Protein AF-P08538-F1 (afdb_monomer)

InterPro domains:
  IPR000242 Tyrosine-specific protein phosphatase, PTPase domain [PF00102] (226-456)
  IPR000242 Tyrosine-specific protein phosphatase, PTPase domain [PR00700] (242-249)
  IPR000242 Tyrosine-specific protein phosphatase, PTPase domain [PR00700] (256-276)
  IPR000242 Tyrosine-specific protein phosphatase, PTPase domain [PR00700] (344-361)
  IPR000242 Tyrosine-specific protein phosphatase, PTPase domain [PR00700] (398-416)
  IPR000242 Tyrosine-specific protein phosphatase, PTPase domain [PR00700] (427-442)
  IPR000242 Tyrosine-specific protein phosphatase, PTPase domain [PR00700] (444-454)
  IPR000242 Tyrosine-specific protein phosphatase, PTPase domain [PS50055] (186-451)
  IPR000242 Tyrosine-specific protein phosphatase, PTPase domain [SM00194] (193-463)
  IPR000387 Tyrosine-specific protein phosphatases domain [PS50056] (366-451)
  IPR003546 Type III secreted modular tyrosine phosphatase, SptP/YopH [PR01371] (104-122)
  IPR003546 Type III secreted modular tyrosine phosphatase, SptP/YopH [PR01371] (252-265)
  IPR003546 Type III secreted modular tyrosine phosphatase, SptP/YopH [PR01371] (299-315)
  IPR003546 Type III secreted modular tyrosine phosphatase, SptP/YopH [PR01371] (342-356)
  IPR003546 Type III secreted modular tyrosine phosphatase, SptP/YopH [PR01371] (399-410)
  IPR003595 Protein-tyrosine phosphatase, catalytic [SM00404] (345-459)
  IPR015103 Protein-tyrosine phosphatase, YopH, N-terminal [PF09013] (3-123)
  IPR016130 Protein-tyrosine phosphatase, active site [PS00383] (401-411)
  IPR029021 Protein-tyrosine phosphatase-like [G3DSA:3.90.190.10] (187-468)
  IPR029021 Protein-tyrosine phosphatase-like [SSF52799] (194-457)

Radius of gyration: 31.46 Å; Cα contacts (8 Å, |Δi|>4): 789; chains: 1; bounding box: 101×71×71 Å

pLDDT: mean 84.45, std 20.66, range [25.61, 98.94]

Foldseek 3Di:
DQDDLVRLLVQLVVQVVVDPLQFWWFDDPGIDGDPPDGDPALDPPPADDVRQLVSQVSLCVLQAPQKAALVLVVQLVVSCVVNLARQFDWFDPDPSITGTPHGSGSIDGSSNSNSSSVSSVVVVVVVVVVPPPDDDDDDDDDDDDDDDDDDDDDDDDDDDDDDDDDDDDDDDDDPDPPPPPDPPPQPLLDPVVLVVLCVLLVVLQVVQFDDVVRPQFQDDDPPDDAALDPRFTFGPVQDLDSSFLKGWFDQQNATAIFGAQDALLCLVVVLVSCVVQLALEEEEEAALVLCPPVVLRRDPNAQAWDDDVQKTKHKDWDDKDDLDPRWIWTKIWIFIDGPPDDTHIHIYTYRHPDDPPADDALSSLLSVLSVQVSSLSSSLVVCVVVVHPSNVPSSHSHHYYYYNRRAANVLLNSLSNCLVDPSNLAPALSSSQSSVCSRTHSCRNPDVNSSVSSSVSCVVSVHGHDDD

Secondary structure (DSSP, 8-state):
----HHHHHHHHHHHHHHS-TTEEEEEESEEEEEEEEE--TT--SS---HHHHHHHHHHHHHHTT-EE-HHHHHHHHHHHHHHTS--EEEEEEETTEEEEEEESSS--BHHHHHHHHHHHHHHHHHHHHTSTTS-----------------------------------------------------TTSHHHHHHHHHHHHHHHHHTPPPTT-TTBPPPSTT----SSSSS--BGGGBSSTTS-EEEEEETTEEEEEEPPPPGGGHHHHHHHHHHTT-S-EEE-S-HHHHH-GGG-----SSS-EEETTEEEEEEEEEEEEEETTEEEEEEEEEEEETTSPPEEEEEEEETT--TTPPPPHHHHHHHHHHHHHHHHHHHHHHHTTT-GGGG-TTSS--EEESSSSSSHHHHHHHHHHHH-GGGTT--HHHHHHHHHHHT-TTSS-SHHHHHHHHHHHHTTT--SS--

Nearest PDB structures (foldseek):
  4zi4-assembly1_A  TM=9.998E-01  e=4.866E-48  Yersinia enterocolitica
  1qz0-assembly1_A  TM=9.996E-01  e=1.294E-47  Yersinia pestis
  1lyv-assembly1_A  TM=9.989E-01  e=1.590E-47  Yersinia enterocolitica
  7l0m-assembly1_A  TM=9.995E-01  e=2.801E-47  Yersinia pestis
  3u96-assembly1_A  TM=9.977E-01  e=2.057E-47  Yersinia enterocolitica

Structure (mmCIF, N/CA/C/O backbone):
data_AF-P08538-F1
#
_entry.id   AF-P08538-F1
#
loop_
_atom_site.group_PDB
_atom_site.id
_atom_site.type_symbol
_atom_site.label_atom_id
_atom_site.label_alt_id
_atom_site.label_comp_id
_atom_site.label_asym_id
_atom_site.label_entity_id
_atom_site.label_seq_id
_atom_site.pdbx_PDB_ins_code
_atom_site.Cartn_x
_atom_site.Cartn_y
_atom_site.Cartn_z
_atom_site.occupancy
_atom_site.B_iso_or_equiv
_atom_site.auth_seq_id
_atom_site.auth_comp_id
_atom_site.auth_asym_id
_atom_site.auth_atom_id
_atom_site.pdbx_PDB_model_num
ATOM 1 N N . MET A 1 1 ? -28.901 -15.655 27.902 1.00 53.56 1 MET A N 1
ATOM 2 C CA . MET A 1 1 ? -29.508 -14.870 29.000 1.00 53.56 1 MET A CA 1
ATOM 3 C C . MET A 1 1 ? -29.197 -13.423 28.700 1.00 53.56 1 MET A C 1
ATOM 5 O O . MET A 1 1 ? -28.017 -13.100 28.645 1.00 53.56 1 MET A O 1
ATOM 9 N N . ASN A 1 2 ? -30.202 -12.585 28.463 1.00 69.12 2 ASN A N 1
ATOM 10 C CA . ASN A 1 2 ? -29.961 -11.185 28.124 1.00 69.12 2 ASN A CA 1
ATOM 11 C C . ASN A 1 2 ? -30.110 -10.368 29.408 1.00 69.12 2 ASN A C 1
ATOM 13 O O . ASN A 1 2 ? -31.216 -10.225 29.923 1.00 69.12 2 ASN A O 1
ATOM 17 N N . LEU A 1 3 ? -28.989 -9.885 29.948 1.00 83.94 3 LEU A N 1
ATOM 18 C CA . LEU A 1 3 ? -29.000 -8.891 31.023 1.00 83.94 3 LEU A CA 1
ATOM 19 C C . LEU A 1 3 ? -29.660 -7.610 30.499 1.00 83.94 3 LEU A C 1
ATOM 21 O O . LEU A 1 3 ? -29.429 -7.240 29.346 1.00 83.94 3 LEU A O 1
ATOM 25 N N . SER A 1 4 ? -30.446 -6.922 31.331 1.00 91.94 4 SER A N 1
ATOM 26 C CA . SER A 1 4 ? -30.925 -5.579 30.986 1.00 91.94 4 SER A CA 1
ATOM 27 C C . SER A 1 4 ? -29.745 -4.603 30.893 1.00 91.94 4 SER A C 1
ATOM 29 O O . SER A 1 4 ? -28.705 -4.834 31.515 1.00 91.94 4 SER A O 1
ATOM 31 N N . LEU A 1 5 ? -29.901 -3.495 30.161 1.00 93.06 5 LEU A N 1
ATOM 32 C CA . LEU A 1 5 ? -28.892 -2.430 30.089 1.00 93.06 5 LEU A CA 1
ATOM 33 C C . LEU A 1 5 ? -28.472 -1.966 31.500 1.00 93.06 5 LEU A C 1
ATOM 35 O O . LEU A 1 5 ? -27.284 -1.909 31.818 1.00 93.06 5 LEU A O 1
ATOM 39 N N . SER A 1 6 ? -29.451 -1.737 32.378 1.00 93.69 6 SER A N 1
ATOM 40 C CA . SER A 1 6 ? -29.245 -1.352 33.778 1.00 93.69 6 SER A CA 1
ATOM 41 C C . SER A 1 6 ? -28.489 -2.405 34.595 1.00 93.69 6 SER A C 1
ATOM 43 O O . SER A 1 6 ? -27.625 -2.052 35.398 1.00 93.69 6 SER A O 1
ATOM 45 N N . ASP A 1 7 ? -28.774 -3.697 34.398 1.00 93.75 7 ASP A N 1
ATOM 46 C CA . ASP A 1 7 ? -28.061 -4.786 35.077 1.00 93.75 7 ASP A CA 1
ATOM 47 C C . ASP A 1 7 ? -26.630 -4.936 34.574 1.00 93.75 7 ASP A C 1
ATOM 49 O O . ASP A 1 7 ? -25.707 -5.062 35.379 1.00 93.75 7 ASP A O 1
ATOM 53 N N . LEU A 1 8 ? -26.443 -4.893 33.255 1.00 94.69 8 LEU A N 1
ATOM 54 C CA . LEU A 1 8 ? -25.144 -5.019 32.612 1.00 94.69 8 LEU A CA 1
ATOM 55 C C . LEU A 1 8 ? -24.226 -3.864 33.028 1.00 94.69 8 LEU A C 1
ATOM 57 O O . LEU A 1 8 ? -23.124 -4.114 33.512 1.00 94.69 8 LEU A O 1
ATOM 61 N N . HIS A 1 9 ? -24.713 -2.619 32.961 1.00 95.81 9 HIS A N 1
ATOM 62 C CA . HIS A 1 9 ? -23.997 -1.451 33.475 1.00 95.81 9 HIS A CA 1
ATOM 63 C C . HIS A 1 9 ? -23.659 -1.602 34.965 1.00 95.81 9 HIS A C 1
ATOM 65 O O . HIS A 1 9 ? -22.517 -1.383 35.363 1.00 95.81 9 HIS A O 1
ATOM 71 N N . ARG A 1 10 ? -24.617 -2.031 35.798 1.00 95.62 10 ARG A N 1
ATOM 72 C CA . ARG A 1 10 ? -24.413 -2.225 37.244 1.00 95.62 10 ARG A CA 1
ATOM 73 C C . ARG A 1 10 ? -23.363 -3.295 37.567 1.00 95.62 10 ARG A C 1
ATOM 75 O O . ARG A 1 10 ? -22.633 -3.135 38.544 1.00 95.62 10 ARG A O 1
ATOM 82 N N . GLN A 1 11 ? -23.272 -4.368 36.779 1.00 95.50 11 GLN A N 1
ATOM 83 C CA . GLN A 1 11 ? -22.230 -5.387 36.942 1.00 95.50 11 GLN A CA 1
ATOM 84 C C . GLN A 1 11 ? -20.864 -4.885 36.442 1.00 95.50 11 GLN A C 1
ATOM 86 O O . GLN A 1 11 ? -19.878 -4.999 37.168 1.00 95.50 11 GLN A O 1
ATOM 91 N N . VAL A 1 12 ? -20.807 -4.264 35.258 1.00 94.75 12 VAL A N 1
ATOM 92 C CA . VAL A 1 12 ? -19.567 -3.715 34.677 1.00 94.75 12 VAL A CA 1
ATOM 93 C C . VAL A 1 12 ? -18.978 -2.606 35.555 1.00 94.75 12 VAL A C 1
ATOM 95 O O . VAL A 1 12 ? -17.818 -2.699 35.943 1.00 94.75 12 VAL A O 1
ATOM 98 N N . SER A 1 13 ? -19.768 -1.606 35.955 1.00 94.88 13 SER A N 1
ATOM 99 C CA . SER A 1 13 ? -19.296 -0.491 36.792 1.00 94.88 13 SER A CA 1
ATOM 100 C C . SER A 1 13 ? -18.818 -0.929 38.178 1.00 94.88 13 SER A C 1
ATOM 102 O O . SER A 1 13 ? -17.924 -0.291 38.729 1.00 94.88 13 SER A O 1
ATOM 104 N N . ARG A 1 14 ? -19.345 -2.035 38.726 1.00 94.38 14 ARG A N 1
ATOM 105 C CA . ARG A 1 14 ? -18.809 -2.645 39.953 1.00 94.38 14 ARG A CA 1
ATOM 106 C C . ARG A 1 14 ? -17.440 -3.284 39.709 1.00 94.38 14 ARG A C 1
ATOM 108 O O . ARG A 1 14 ? -16.535 -3.080 40.508 1.00 94.38 14 ARG A O 1
ATOM 115 N N . LEU A 1 15 ? -17.271 -4.022 38.611 1.00 92.75 15 LEU A N 1
ATOM 116 C CA . LEU A 1 15 ? -15.988 -4.646 38.270 1.00 92.75 15 LEU A CA 1
ATOM 117 C C . LEU A 1 15 ? -14.905 -3.598 37.972 1.00 92.75 15 LEU A C 1
ATOM 119 O O . LEU A 1 15 ? -13.792 -3.742 38.459 1.00 92.75 15 LEU A O 1
ATOM 123 N N . VAL A 1 16 ? -15.242 -2.499 37.289 1.00 91.25 16 VAL A N 1
ATOM 124 C CA . VAL A 1 16 ? -14.338 -1.348 37.062 1.00 91.25 16 VAL A CA 1
ATOM 125 C C . VAL A 1 16 ? -13.861 -0.689 38.371 1.00 91.25 16 VAL A C 1
ATOM 127 O O . VAL A 1 16 ? -12.815 -0.050 38.385 1.00 91.25 16 VAL A O 1
ATOM 130 N N . GLN A 1 17 ? -14.595 -0.843 39.479 1.00 89.50 17 GLN A N 1
ATOM 131 C CA . GLN A 1 17 ? -14.184 -0.369 40.811 1.00 89.50 17 GLN A CA 1
ATOM 132 C C . GLN A 1 17 ? -13.389 -1.407 41.624 1.00 89.50 17 GLN A C 1
ATOM 134 O O . GLN A 1 17 ? -12.752 -1.041 42.608 1.00 89.50 17 GLN A O 1
ATOM 139 N N . GLN A 1 18 ? -13.462 -2.693 41.265 1.00 87.75 18 GLN A N 1
ATOM 140 C CA . GLN A 1 18 ? -12.877 -3.813 42.021 1.00 87.75 18 GLN A CA 1
ATOM 141 C C . GLN A 1 18 ? -11.622 -4.406 41.362 1.00 87.75 18 GLN A C 1
ATOM 143 O O . GLN A 1 18 ? -10.857 -5.111 42.014 1.00 87.75 18 GLN A O 1
ATOM 148 N N . GLU A 1 19 ? -11.427 -4.139 40.075 1.00 82.50 19 GLU A N 1
ATOM 149 C CA . GLU A 1 19 ? -10.406 -4.715 39.202 1.00 82.50 19 GLU A CA 1
ATOM 150 C C . GLU A 1 19 ? -9.723 -3.594 38.404 1.00 82.50 19 GLU A C 1
ATOM 152 O O . GLU A 1 19 ? -10.178 -2.449 38.416 1.00 82.50 19 GLU A O 1
ATOM 157 N N . SER A 1 20 ? -8.668 -3.903 37.640 1.00 73.62 20 SER A N 1
ATOM 158 C CA . SER A 1 20 ? -8.243 -2.957 36.602 1.00 73.62 20 SER A CA 1
ATOM 159 C C . SER A 1 20 ? -9.316 -2.875 35.514 1.00 73.62 20 SER A C 1
ATOM 161 O O . SER A 1 20 ? -9.701 -3.897 34.942 1.00 73.62 20 SER A O 1
ATOM 163 N N . GLY A 1 21 ? -9.754 -1.659 35.174 1.00 71.62 21 GLY A N 1
ATOM 164 C CA . GLY A 1 21 ? -10.671 -1.417 34.053 1.00 71.62 21 GLY A CA 1
ATOM 165 C C . GLY A 1 21 ? -10.130 -1.890 32.694 1.00 71.62 21 GLY A C 1
ATOM 166 O O . GLY A 1 21 ? -10.915 -2.106 31.774 1.00 71.62 21 GLY A O 1
ATOM 167 N N . ASP A 1 22 ? -8.813 -2.112 32.599 1.00 78.56 22 ASP A N 1
ATOM 168 C CA . ASP A 1 22 ? -8.101 -2.631 31.422 1.00 78.56 22 ASP A CA 1
ATOM 169 C C . ASP A 1 22 ? -8.317 -4.139 31.186 1.00 78.56 22 ASP A C 1
ATOM 171 O O . ASP A 1 22 ? -7.995 -4.661 30.116 1.00 78.56 22 ASP A O 1
ATOM 175 N N . CYS A 1 23 ? -8.824 -4.869 32.187 1.00 83.44 23 CYS A N 1
ATOM 176 C CA . CYS A 1 23 ? -9.191 -6.274 32.031 1.00 83.44 23 CYS A CA 1
ATOM 177 C C . CYS A 1 23 ? -10.359 -6.411 31.045 1.00 83.44 23 CYS A C 1
ATOM 179 O O . CYS A 1 23 ? -11.306 -5.619 31.065 1.00 83.44 23 CYS A O 1
ATOM 181 N N . THR A 1 24 ? -10.332 -7.451 30.209 1.00 85.81 24 THR A N 1
ATOM 182 C CA . THR A 1 24 ? -11.466 -7.769 29.336 1.00 85.81 24 THR A CA 1
ATOM 183 C C . THR A 1 24 ? -12.644 -8.297 30.148 1.00 85.81 24 THR A C 1
ATOM 185 O O . THR A 1 24 ? -12.472 -8.995 31.150 1.00 85.81 24 THR A O 1
ATOM 188 N N . GLY A 1 25 ? -13.866 -7.962 29.738 1.00 88.44 25 GLY A N 1
ATOM 189 C CA . GLY A 1 25 ? -15.064 -8.548 30.338 1.00 88.44 25 GLY A CA 1
ATOM 190 C C . GLY A 1 25 ? -15.355 -9.942 29.775 1.00 88.44 25 GLY A C 1
ATOM 191 O O . GLY A 1 25 ? -15.158 -10.195 28.587 1.00 88.44 25 GLY A O 1
ATOM 192 N N . LYS A 1 26 ? -15.854 -10.853 30.619 1.00 89.12 26 LYS A N 1
ATOM 193 C CA . LYS A 1 26 ? -16.354 -12.178 30.218 1.00 89.12 26 LYS A CA 1
ATOM 194 C C . LYS A 1 26 ? -17.721 -12.474 30.833 1.00 89.12 26 LYS A C 1
ATOM 196 O O . LYS A 1 26 ? -17.953 -12.161 31.997 1.00 89.12 26 LYS A O 1
ATOM 201 N N . LEU A 1 27 ? -18.618 -13.092 30.063 1.00 87.75 27 LEU A N 1
ATOM 202 C CA . LEU A 1 27 ? -19.991 -13.412 30.454 1.00 87.75 27 LEU A CA 1
ATOM 203 C C . LEU A 1 27 ? -20.220 -14.931 30.527 1.00 87.75 27 LEU A C 1
ATOM 205 O O . LEU A 1 27 ? -20.058 -15.649 29.541 1.00 87.75 27 LEU A O 1
ATOM 209 N N . ARG A 1 28 ? -20.662 -15.419 31.690 1.00 82.62 28 ARG A N 1
ATOM 210 C CA . ARG A 1 28 ? -21.291 -16.743 31.868 1.00 82.62 28 ARG A CA 1
ATOM 211 C C . ARG A 1 28 ? -22.436 -16.596 32.871 1.00 82.62 28 ARG A C 1
ATOM 213 O O . ARG A 1 28 ? -22.260 -16.798 34.068 1.00 82.62 28 ARG A O 1
ATOM 220 N N . GLY A 1 29 ? -23.595 -16.161 32.378 1.00 80.88 29 GLY A N 1
ATOM 221 C CA . GLY A 1 29 ? -24.745 -15.752 33.196 1.00 80.88 29 GLY A CA 1
ATOM 222 C C . GLY A 1 29 ? -24.555 -14.361 33.810 1.00 80.88 29 GLY A C 1
ATOM 223 O O . GLY A 1 29 ? -25.321 -13.454 33.506 1.00 80.88 29 GLY A O 1
ATOM 224 N N . ASN A 1 30 ? -23.486 -14.182 34.589 1.00 85.44 30 ASN A N 1
ATOM 225 C CA . ASN A 1 30 ? -23.021 -12.886 35.092 1.00 85.44 30 ASN A CA 1
ATOM 226 C C . ASN A 1 30 ? -21.751 -12.422 34.363 1.00 85.44 30 ASN A C 1
ATOM 228 O O . ASN A 1 30 ? -21.051 -13.229 33.739 1.00 85.44 30 ASN A O 1
ATOM 232 N N . VAL A 1 31 ? -21.453 -11.125 34.468 1.00 89.19 31 VAL A N 1
ATOM 233 C CA . VAL A 1 31 ? -20.182 -10.519 34.050 1.00 89.19 31 VAL A CA 1
ATOM 234 C C . VAL A 1 31 ? -19.104 -10.821 35.092 1.00 89.19 31 VAL A C 1
ATOM 236 O O . VAL A 1 31 ? -19.350 -10.752 36.295 1.00 89.19 31 VAL A O 1
ATOM 239 N N . ALA A 1 32 ? -17.890 -11.099 34.629 1.00 89.81 32 ALA A N 1
ATOM 240 C CA . ALA A 1 32 ? -16.673 -11.131 35.429 1.00 89.81 32 ALA A CA 1
ATOM 241 C C . ALA A 1 32 ? -15.520 -10.462 34.664 1.00 89.81 32 ALA A C 1
ATOM 243 O O . ALA A 1 32 ? -15.542 -10.388 33.434 1.00 89.81 32 ALA A O 1
ATOM 244 N N . ALA A 1 33 ? -14.486 -10.021 35.381 1.00 87.50 33 ALA A N 1
ATOM 245 C CA . ALA A 1 33 ? -13.218 -9.647 34.763 1.00 87.50 33 ALA A CA 1
ATOM 246 C C . ALA A 1 33 ? -12.449 -10.894 34.309 1.00 87.50 33 ALA A C 1
ATOM 248 O O . ALA A 1 33 ? -12.387 -11.905 35.019 1.00 87.50 33 ALA A O 1
ATOM 249 N N . ASN A 1 34 ? -11.813 -10.825 33.144 1.00 83.00 34 ASN A N 1
ATOM 250 C CA . ASN A 1 34 ? -10.779 -11.768 32.772 1.00 83.00 34 ASN A CA 1
ATOM 251 C C . ASN A 1 34 ? -9.430 -11.308 33.348 1.00 83.00 34 ASN A C 1
ATOM 253 O O . ASN A 1 34 ? -8.849 -10.329 32.892 1.00 83.00 34 ASN A O 1
ATOM 257 N N . LYS A 1 35 ? -8.942 -12.020 34.372 1.00 74.88 35 LYS A N 1
ATOM 258 C CA . LYS A 1 35 ? -7.640 -11.753 35.011 1.00 74.88 35 LYS A CA 1
ATOM 259 C C . LYS A 1 35 ? -6.475 -12.524 34.382 1.00 74.88 35 LYS A C 1
ATOM 261 O O . LYS A 1 35 ? -5.330 -12.306 34.752 1.00 74.88 35 LYS A O 1
ATOM 266 N N . GLU A 1 36 ? -6.769 -13.460 33.481 1.00 65.50 36 GLU A N 1
ATOM 267 C CA . GLU A 1 36 ? -5.776 -14.373 32.897 1.00 65.50 36 GLU A CA 1
ATOM 268 C C . GLU A 1 36 ? -5.028 -13.735 31.714 1.00 65.50 36 GLU A C 1
ATOM 270 O O . GLU A 1 36 ? -3.937 -14.175 31.361 1.00 65.50 36 GLU A O 1
ATOM 275 N N . THR A 1 37 ? -5.608 -12.692 31.112 1.00 53.47 37 THR A N 1
ATOM 276 C CA . THR A 1 37 ? -5.066 -11.950 29.968 1.00 53.47 37 THR A CA 1
ATOM 277 C C . THR A 1 37 ? -5.506 -10.488 30.033 1.00 53.47 37 THR A C 1
ATOM 279 O O . THR A 1 37 ? -6.688 -10.211 30.233 1.00 53.47 37 THR A O 1
ATOM 282 N N . THR A 1 38 ? -4.590 -9.552 29.787 1.00 57.38 38 THR A N 1
ATOM 283 C CA . THR A 1 38 ? -4.949 -8.200 29.327 1.00 57.38 38 THR A CA 1
ATOM 284 C C . THR A 1 38 ? -5.496 -8.257 27.894 1.00 57.38 38 THR A C 1
ATOM 286 O O . THR A 1 38 ? -5.268 -9.238 27.186 1.00 57.38 38 THR A O 1
ATOM 289 N N . PHE A 1 39 ? -6.220 -7.219 27.460 1.00 56.62 39 PHE A N 1
ATOM 290 C CA . PHE A 1 39 ? -6.755 -7.110 26.094 1.00 56.62 39 PHE A CA 1
ATOM 291 C C . PHE A 1 39 ? -5.654 -7.305 25.032 1.00 56.62 39 PHE A C 1
ATOM 293 O O . PHE A 1 39 ? -4.689 -6.541 25.001 1.00 56.62 39 PHE A O 1
ATOM 300 N N . GLN A 1 40 ? -5.798 -8.325 24.173 1.00 52.12 40 GLN A N 1
ATOM 301 C CA . GLN A 1 40 ? -4.796 -8.688 23.149 1.00 52.12 40 GLN A CA 1
ATOM 302 C C . GLN A 1 40 ? -5.124 -8.148 21.743 1.00 52.12 40 GLN A C 1
ATOM 304 O O . GLN A 1 40 ? -4.346 -8.334 20.804 1.00 52.12 40 GLN A O 1
ATOM 309 N N . GLY A 1 41 ? -6.257 -7.455 21.593 1.00 53.06 41 GLY A N 1
ATOM 310 C CA . GLY A 1 41 ? -6.659 -6.796 20.353 1.00 53.06 41 GLY A CA 1
ATOM 311 C C . GLY A 1 41 ? -6.966 -7.748 19.195 1.00 53.06 41 GLY A C 1
ATOM 312 O O . GLY A 1 41 ? -7.502 -8.837 19.383 1.00 53.06 41 GLY A O 1
ATOM 313 N N . LEU A 1 42 ? -6.674 -7.301 17.970 1.00 51.25 42 LEU A N 1
ATOM 314 C CA . LEU A 1 42 ? -7.100 -7.976 16.731 1.00 51.25 42 LEU A CA 1
ATOM 315 C C . LEU A 1 42 ? -6.371 -9.303 16.457 1.00 51.25 42 LEU A C 1
ATOM 317 O O . LEU A 1 42 ? -6.806 -10.095 15.622 1.00 51.25 42 LEU A O 1
ATOM 321 N N . THR A 1 43 ? -5.234 -9.536 17.110 1.00 41.41 43 THR A N 1
ATOM 322 C CA . THR A 1 43 ? -4.378 -10.700 16.872 1.00 41.41 43 THR A CA 1
ATOM 323 C C . THR A 1 43 ? -4.907 -11.944 17.579 1.00 41.41 43 THR A C 1
ATOM 325 O O . THR A 1 43 ? -4.631 -12.176 18.754 1.00 41.41 43 THR A O 1
ATOM 328 N N . ILE A 1 44 ? -5.613 -12.786 16.820 1.00 39.78 44 ILE A N 1
ATOM 329 C CA . ILE A 1 44 ? -6.077 -14.125 17.215 1.00 39.78 44 ILE A CA 1
ATOM 330 C C . ILE A 1 44 ? -4.868 -15.079 17.351 1.00 39.78 44 ILE A C 1
ATOM 332 O O . ILE A 1 44 ? -4.646 -15.959 16.527 1.00 39.78 44 ILE A O 1
ATOM 336 N N . ALA A 1 45 ? -4.052 -14.883 18.391 1.00 41.25 45 ALA A N 1
ATOM 337 C CA . ALA A 1 45 ? -2.999 -15.820 18.806 1.00 41.25 45 ALA A CA 1
ATOM 338 C C . ALA A 1 45 ? -3.574 -16.917 19.722 1.00 41.25 45 ALA A C 1
ATOM 340 O O . ALA A 1 45 ? -3.243 -18.094 19.604 1.00 41.25 45 ALA A O 1
ATOM 341 N N . SER A 1 46 ? -4.525 -16.530 20.572 1.00 43.62 46 SER A N 1
ATOM 342 C CA . SER A 1 46 ? -5.537 -17.408 21.154 1.00 43.62 46 SER A CA 1
ATOM 343 C C . SER A 1 46 ? -6.887 -16.729 20.964 1.00 43.62 46 SER A C 1
ATOM 345 O O . SER A 1 46 ? -7.049 -15.588 21.393 1.00 43.62 46 SER A O 1
ATOM 347 N N . GLY A 1 47 ? -7.840 -17.400 20.313 1.00 46.19 47 GLY A N 1
ATOM 348 C CA . GLY A 1 47 ? -9.179 -16.843 20.107 1.00 46.19 47 GLY A CA 1
ATOM 349 C C . GLY A 1 47 ? -9.819 -16.425 21.426 1.00 46.19 47 GLY A C 1
ATOM 350 O O . GLY A 1 47 ? -9.731 -17.165 22.410 1.00 46.19 47 GLY A O 1
ATOM 351 N N . ALA A 1 48 ? -10.440 -15.241 21.428 1.00 55.41 48 ALA A N 1
ATOM 352 C CA . ALA A 1 48 ? -11.195 -14.721 22.562 1.00 55.41 48 ALA A CA 1
ATOM 353 C C . ALA A 1 48 ? -12.101 -15.829 23.104 1.00 55.41 48 ALA A C 1
ATOM 355 O O . ALA A 1 48 ? -12.837 -16.461 22.339 1.00 55.41 48 ALA A O 1
ATOM 356 N N . ARG A 1 49 ? -12.019 -16.120 24.406 1.00 70.31 49 ARG A N 1
ATOM 357 C CA . ARG A 1 49 ? -12.802 -17.232 24.964 1.00 70.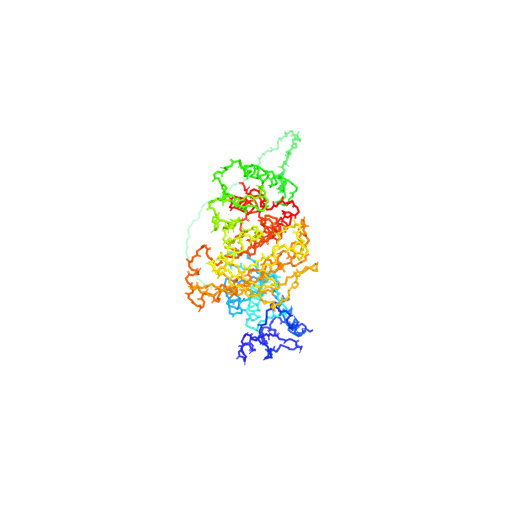31 49 ARG A CA 1
ATOM 358 C C . ARG A 1 49 ? -14.274 -16.907 24.756 1.00 70.31 49 ARG A C 1
ATOM 360 O O . ARG A 1 49 ? -14.654 -15.764 24.962 1.00 70.31 49 ARG A O 1
ATOM 367 N N . GLU A 1 50 ? -15.112 -17.887 24.422 1.00 81.81 50 GLU A N 1
ATOM 368 C CA . GLU A 1 50 ? -16.512 -17.648 24.013 1.00 81.81 50 GLU A CA 1
ATOM 369 C C . GLU A 1 50 ? -17.289 -16.704 24.956 1.00 81.81 50 GLU A C 1
ATOM 371 O O . GLU A 1 50 ? -18.065 -15.862 24.525 1.00 81.81 50 GLU A O 1
ATOM 376 N N . SER A 1 51 ? -17.009 -16.756 26.260 1.00 86.75 51 SER A N 1
ATOM 377 C CA . SER A 1 51 ? -17.550 -15.825 27.258 1.00 86.75 51 SER A CA 1
ATOM 378 C C . SER A 1 51 ? -17.178 -14.344 27.049 1.00 86.75 51 SER A C 1
ATOM 380 O O . SER A 1 51 ? -17.975 -13.472 27.373 1.00 86.75 51 SER A O 1
ATOM 382 N N . GLU A 1 52 ? -15.976 -14.036 26.561 1.00 87.81 52 GLU A N 1
ATOM 383 C CA . GLU A 1 52 ? -15.536 -12.676 26.208 1.00 87.81 52 GLU A CA 1
ATOM 384 C C . GLU A 1 52 ? -16.249 -12.183 24.948 1.00 87.81 52 GLU A C 1
ATOM 386 O O . GLU A 1 52 ? -16.784 -11.076 24.943 1.00 87.81 52 GLU A O 1
ATOM 391 N N . LYS A 1 53 ? -16.356 -13.044 23.928 1.00 86.19 53 LYS A N 1
ATOM 392 C CA . LYS A 1 53 ? -17.108 -12.764 22.699 1.00 86.19 53 LYS A CA 1
ATOM 393 C C . LYS A 1 53 ? -18.575 -12.472 22.999 1.00 86.19 53 LYS A C 1
ATOM 395 O O . LYS A 1 53 ? -19.101 -11.434 22.601 1.00 86.19 53 LYS A O 1
ATOM 400 N N . VAL A 1 54 ? -19.213 -13.335 23.790 1.00 89.19 54 VAL A N 1
ATOM 401 C CA . VAL A 1 54 ? -20.588 -13.147 24.265 1.00 89.19 54 VAL A CA 1
ATOM 402 C C . VAL A 1 54 ? -20.717 -11.878 25.119 1.00 89.19 54 VAL A C 1
ATOM 404 O O . VAL A 1 54 ? -21.717 -11.176 24.990 1.00 89.19 54 VAL A O 1
ATOM 407 N N . PHE A 1 55 ? -19.726 -11.519 25.947 1.00 92.00 55 PHE A N 1
ATOM 408 C CA . PHE A 1 55 ? -19.731 -10.238 26.669 1.00 92.00 55 PHE A CA 1
ATOM 409 C C . PHE A 1 55 ? -19.714 -9.042 25.707 1.00 92.00 55 PHE A C 1
ATOM 411 O O . PHE A 1 55 ? -20.612 -8.201 25.769 1.00 92.00 55 PHE A O 1
ATOM 418 N N . ALA A 1 56 ? -18.742 -8.996 24.793 1.00 90.81 56 ALA A N 1
ATOM 419 C CA . ALA A 1 56 ? -18.568 -7.910 23.834 1.00 90.81 56 ALA A CA 1
ATOM 420 C C . ALA A 1 56 ? -19.808 -7.736 22.936 1.00 90.81 56 ALA A C 1
ATOM 422 O O . ALA A 1 56 ? -20.288 -6.616 22.758 1.00 90.81 56 ALA A O 1
ATOM 423 N N . GLN A 1 57 ? -20.388 -8.842 22.456 1.00 90.31 57 GLN A N 1
ATOM 424 C CA . GLN A 1 57 ? -21.645 -8.856 21.700 1.00 90.31 57 GLN A CA 1
ATOM 425 C C . GLN A 1 57 ? -22.854 -8.407 22.534 1.00 90.31 57 GLN A C 1
ATOM 427 O O . GLN A 1 57 ? -23.697 -7.666 22.030 1.00 90.31 57 GLN A O 1
ATOM 432 N N . THR A 1 58 ? -22.939 -8.798 23.813 1.00 92.12 58 THR A N 1
ATOM 433 C CA . THR A 1 58 ? -24.030 -8.354 24.700 1.00 92.12 58 THR A CA 1
ATOM 434 C C . THR A 1 58 ? -23.966 -6.841 24.919 1.00 92.12 58 THR A C 1
ATOM 436 O O . THR A 1 58 ? -24.998 -6.181 24.821 1.00 92.12 58 THR A O 1
ATOM 439 N N . VAL A 1 59 ? -22.773 -6.267 25.134 1.00 93.69 59 VAL A N 1
ATOM 440 C CA . VAL A 1 59 ? -22.603 -4.804 25.197 1.00 93.69 59 VAL A CA 1
ATOM 441 C C . VAL A 1 59 ? -23.019 -4.166 23.869 1.00 93.69 59 VAL A C 1
ATOM 443 O O . VAL A 1 59 ? -23.885 -3.297 23.878 1.00 93.69 59 VAL A O 1
ATOM 446 N N . LEU A 1 60 ? -22.489 -4.646 22.734 1.00 90.81 60 LEU A N 1
ATOM 447 C CA . LEU A 1 60 ? -22.843 -4.172 21.385 1.00 90.81 60 LEU A CA 1
ATOM 448 C C . LEU A 1 60 ? -24.363 -4.108 21.158 1.00 90.81 60 LEU A C 1
ATOM 450 O O . LEU A 1 60 ? -24.864 -3.113 20.641 1.00 90.81 60 LEU A O 1
ATOM 454 N N . SER A 1 61 ? -25.100 -5.139 21.588 1.00 91.12 61 SER A N 1
ATOM 455 C CA . SER A 1 61 ? -26.555 -5.227 21.398 1.00 91.12 61 SER A CA 1
ATOM 456 C C . SER A 1 61 ? -27.355 -4.143 22.132 1.00 91.12 61 SER A C 1
ATOM 458 O O . SER A 1 61 ? -28.425 -3.765 21.663 1.00 91.12 61 SER A O 1
ATOM 460 N N . HIS A 1 62 ? -26.826 -3.606 23.238 1.00 92.00 62 HIS A N 1
ATOM 461 C CA . HIS A 1 62 ? -27.445 -2.513 24.002 1.00 92.00 62 HIS A CA 1
ATOM 462 C C . HIS A 1 62 ? -27.024 -1.117 23.529 1.00 92.00 62 HIS A C 1
ATOM 464 O O . HIS A 1 62 ? -27.647 -0.135 23.923 1.00 92.00 62 HIS A O 1
ATOM 470 N N . VAL A 1 63 ? -25.960 -1.011 22.723 1.00 91.00 63 VAL A N 1
ATOM 471 C CA . VAL A 1 63 ? -25.360 0.280 22.330 1.00 91.00 63 VAL A CA 1
ATOM 472 C C . VAL A 1 63 ? -25.403 0.548 20.821 1.00 91.00 63 VAL A C 1
ATOM 474 O O . VAL A 1 63 ? -24.914 1.574 20.346 1.00 91.00 63 VAL A O 1
ATOM 477 N N . ALA A 1 64 ? -26.023 -0.346 20.049 1.00 83.62 64 ALA A N 1
ATOM 478 C CA . ALA A 1 64 ? -26.284 -0.143 18.631 1.00 83.62 64 ALA A CA 1
ATOM 479 C C . ALA A 1 64 ? -27.148 1.115 18.405 1.00 83.62 64 ALA A C 1
ATOM 481 O O . ALA A 1 64 ? -28.238 1.243 18.960 1.00 83.62 64 ALA A O 1
ATOM 482 N N . ASN A 1 65 ? -26.673 2.025 17.549 1.00 82.75 65 ASN A N 1
ATOM 483 C CA . ASN A 1 65 ? -27.265 3.348 17.279 1.00 82.75 65 ASN A CA 1
ATOM 484 C C . ASN A 1 65 ? -27.206 4.366 18.439 1.00 82.75 65 ASN A C 1
ATOM 486 O O . ASN A 1 65 ? -27.805 5.437 18.329 1.00 82.75 65 ASN A O 1
ATOM 490 N N . VAL A 1 66 ? -26.464 4.089 19.518 1.00 90.69 66 VAL A N 1
ATOM 491 C CA . VAL A 1 66 ? -26.227 5.082 20.578 1.00 90.69 66 VAL A CA 1
ATOM 492 C C . VAL A 1 66 ? -25.309 6.192 20.069 1.00 90.69 66 VAL A C 1
ATOM 494 O O . VAL A 1 66 ? -24.279 5.930 19.443 1.00 90.69 66 VAL A O 1
ATOM 497 N N . VAL A 1 67 ? -25.688 7.439 20.350 1.00 91.69 67 VAL A N 1
ATOM 498 C CA . VAL A 1 67 ? -24.908 8.630 20.007 1.00 91.69 67 VAL A CA 1
ATOM 499 C C . VAL A 1 67 ? -23.917 8.906 21.132 1.00 91.69 67 VAL A C 1
ATOM 501 O O . VAL A 1 67 ? -24.270 9.388 22.208 1.00 91.69 67 VAL A O 1
ATOM 504 N N . LEU A 1 68 ? -22.658 8.588 20.859 1.00 92.81 68 LEU A N 1
ATOM 505 C CA . LEU A 1 68 ? -21.511 8.883 21.701 1.00 92.81 68 LEU A CA 1
ATOM 506 C C . LEU A 1 68 ? -21.168 10.368 21.591 1.00 92.81 68 LEU A C 1
ATOM 508 O O . LEU A 1 68 ? -21.051 10.912 20.487 1.00 92.81 68 LEU A O 1
ATOM 512 N N . THR A 1 69 ? -20.964 11.013 22.735 1.00 92.94 69 THR A N 1
ATOM 513 C CA . THR A 1 69 ? -20.481 12.396 22.783 1.00 92.94 69 THR A CA 1
ATOM 514 C C . THR A 1 69 ? -19.007 12.481 22.385 1.00 92.94 69 THR A C 1
ATOM 516 O O . THR A 1 69 ? -18.296 11.470 22.312 1.00 92.94 69 THR A O 1
ATOM 519 N N . GLN A 1 70 ? -18.504 13.701 22.191 1.00 88.06 70 GLN A N 1
ATOM 520 C CA . GLN A 1 70 ? -17.069 13.939 22.023 1.00 88.06 70 GLN A CA 1
ATOM 521 C C . GLN A 1 70 ? -16.245 13.429 23.228 1.00 88.06 70 GLN A C 1
ATOM 523 O O . GLN A 1 70 ? -15.136 12.932 23.037 1.00 88.06 70 GLN A O 1
ATOM 528 N N . GLU A 1 71 ? -16.789 13.479 24.452 1.00 90.88 71 GLU A N 1
ATOM 529 C CA . GLU A 1 71 ? -16.124 12.975 25.664 1.00 90.88 71 GLU A CA 1
ATOM 530 C C . GLU A 1 71 ? -16.087 11.436 25.708 1.00 90.88 71 GLU A C 1
ATOM 532 O O . GLU A 1 71 ? -15.050 10.849 26.012 1.00 90.88 71 GLU A O 1
ATOM 537 N N . ASP A 1 72 ? -17.189 10.768 25.350 1.00 93.25 72 ASP A N 1
ATOM 538 C CA . ASP A 1 72 ? -17.233 9.300 25.245 1.00 93.25 72 ASP A CA 1
ATOM 539 C C . ASP A 1 72 ? -16.251 8.802 24.179 1.00 93.25 72 ASP A C 1
ATOM 541 O O . ASP A 1 72 ? -15.469 7.879 24.410 1.00 93.25 72 ASP A O 1
ATOM 545 N N . THR A 1 73 ? -16.246 9.479 23.028 1.00 88.62 73 THR A N 1
ATOM 546 C CA . THR A 1 73 ? -15.324 9.217 21.919 1.00 88.62 73 THR A CA 1
ATOM 547 C C . THR A 1 73 ? -13.868 9.386 22.371 1.00 88.62 73 THR A C 1
ATOM 549 O O . THR A 1 73 ? -13.039 8.521 22.097 1.00 88.62 73 THR A O 1
ATOM 552 N N . ALA A 1 74 ? -13.551 10.441 23.131 1.00 85.81 74 ALA A N 1
ATOM 553 C CA . ALA A 1 74 ? -12.211 10.663 23.675 1.00 85.81 74 ALA A CA 1
ATOM 554 C C . ALA A 1 74 ? -11.772 9.574 24.675 1.00 85.81 74 ALA A C 1
ATOM 556 O O . ALA A 1 74 ? -10.607 9.180 24.661 1.00 85.81 74 ALA A O 1
ATOM 557 N N . LYS A 1 75 ? -12.682 9.038 25.503 1.00 89.56 75 LYS A N 1
ATOM 558 C CA . LYS A 1 75 ? -12.379 7.932 26.436 1.00 89.56 75 LYS A CA 1
ATOM 559 C C . LYS A 1 75 ? -12.058 6.624 25.699 1.00 89.56 75 LYS A C 1
ATOM 561 O O . LYS A 1 75 ? -11.052 5.986 26.005 1.00 89.56 75 LYS A O 1
ATOM 566 N N . LEU A 1 76 ? -12.845 6.265 24.682 1.00 88.12 76 LEU A N 1
ATOM 567 C CA . LEU A 1 76 ? -12.591 5.084 23.838 1.00 88.12 76 LEU A CA 1
ATOM 568 C C . LEU A 1 76 ? -11.289 5.225 23.022 1.00 88.12 76 LEU A C 1
ATOM 570 O O . LEU A 1 76 ? -10.559 4.254 22.801 1.00 88.12 76 LEU A O 1
ATOM 574 N N . LEU A 1 77 ? -10.951 6.451 22.611 1.00 81.25 77 LEU A N 1
ATOM 575 C CA . LEU A 1 77 ? -9.674 6.749 21.961 1.00 81.25 77 LEU A CA 1
ATOM 576 C C . LEU A 1 77 ? -8.491 6.766 22.946 1.00 81.25 77 LEU A C 1
ATOM 578 O O . LEU A 1 77 ? -7.395 6.371 22.560 1.00 81.25 77 LEU A O 1
ATOM 582 N N . GLN A 1 78 ? -8.679 7.107 24.227 1.00 77.81 78 GLN A N 1
ATOM 583 C CA . GLN A 1 78 ? -7.642 6.901 25.252 1.00 77.81 78 GLN A CA 1
ATOM 584 C C . GLN A 1 78 ? -7.321 5.414 25.449 1.00 77.81 78 GLN A C 1
ATOM 586 O O . GLN A 1 78 ? -6.145 5.064 25.545 1.00 77.81 78 GLN A O 1
ATOM 591 N N . SER A 1 79 ? -8.331 4.537 25.447 1.00 68.75 79 SER A N 1
ATOM 592 C CA . SER A 1 79 ? -8.124 3.080 25.427 1.00 68.75 79 SER A CA 1
ATOM 593 C C . SER A 1 79 ? -7.337 2.648 24.180 1.00 68.75 79 SER A C 1
ATOM 595 O O . SER A 1 79 ? -6.324 1.958 24.292 1.00 68.75 79 SER A O 1
ATOM 597 N N . THR A 1 80 ? -7.704 3.168 23.003 1.00 64.00 80 THR A N 1
ATOM 598 C CA . THR A 1 80 ? -6.979 2.939 21.737 1.00 64.00 80 THR A CA 1
ATOM 599 C C . THR A 1 80 ? -5.501 3.345 21.817 1.00 64.00 80 THR A C 1
ATOM 601 O O . THR A 1 80 ? -4.635 2.548 21.464 1.00 64.00 80 THR A O 1
ATOM 604 N N . VAL A 1 81 ? -5.187 4.537 22.340 1.00 57.00 81 VAL A N 1
ATOM 605 C CA . VAL A 1 81 ? -3.802 5.015 22.531 1.00 57.00 81 VAL A CA 1
ATOM 606 C C . VAL A 1 81 ? -3.046 4.154 23.549 1.00 57.00 81 VAL A C 1
ATOM 608 O O . VAL A 1 81 ? -1.891 3.799 23.323 1.00 57.00 81 VAL A O 1
ATOM 611 N N . LYS A 1 82 ? -3.695 3.770 24.654 1.00 63.28 82 LYS A N 1
ATOM 612 C CA . LYS A 1 82 ? -3.100 2.957 25.728 1.00 63.28 82 LYS A CA 1
ATOM 613 C C . LYS A 1 82 ? -2.782 1.525 25.287 1.00 63.28 82 LYS A C 1
ATOM 615 O O . LYS A 1 82 ? -1.747 0.986 25.672 1.00 63.28 82 LYS A O 1
ATOM 620 N N . HIS A 1 83 ? -3.659 0.919 24.491 1.00 64.62 83 HIS A N 1
ATOM 621 C CA . HIS A 1 83 ? -3.511 -0.443 23.973 1.00 64.62 83 HIS A CA 1
ATOM 622 C C . HIS A 1 83 ? -2.883 -0.501 22.570 1.00 64.62 83 HIS A C 1
ATOM 624 O O . HIS A 1 83 ? -2.643 -1.595 22.062 1.00 64.62 83 HIS A O 1
ATOM 630 N N . ASN A 1 84 ? -2.560 0.655 21.975 1.00 58.62 84 ASN A N 1
ATOM 631 C CA . ASN A 1 84 ? -1.894 0.811 20.675 1.00 58.62 84 ASN A CA 1
ATOM 632 C C . ASN A 1 84 ? -2.677 0.208 19.482 1.00 58.62 84 ASN A C 1
ATOM 634 O O . ASN A 1 84 ? -2.096 -0.087 18.438 1.00 58.62 84 ASN A O 1
ATOM 638 N N . LEU A 1 85 ? -3.982 -0.033 19.668 1.00 67.12 85 LEU A N 1
ATOM 639 C CA . LEU A 1 85 ? -4.856 -0.804 18.780 1.00 67.12 85 LEU A CA 1
ATOM 640 C C . LEU A 1 85 ? -6.290 -0.269 18.869 1.00 67.12 85 LEU A C 1
ATOM 642 O O . LEU A 1 85 ? -6.893 -0.276 19.944 1.00 67.12 85 LEU A O 1
ATOM 646 N N . ASN A 1 86 ? -6.862 0.155 17.740 1.00 73.12 86 ASN A N 1
ATOM 647 C CA . ASN A 1 86 ? -8.248 0.619 17.703 1.00 73.12 86 ASN A CA 1
ATOM 648 C C . ASN A 1 86 ? -9.220 -0.570 17.636 1.00 73.12 86 ASN A C 1
ATOM 650 O O . ASN A 1 86 ? -9.289 -1.279 16.630 1.00 73.12 86 ASN A O 1
ATOM 654 N N . ASN A 1 87 ? -10.020 -0.751 18.688 1.00 81.38 87 ASN A N 1
ATOM 655 C CA . ASN A 1 87 ? -11.057 -1.783 18.754 1.00 81.38 87 ASN A CA 1
ATOM 656 C C . ASN A 1 87 ? -12.417 -1.337 18.176 1.00 81.38 87 ASN A C 1
ATOM 658 O O . ASN A 1 87 ? -13.325 -2.156 18.068 1.00 81.38 87 ASN A O 1
ATOM 662 N N . TYR A 1 88 ? -12.586 -0.063 17.817 1.00 85.75 88 TYR A N 1
ATOM 663 C CA . TYR A 1 88 ? -13.887 0.559 17.564 1.00 85.75 88 TYR A CA 1
ATOM 664 C C . TYR A 1 88 ? -13.986 1.092 16.129 1.00 85.75 88 TYR A C 1
ATOM 666 O O . TYR A 1 88 ? -13.134 1.855 15.672 1.00 85.75 88 TYR A O 1
ATOM 674 N N . ASP A 1 89 ? -15.041 0.720 15.402 1.00 83.62 89 ASP A N 1
ATOM 675 C CA . ASP A 1 89 ? -15.409 1.385 14.148 1.00 83.62 89 ASP A CA 1
ATOM 676 C C . ASP A 1 89 ? -16.479 2.441 14.461 1.00 83.62 89 ASP A C 1
ATOM 678 O O . ASP A 1 89 ? -17.633 2.116 14.749 1.00 83.62 89 ASP A O 1
ATOM 682 N N . LEU A 1 90 ? -16.067 3.712 14.491 1.00 86.94 90 LEU A N 1
ATOM 683 C CA . LEU A 1 90 ? -16.901 4.851 14.881 1.00 86.94 90 LEU A CA 1
ATOM 684 C C . LEU A 1 90 ? -17.246 5.700 13.653 1.00 86.94 90 LEU A C 1
ATOM 686 O O . LEU A 1 90 ? -16.354 6.179 12.954 1.00 86.94 90 LEU A O 1
ATOM 690 N N . ARG A 1 91 ? -18.539 5.937 13.414 1.00 85.25 91 ARG A N 1
ATOM 691 C CA . ARG A 1 91 ? -19.019 6.852 12.367 1.00 85.25 91 ARG A CA 1
ATOM 692 C C . ARG A 1 91 ? -19.425 8.175 13.002 1.00 85.25 91 ARG A C 1
ATOM 694 O O . ARG A 1 91 ? -20.341 8.185 13.823 1.00 85.25 91 ARG A O 1
ATOM 701 N N . SER A 1 92 ? -18.792 9.283 12.616 1.00 86.38 92 SER A N 1
ATOM 702 C CA . SER A 1 92 ? -19.227 10.606 13.082 1.00 86.38 92 SER A CA 1
ATOM 703 C C . SER A 1 92 ? -20.624 10.945 12.553 1.00 86.38 92 SER A C 1
ATOM 705 O O . SER A 1 92 ? -20.981 10.581 11.433 1.00 86.38 92 SER A O 1
ATOM 707 N N . VAL A 1 93 ? -21.410 11.648 13.370 1.00 85.06 93 VAL A N 1
ATOM 708 C CA . VAL A 1 93 ? -22.767 12.123 13.045 1.00 85.06 93 VAL A CA 1
ATOM 709 C C . VAL A 1 93 ? -22.899 13.648 13.193 1.00 85.06 93 VAL A C 1
ATOM 711 O O . VAL A 1 93 ? -24.000 14.173 13.330 1.00 85.06 93 VAL A O 1
ATOM 714 N N . GLY A 1 94 ? -21.770 14.366 13.148 1.00 73.69 94 GLY A N 1
ATOM 715 C CA . GLY A 1 94 ? -21.701 15.825 13.285 1.00 73.69 94 GLY A CA 1
ATOM 716 C C . GLY A 1 94 ? -21.478 16.305 14.725 1.00 73.69 94 GLY A C 1
ATOM 717 O O . GLY A 1 94 ? -21.598 15.545 15.682 1.00 73.69 94 GLY A O 1
ATOM 718 N N . ASN A 1 95 ? -21.116 17.584 14.876 1.00 78.81 95 ASN A N 1
ATOM 719 C CA . ASN A 1 95 ? -20.908 18.274 16.162 1.00 78.81 95 ASN A CA 1
ATOM 720 C C . ASN A 1 95 ? -19.981 17.543 17.162 1.00 78.81 95 ASN A C 1
ATOM 722 O O . ASN A 1 95 ? -20.196 17.602 18.368 1.00 78.81 95 ASN A O 1
ATOM 726 N N . GLY A 1 96 ? -18.963 16.828 16.668 1.00 74.31 96 GLY A N 1
ATOM 727 C CA . GLY A 1 96 ? -18.039 16.035 17.495 1.00 74.31 96 GLY A CA 1
ATOM 728 C C . GLY A 1 96 ? -18.604 14.702 18.010 1.00 74.31 96 GLY A C 1
ATOM 729 O O . GLY A 1 96 ? -17.870 13.935 18.629 1.00 74.31 96 GLY A O 1
ATOM 730 N N . ASN A 1 97 ? -19.872 14.399 17.725 1.00 85.88 97 ASN A N 1
ATOM 731 C CA . ASN A 1 97 ? -20.532 13.160 18.123 1.00 85.88 97 ASN A CA 1
ATOM 732 C C . ASN A 1 97 ? -20.270 12.029 17.116 1.00 85.88 97 ASN A C 1
ATOM 734 O O . ASN A 1 97 ? -20.037 12.258 15.921 1.00 85.88 97 ASN A O 1
ATOM 738 N N . SER A 1 98 ? -20.359 10.791 17.604 1.00 87.94 98 SER A N 1
ATOM 739 C CA . SER A 1 98 ? -20.167 9.564 16.822 1.00 87.94 98 SER A CA 1
ATOM 740 C C . SER A 1 98 ? -21.179 8.483 17.197 1.00 87.94 98 SER A C 1
ATOM 742 O O . SER A 1 98 ? -21.836 8.565 18.226 1.00 87.94 98 SER A O 1
ATOM 744 N N . VAL A 1 99 ? -21.294 7.444 16.376 1.00 89.62 99 VAL A N 1
ATOM 745 C CA . VAL A 1 99 ? -22.054 6.221 16.667 1.00 89.62 99 VAL A CA 1
ATOM 746 C C . VAL A 1 99 ? -21.119 5.025 16.506 1.00 89.62 99 VAL A C 1
ATOM 748 O O . VAL A 1 99 ? -20.365 4.962 15.530 1.00 89.62 99 VAL A O 1
ATOM 751 N N . LEU A 1 100 ? -21.169 4.075 17.445 1.00 88.31 100 LEU A N 1
ATOM 752 C CA . LEU A 1 100 ? -20.461 2.799 17.313 1.00 88.31 100 LEU A CA 1
ATOM 753 C C . LEU A 1 100 ? -21.142 1.946 16.235 1.00 88.31 100 LEU A C 1
ATOM 755 O O . LEU A 1 100 ? -22.316 1.600 16.361 1.00 88.31 100 LEU A O 1
ATOM 759 N N . VAL A 1 101 ? -20.400 1.619 15.177 1.00 84.06 101 VAL A N 1
ATOM 760 C CA . VAL A 1 101 ? -20.866 0.780 14.062 1.00 84.06 101 VAL A CA 1
ATOM 761 C C . VAL A 1 101 ? -20.565 -0.689 14.342 1.00 84.06 101 VAL A C 1
ATOM 763 O O . VAL A 1 101 ? -21.442 -1.539 14.209 1.00 84.06 101 VAL A O 1
ATOM 766 N N . SER A 1 102 ? -19.333 -0.994 14.754 1.00 83.69 102 SER A N 1
ATOM 767 C CA . SER A 1 102 ? -18.916 -2.344 15.131 1.00 83.69 102 SER A CA 1
ATOM 768 C C . SER A 1 102 ? -17.692 -2.318 16.045 1.00 83.69 102 SER A C 1
ATOM 770 O O . SER A 1 102 ? -16.984 -1.313 16.148 1.00 83.69 102 SER A O 1
ATOM 772 N N . LEU A 1 103 ? -17.406 -3.461 16.666 1.00 83.50 103 LEU A N 1
ATOM 773 C CA . LEU A 1 103 ? -16.067 -3.748 17.173 1.00 83.50 103 LEU A CA 1
ATOM 774 C C . LEU A 1 103 ? -15.188 -4.293 16.047 1.00 83.50 103 LEU A C 1
ATOM 776 O O . LEU A 1 103 ? -15.689 -4.783 15.031 1.00 83.50 103 LEU A O 1
ATOM 780 N N . ARG A 1 104 ? -13.875 -4.198 16.242 1.00 78.25 104 ARG A N 1
ATOM 781 C CA . ARG A 1 104 ? -12.850 -4.769 15.364 1.00 78.25 104 ARG A CA 1
ATOM 782 C C . ARG A 1 104 ? -12.312 -6.104 15.919 1.00 78.25 104 ARG A C 1
ATOM 784 O O . ARG A 1 104 ? -11.833 -6.913 15.132 1.00 78.25 104 ARG A O 1
ATOM 791 N N . SER A 1 105 ? -12.457 -6.378 17.225 1.00 78.50 105 SER A N 1
ATOM 792 C CA . SER A 1 105 ? -12.178 -7.685 17.858 1.00 78.50 105 SER A CA 1
ATOM 793 C C . SER A 1 105 ? -13.405 -8.307 18.548 1.00 78.50 105 SER A C 1
ATOM 795 O O . SER A 1 105 ? -14.407 -7.638 18.790 1.00 78.50 105 SER A O 1
ATOM 797 N N . ASP A 1 106 ? -13.281 -9.581 18.935 1.00 81.25 106 ASP A N 1
ATOM 798 C CA . ASP A 1 106 ? -14.221 -10.304 19.811 1.00 81.25 106 ASP A CA 1
ATOM 799 C C . ASP A 1 106 ? -14.023 -9.997 21.321 1.00 81.25 106 ASP A C 1
ATOM 801 O O . ASP A 1 106 ? -14.556 -10.705 22.175 1.00 81.25 106 ASP A O 1
ATOM 805 N N . GLN A 1 107 ? -13.245 -8.971 21.689 1.00 83.69 107 GLN A N 1
ATOM 806 C CA . GLN A 1 107 ? -12.997 -8.568 23.081 1.00 83.69 107 GLN A CA 1
ATOM 807 C C . GLN A 1 107 ? -13.360 -7.093 23.324 1.00 83.69 107 GLN A C 1
ATOM 809 O O . GLN A 1 107 ? -13.424 -6.273 22.409 1.00 83.69 107 GLN A O 1
ATOM 814 N N . MET A 1 108 ? -13.567 -6.736 24.593 1.00 87.00 108 MET A N 1
ATOM 815 C CA . MET A 1 108 ? -13.760 -5.355 25.048 1.00 87.00 108 MET A CA 1
ATOM 816 C C . MET A 1 108 ? -13.259 -5.217 26.490 1.00 87.00 108 MET A 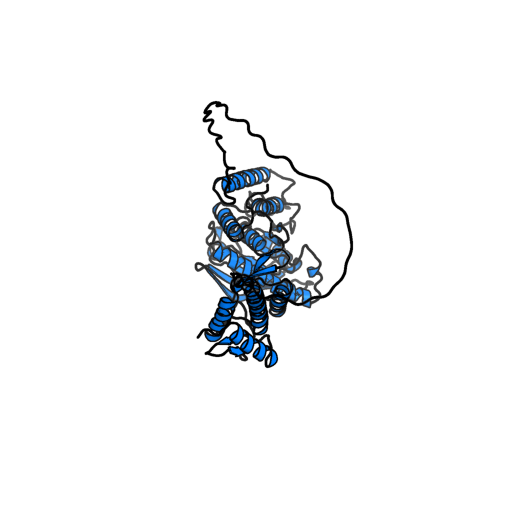C 1
ATOM 818 O O . MET A 1 108 ? -13.471 -6.126 27.301 1.00 87.00 108 MET A O 1
ATOM 822 N N . THR A 1 109 ? -12.606 -4.098 26.816 1.00 88.75 109 THR A N 1
ATOM 823 C CA . THR A 1 109 ? -12.222 -3.778 28.201 1.00 88.75 109 THR A CA 1
ATOM 824 C C . THR A 1 109 ? -13.466 -3.475 29.043 1.00 88.75 109 THR A C 1
ATOM 826 O O . THR A 1 109 ? -14.497 -3.034 28.526 1.00 88.75 109 THR A O 1
ATOM 829 N N . LEU A 1 110 ? -13.393 -3.693 30.356 1.00 91.88 110 LEU A N 1
ATOM 830 C CA . LEU A 1 110 ? -14.472 -3.311 31.270 1.00 91.88 110 LEU A CA 1
ATOM 831 C C . LEU A 1 110 ? -14.677 -1.787 31.308 1.00 91.88 110 LEU A C 1
ATOM 833 O O . LEU A 1 110 ? -15.812 -1.326 31.437 1.00 91.88 110 LEU A O 1
ATOM 837 N N . GLN A 1 111 ? -13.603 -1.009 31.153 1.00 92.12 111 GLN A N 1
ATOM 838 C CA . GLN A 1 111 ? -13.658 0.451 31.101 1.00 92.12 111 GLN A CA 1
ATOM 839 C C . GLN A 1 111 ? -14.401 0.965 29.856 1.00 92.12 111 GLN A C 1
ATOM 841 O O . GLN A 1 111 ? -15.271 1.825 29.981 1.00 92.12 111 GLN A O 1
ATOM 846 N N . ASP A 1 112 ? -14.117 0.423 28.671 1.00 92.06 112 ASP A N 1
ATOM 847 C CA . ASP A 1 112 ? -14.797 0.832 27.435 1.00 92.06 112 ASP A CA 1
ATOM 848 C C . ASP A 1 112 ? -16.262 0.380 27.430 1.00 92.06 112 ASP A C 1
ATOM 850 O O . ASP A 1 112 ? -17.155 1.150 27.068 1.00 92.06 112 ASP A O 1
ATOM 854 N N . ALA A 1 113 ? -16.530 -0.835 27.926 1.00 94.19 113 ALA A N 1
ATOM 855 C CA . ALA A 1 113 ? -17.889 -1.324 28.137 1.00 94.19 113 ALA A CA 1
ATOM 856 C C . ALA A 1 113 ? -18.690 -0.379 29.039 1.00 94.19 113 ALA A C 1
ATOM 858 O O . ALA A 1 113 ? -19.841 -0.067 28.738 1.00 94.19 113 ALA A O 1
ATOM 859 N N . LYS A 1 114 ? -18.080 0.125 30.118 1.00 95.56 114 LYS A N 1
ATOM 860 C CA . LYS A 1 114 ? -18.713 1.106 30.999 1.00 95.56 114 LYS A CA 1
ATOM 861 C C . LYS A 1 114 ? -19.101 2.380 30.241 1.00 95.56 114 LYS A C 1
ATOM 863 O O . LYS A 1 114 ? -20.254 2.786 30.334 1.00 95.56 114 LYS A O 1
ATOM 868 N N . VAL A 1 115 ? -18.180 2.980 29.480 1.00 94.94 115 VAL A N 1
ATOM 869 C CA . VAL A 1 115 ? -18.430 4.227 28.725 1.00 94.94 115 VAL A CA 1
ATOM 870 C C . VAL A 1 115 ? -19.592 4.062 27.740 1.00 94.94 115 VAL A C 1
ATOM 872 O O . VAL A 1 115 ? -20.498 4.895 27.700 1.00 94.94 115 VAL A O 1
ATOM 875 N N . LEU A 1 116 ? -19.608 2.958 26.990 1.00 95.25 116 LEU A N 1
ATOM 876 C CA . LEU A 1 116 ? -20.664 2.658 26.019 1.00 95.25 116 LEU A CA 1
ATOM 877 C C . LEU A 1 116 ? -22.039 2.466 26.693 1.00 95.25 116 LEU A C 1
ATOM 879 O O . LEU A 1 116 ? -23.049 2.973 26.203 1.00 95.25 116 LEU A O 1
ATOM 883 N N . LEU A 1 117 ? -22.086 1.778 27.839 1.00 95.94 117 LEU A N 1
ATOM 884 C CA . LEU A 1 117 ? -23.327 1.534 28.587 1.00 95.94 117 LEU A CA 1
ATOM 885 C C . LEU A 1 117 ? -23.834 2.788 29.324 1.00 95.94 117 LEU A C 1
ATOM 887 O O . LEU A 1 117 ? -25.044 2.999 29.408 1.00 95.94 117 LEU A O 1
ATOM 891 N N . GLU A 1 118 ? -22.939 3.653 29.814 1.00 96.12 118 GLU A N 1
ATOM 892 C CA . GLU A 1 118 ? -23.305 4.969 30.357 1.00 96.12 118 GLU A CA 1
ATOM 893 C C . GLU A 1 118 ? -23.934 5.866 29.275 1.00 96.12 118 GLU A C 1
ATOM 895 O O . GLU A 1 118 ? -24.931 6.538 29.547 1.00 96.12 118 GLU A O 1
ATOM 900 N N . ALA A 1 119 ? -23.412 5.847 28.042 1.00 95.38 119 ALA A N 1
ATOM 901 C CA . ALA A 1 119 ? -23.999 6.582 26.920 1.00 95.38 119 ALA A CA 1
ATOM 902 C C . ALA A 1 119 ? -25.414 6.084 26.572 1.00 95.38 119 ALA A C 1
ATOM 904 O O . ALA A 1 119 ? -26.336 6.894 26.438 1.00 95.38 119 ALA A O 1
ATOM 905 N N . ALA A 1 120 ? -25.620 4.764 26.522 1.00 95.06 120 ALA A N 1
ATOM 906 C CA . ALA A 1 120 ? -26.934 4.168 26.275 1.00 95.06 120 ALA A CA 1
ATOM 907 C C . ALA A 1 120 ? -27.971 4.556 27.346 1.00 95.06 120 ALA A C 1
ATOM 909 O O . ALA A 1 120 ? -29.087 4.961 27.017 1.00 95.06 120 ALA A O 1
ATOM 910 N N . LEU A 1 121 ? -27.590 4.513 28.630 1.00 94.62 121 LEU A N 1
ATOM 911 C CA . LEU A 1 121 ? -28.468 4.889 29.746 1.00 94.62 121 LEU A CA 1
ATOM 912 C C . LEU A 1 121 ? -28.868 6.371 29.719 1.00 94.62 121 LEU A C 1
ATOM 914 O O . LEU A 1 121 ? -30.015 6.704 30.036 1.00 94.62 121 LEU A O 1
ATOM 918 N N . ARG A 1 122 ? -27.961 7.270 29.309 1.00 93.31 122 ARG A N 1
ATOM 919 C CA . ARG A 1 122 ? -28.300 8.689 29.089 1.00 93.31 122 ARG A CA 1
ATOM 920 C C . ARG A 1 122 ? -29.355 8.845 27.991 1.00 93.31 122 ARG A C 1
ATOM 922 O O . ARG A 1 122 ? -30.286 9.633 28.154 1.00 93.31 122 ARG A O 1
ATOM 929 N N . GLN A 1 123 ? -29.247 8.073 26.910 1.00 87.94 123 GLN A N 1
ATOM 930 C CA . GLN A 1 123 ? -30.154 8.170 25.767 1.00 87.94 123 GLN A CA 1
ATOM 931 C C . GLN A 1 123 ? -31.540 7.549 26.046 1.00 87.94 123 GLN A C 1
ATOM 933 O O . GLN A 1 123 ? -32.547 8.164 25.696 1.00 87.94 123 GLN A O 1
ATOM 938 N N . GLU A 1 124 ? -31.626 6.423 26.773 1.00 84.25 124 GLU A N 1
ATOM 939 C CA . GLU A 1 124 ? -32.904 5.906 27.313 1.00 84.25 124 GLU A CA 1
ATOM 940 C C . GLU A 1 124 ? -33.598 6.939 28.217 1.00 84.25 124 GLU A C 1
ATOM 942 O O . GLU A 1 124 ? -34.810 7.151 28.121 1.00 84.25 124 GLU A O 1
ATOM 947 N N . SER A 1 125 ? -32.831 7.594 29.094 1.00 77.56 125 SER A N 1
ATOM 948 C CA . SER A 1 125 ? -33.358 8.582 30.043 1.00 77.56 125 SER A CA 1
ATOM 949 C C . SER A 1 125 ? -33.928 9.809 29.323 1.00 77.56 125 SER A C 1
ATOM 951 O O . SER A 1 125 ? -35.029 10.256 29.645 1.00 77.56 125 SER A O 1
ATOM 953 N N . GLY A 1 126 ? -33.223 10.308 28.300 1.00 64.81 126 GLY A N 1
ATOM 954 C CA . GLY A 1 126 ? -33.704 11.390 27.437 1.00 64.81 126 GLY A CA 1
ATOM 955 C C . GLY A 1 126 ? -34.964 11.016 26.651 1.00 64.81 126 GLY A C 1
ATOM 956 O O . GLY A 1 126 ? -35.908 11.802 26.600 1.00 64.81 126 GLY A O 1
ATOM 957 N N . ALA A 1 127 ? -35.027 9.795 26.106 1.00 57.72 127 ALA A N 1
ATOM 958 C CA . ALA A 1 127 ? -36.201 9.310 25.381 1.00 57.72 127 ALA A CA 1
ATOM 959 C C . ALA A 1 127 ? -37.452 9.244 26.277 1.00 57.72 127 ALA A C 1
ATOM 961 O O . ALA A 1 127 ? -38.518 9.722 25.886 1.00 57.72 127 ALA A O 1
ATOM 962 N N . ARG A 1 128 ? -37.329 8.729 27.510 1.00 48.62 128 ARG A N 1
ATOM 963 C CA . ARG A 1 128 ? -38.454 8.668 28.466 1.00 48.62 128 ARG A CA 1
ATOM 964 C C . ARG A 1 128 ? -38.949 10.053 28.894 1.00 48.62 128 ARG A C 1
ATOM 966 O O . ARG A 1 128 ? -40.143 10.207 29.137 1.00 48.62 128 ARG A O 1
ATOM 973 N N . GLY A 1 129 ? -38.074 11.061 28.914 1.00 40.47 129 GLY A N 1
ATOM 974 C CA . GLY A 1 129 ? -38.444 12.456 29.181 1.00 40.47 129 GLY A CA 1
ATOM 975 C C . GLY A 1 129 ? -39.387 13.078 28.141 1.00 40.47 129 GLY A C 1
ATOM 976 O O . GLY A 1 129 ? -40.082 14.037 28.463 1.00 40.47 129 GLY A O 1
ATOM 977 N N . HIS A 1 130 ? -39.457 12.527 26.923 1.00 37.00 130 HIS A N 1
ATOM 978 C CA . HIS A 1 130 ? -40.291 13.060 25.838 1.00 37.00 130 HIS A CA 1
ATOM 979 C C . HIS A 1 130 ? -41.656 12.369 25.667 1.00 37.00 130 HIS A C 1
ATOM 981 O O . HIS A 1 130 ? -42.474 12.837 24.878 1.00 37.00 130 HIS A O 1
ATOM 987 N N . VAL A 1 131 ? -41.922 11.277 26.396 1.00 34.97 131 VAL A N 1
ATOM 988 C CA . VAL A 1 131 ? -43.139 10.445 26.244 1.00 34.97 131 VAL A CA 1
ATOM 989 C C . VAL A 1 131 ? -44.223 10.781 27.289 1.00 34.97 131 VAL A C 1
ATOM 991 O O . VAL A 1 131 ? -45.363 10.339 27.181 1.00 34.97 131 VAL A O 1
ATOM 994 N N . SER A 1 132 ? -43.913 11.614 28.286 1.00 33.28 132 SER A N 1
ATOM 995 C CA . SER A 1 132 ? -44.786 11.922 29.432 1.00 33.28 132 SER A CA 1
ATOM 996 C C . SER A 1 132 ? -45.711 13.144 29.265 1.00 33.28 132 SER A C 1
ATOM 998 O O . SER A 1 132 ? -46.357 13.545 30.229 1.00 33.28 132 SER A O 1
ATOM 1000 N N . SER A 1 133 ? -45.809 13.743 28.071 1.00 28.33 133 SER A N 1
ATOM 1001 C CA . SER A 1 133 ? -46.513 15.024 27.846 1.00 28.33 133 SER A CA 1
ATOM 1002 C C . SER A 1 133 ? -47.800 14.951 27.002 1.00 28.33 133 SER A C 1
ATOM 1004 O O . SER A 1 133 ? -48.389 15.993 26.709 1.00 28.33 133 SER A O 1
ATOM 1006 N N . HIS A 1 134 ? -48.266 13.759 26.605 1.00 27.16 134 HIS A N 1
ATOM 1007 C CA . HIS A 1 134 ? -49.406 13.581 25.680 1.00 27.16 134 HIS A CA 1
ATOM 1008 C C . HIS A 1 134 ? -50.485 12.583 26.161 1.00 27.16 134 HIS A C 1
ATOM 1010 O O . HIS A 1 134 ? -50.937 11.728 25.405 1.00 27.16 134 HIS A O 1
ATOM 1016 N N . SER A 1 135 ? -50.966 12.705 27.406 1.00 26.52 135 SER A N 1
ATOM 1017 C CA . SER A 1 135 ? -52.314 12.215 27.770 1.00 26.52 135 SER A CA 1
ATOM 1018 C C . SER A 1 135 ? -52.874 12.860 29.048 1.00 26.52 135 SER A C 1
ATOM 1020 O O . SER A 1 135 ? -52.321 12.678 30.123 1.00 26.52 135 SER A O 1
ATOM 1022 N N . HIS A 1 136 ? -53.991 13.586 28.881 1.00 27.38 136 HIS A N 1
ATOM 1023 C CA . HIS A 1 136 ? -55.078 13.925 29.830 1.00 27.38 136 HIS A CA 1
ATOM 1024 C C . HIS A 1 136 ? -55.501 15.402 29.767 1.00 27.38 136 HIS A C 1
ATOM 1026 O O . HIS A 1 136 ? -55.044 16.232 30.543 1.00 27.38 136 HIS A O 1
ATOM 1032 N N . SER A 1 137 ? -56.449 15.698 28.871 1.00 25.61 137 SER A N 1
ATOM 1033 C CA . SER A 1 137 ? -57.278 16.912 28.901 1.00 25.61 137 SER A CA 1
ATOM 1034 C C . SER A 1 137 ? -58.625 16.633 28.233 1.00 25.61 137 SER A C 1
ATOM 1036 O O . SER A 1 137 ? -58.790 16.837 27.034 1.00 25.61 137 SER A O 1
ATOM 1038 N N . ALA A 1 138 ? -59.585 16.130 29.013 1.00 32.72 138 ALA A N 1
ATOM 1039 C CA . ALA A 1 138 ? -60.976 15.986 28.595 1.00 32.72 138 ALA A CA 1
ATOM 1040 C C . ALA A 1 138 ? -61.923 16.090 29.804 1.00 32.72 138 ALA A C 1
ATOM 1042 O O . ALA A 1 138 ? -62.080 15.143 30.565 1.00 32.72 138 ALA A O 1
ATOM 1043 N N . LEU A 1 139 ? -62.557 17.259 29.929 1.00 31.30 139 LEU A N 1
ATOM 1044 C CA . LEU A 1 139 ? -63.927 17.449 30.424 1.00 31.30 139 LEU A CA 1
ATOM 1045 C C . LEU A 1 139 ? -64.323 16.783 31.762 1.00 31.30 139 LEU A C 1
ATOM 1047 O O . LEU A 1 139 ? -64.944 15.726 31.779 1.00 31.30 139 LEU A O 1
ATOM 1051 N N . HIS A 1 140 ? -64.176 17.528 32.862 1.00 33.12 140 HIS A N 1
ATOM 1052 C CA . HIS A 1 140 ? -65.297 17.701 33.797 1.00 33.12 140 HIS A CA 1
ATOM 1053 C C . HIS A 1 140 ? -65.233 19.057 34.519 1.00 33.12 140 HIS A C 1
ATOM 1055 O O . HIS A 1 140 ? -64.164 19.549 34.870 1.00 33.12 140 HIS A O 1
ATOM 1061 N N . ALA A 1 141 ? -66.404 19.657 34.719 1.00 31.94 141 ALA A N 1
ATOM 1062 C CA . ALA A 1 141 ? -66.663 20.911 35.430 1.00 31.94 141 ALA A CA 1
ATOM 1063 C C . ALA A 1 141 ? -68.119 20.861 35.964 1.00 31.94 141 ALA A C 1
ATOM 1065 O O . ALA A 1 141 ? -68.855 19.967 35.529 1.00 31.94 141 ALA A O 1
ATOM 1066 N N . PRO A 1 142 ? -68.586 21.785 36.834 1.00 35.19 142 PRO A N 1
ATOM 1067 C CA . PRO A 1 142 ? -67.887 22.934 37.425 1.00 35.19 142 PRO A CA 1
ATOM 1068 C C . PRO A 1 142 ? -67.858 22.944 38.974 1.00 35.19 142 PRO A C 1
ATOM 1070 O O . PRO A 1 142 ? -68.593 22.216 39.635 1.00 35.19 142 PRO A O 1
ATOM 1073 N N . GLY A 1 143 ? -67.061 23.847 39.556 1.00 33.59 143 GLY A N 1
ATOM 1074 C CA . GLY A 1 143 ? -67.078 24.180 40.988 1.00 33.59 143 GLY A CA 1
ATOM 1075 C C . GLY A 1 143 ? -66.474 25.568 41.235 1.00 33.59 143 GLY A C 1
ATOM 1076 O O . GLY A 1 143 ? -65.393 25.866 40.736 1.00 33.59 143 GLY A O 1
ATOM 1077 N N . THR A 1 144 ? -67.189 26.449 41.938 1.00 38.50 144 THR A N 1
ATOM 1078 C CA . THR A 1 144 ? -66.856 27.884 42.064 1.00 38.50 144 THR A CA 1
ATOM 1079 C C . THR A 1 144 ? -65.792 28.190 43.132 1.00 38.50 144 THR A C 1
ATOM 1081 O O . THR A 1 144 ? -65.947 27.727 44.262 1.00 38.50 144 THR A O 1
ATOM 1084 N N . PRO A 1 145 ? -64.783 29.042 42.847 1.00 34.31 145 PRO A N 1
ATOM 1085 C CA . PRO A 1 145 ? -63.848 29.568 43.846 1.00 34.31 145 PRO A CA 1
ATOM 1086 C C . PRO A 1 145 ? -64.374 30.838 44.544 1.00 34.31 145 PRO A C 1
ATOM 1088 O O . PRO A 1 145 ? -65.243 31.537 44.020 1.00 34.31 145 PRO A O 1
ATOM 1091 N N . VAL A 1 146 ? -63.808 31.177 45.710 1.00 41.03 146 VAL A N 1
ATOM 1092 C CA . VAL A 1 146 ? -64.238 32.317 46.543 1.00 41.03 146 VAL A CA 1
ATOM 1093 C C . VAL A 1 146 ? -63.145 33.393 46.669 1.00 41.03 146 VAL A C 1
ATOM 1095 O O . VAL A 1 146 ? -62.250 33.266 47.492 1.00 41.03 146 VAL A O 1
ATOM 1098 N N . ARG A 1 147 ? -63.357 34.488 45.920 1.00 32.16 147 ARG A N 1
ATOM 1099 C CA . ARG A 1 147 ? -63.124 35.911 46.278 1.00 32.16 147 ARG A CA 1
ATOM 1100 C C . ARG A 1 147 ? -61.686 36.466 46.473 1.00 32.16 147 ARG A C 1
ATOM 1102 O O . ARG A 1 147 ? -60.769 35.789 46.901 1.00 32.16 147 ARG A O 1
ATOM 1109 N N . GLU A 1 148 ? -61.616 37.788 46.248 1.00 36.00 148 GLU A N 1
ATOM 1110 C CA . GLU A 1 148 ? -60.561 38.775 46.586 1.00 36.00 148 GLU A CA 1
ATOM 1111 C C . GLU A 1 148 ? -59.315 38.831 45.660 1.00 36.00 148 GLU A C 1
ATOM 1113 O O . GLU A 1 148 ? -58.684 37.820 45.392 1.00 36.00 148 GLU A O 1
ATOM 1118 N N . GLY A 1 149 ? -58.925 39.996 45.106 1.00 34.12 149 GLY A N 1
ATOM 1119 C CA . GLY A 1 149 ? -59.604 41.306 45.126 1.00 34.12 149 GLY A CA 1
ATOM 1120 C C . GLY A 1 149 ?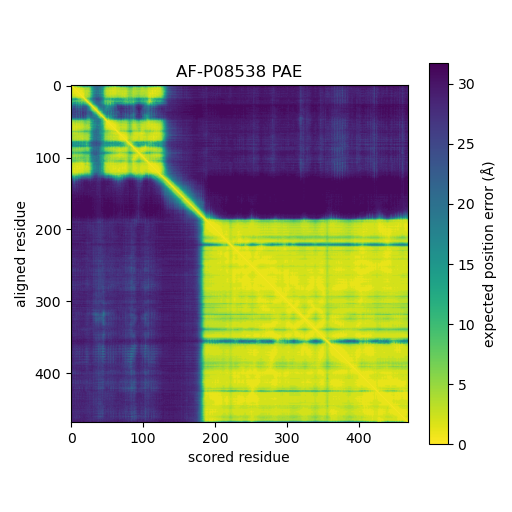 -58.919 42.439 44.323 1.00 34.12 149 GLY A C 1
ATOM 1121 O O . GLY A 1 149 ? -57.754 42.331 43.972 1.00 34.12 149 GLY A O 1
ATOM 1122 N N . LEU A 1 150 ? -59.672 43.539 44.113 1.00 35.56 150 LEU A N 1
ATOM 1123 C CA . LEU A 1 150 ? -59.298 44.878 43.575 1.00 35.56 150 LEU A CA 1
ATOM 1124 C C . LEU A 1 150 ? -58.810 44.956 42.097 1.00 35.56 150 LEU A C 1
ATOM 1126 O O . LEU A 1 150 ? -57.899 44.255 41.693 1.00 35.56 150 LEU A O 1
ATOM 1130 N N . ARG A 1 151 ? -59.537 45.670 41.208 1.00 34.00 151 ARG A N 1
ATOM 1131 C CA . ARG A 1 151 ? -59.379 47.095 40.756 1.00 34.00 151 ARG A CA 1
ATOM 1132 C C . ARG A 1 151 ? -58.135 47.323 39.856 1.00 34.00 151 ARG A C 1
ATOM 1134 O O . ARG A 1 151 ? -57.073 46.825 40.178 1.00 34.00 151 ARG A O 1
ATOM 1141 N N . SER A 1 152 ? -58.193 48.064 38.737 1.00 39.38 152 SER A N 1
ATOM 1142 C CA . SER A 1 152 ? -58.990 49.286 38.467 1.00 39.38 152 SER A CA 1
ATOM 1143 C C . SER A 1 152 ? -59.328 49.612 36.986 1.00 39.38 152 SER A C 1
ATOM 1145 O O . SER A 1 152 ? -58.457 49.510 36.135 1.00 39.38 152 SER A O 1
ATOM 1147 N N . HIS A 1 153 ? -60.542 50.161 36.780 1.00 41.34 153 HIS A N 1
ATOM 1148 C CA . HIS A 1 153 ? -60.955 51.298 35.905 1.00 41.34 153 HIS A CA 1
ATOM 1149 C C . HIS A 1 153 ? -60.699 51.297 34.364 1.00 41.34 153 HIS A C 1
ATOM 1151 O O . HIS A 1 153 ? -59.562 51.224 33.929 1.00 41.34 153 HIS A O 1
ATOM 1157 N N . LEU A 1 154 ? -61.763 51.311 33.525 1.00 37.84 154 LEU A N 1
ATOM 1158 C CA . LEU A 1 154 ? -62.439 52.469 32.841 1.00 37.84 154 LEU A CA 1
ATOM 1159 C C . LEU A 1 154 ? -61.842 52.784 31.437 1.00 37.84 154 LEU A C 1
ATOM 1161 O O . LEU A 1 154 ? -60.635 52.690 31.281 1.00 37.84 154 LEU A O 1
ATOM 1165 N N . ASP A 1 155 ? -62.569 53.163 30.368 1.00 39.44 155 ASP A N 1
ATOM 1166 C CA . ASP A 1 155 ? -64.016 53.392 30.110 1.00 39.44 155 ASP A CA 1
ATOM 1167 C C . ASP A 1 155 ? -64.352 53.135 28.596 1.00 39.44 155 ASP A C 1
ATOM 1169 O O . ASP A 1 155 ? -63.426 53.208 27.784 1.00 39.44 155 ASP A O 1
ATOM 1173 N N . PRO A 1 156 ? -65.601 52.827 28.153 1.00 44.75 156 PRO A N 1
ATOM 1174 C CA . PRO A 1 156 ? -65.867 52.270 26.808 1.00 44.75 156 PRO A CA 1
ATOM 1175 C C . PRO A 1 156 ? -66.628 53.180 25.815 1.00 44.75 156 PRO A C 1
ATOM 1177 O O . PRO A 1 156 ? -67.345 54.091 26.223 1.00 44.75 156 PRO A O 1
ATOM 1180 N N . ARG A 1 157 ? -66.534 52.869 24.506 1.00 37.41 157 ARG A N 1
ATOM 1181 C CA . ARG A 1 157 ? -67.332 53.383 23.352 1.00 37.41 157 ARG A CA 1
ATOM 1182 C C . ARG A 1 157 ? -66.876 52.636 22.063 1.00 37.41 157 ARG A C 1
ATOM 1184 O O . ARG A 1 157 ? -65.692 52.332 21.987 1.00 37.41 157 ARG A O 1
ATOM 1191 N N . THR A 1 158 ? -67.666 52.262 21.037 1.00 41.72 158 THR A N 1
ATOM 1192 C CA . THR A 1 158 ? -69.130 52.330 20.745 1.00 41.72 158 THR A CA 1
ATOM 1193 C C . THR A 1 158 ? -69.544 51.101 19.831 1.00 41.72 158 THR A C 1
ATOM 1195 O O . THR A 1 158 ? -68.899 50.072 20.024 1.00 41.72 158 THR A O 1
ATOM 1198 N N . PRO A 1 159 ? -70.574 51.046 18.926 1.00 49.66 159 PRO A N 1
ATOM 1199 C CA . PRO A 1 159 ? -71.131 49.764 18.408 1.00 49.66 159 PRO A CA 1
ATOM 1200 C C . PRO A 1 159 ? -70.610 49.270 17.019 1.00 49.66 159 PRO A C 1
ATOM 1202 O O . PRO A 1 159 ? -69.958 50.036 16.309 1.00 49.66 159 PRO A O 1
ATOM 1205 N N . PRO A 1 160 ? -70.936 48.019 16.595 1.00 45.28 160 PRO A N 1
ATOM 1206 C CA . PRO A 1 160 ? -70.491 47.387 15.333 1.00 45.28 160 PRO A CA 1
ATOM 1207 C C . PRO A 1 160 ? -71.502 47.444 14.157 1.00 45.28 160 PRO A C 1
ATOM 1209 O O . PRO A 1 160 ? -72.682 47.728 14.356 1.00 45.28 160 PRO A O 1
ATOM 1212 N N . LEU A 1 161 ? -71.056 47.082 12.938 1.00 41.16 161 LEU A N 1
ATOM 1213 C CA . LEU A 1 161 ? -71.884 46.891 11.725 1.00 41.16 161 LEU A CA 1
ATOM 1214 C C . LEU A 1 161 ? -71.425 45.669 10.864 1.00 41.16 161 LEU A C 1
ATOM 1216 O O . LEU A 1 161 ? -70.324 45.165 11.092 1.00 41.16 161 LEU A O 1
ATOM 1220 N N . PRO A 1 162 ? -72.266 45.143 9.935 1.00 47.38 162 PRO A N 1
ATOM 1221 C CA . PRO A 1 162 ? -72.247 43.733 9.483 1.00 47.38 162 PRO A CA 1
ATOM 1222 C C . PRO A 1 162 ? -71.632 43.498 8.067 1.00 47.38 162 PRO A C 1
ATOM 1224 O O . PRO A 1 162 ? -71.242 44.466 7.410 1.00 47.38 162 PRO A O 1
ATOM 1227 N N . PRO A 1 163 ? -71.509 42.238 7.570 1.00 40.47 163 PRO A N 1
ATOM 1228 C CA . PRO A 1 163 ? -70.734 41.926 6.358 1.00 40.47 163 PRO A CA 1
ATOM 1229 C C . PRO A 1 163 ? -71.465 42.216 5.033 1.00 40.47 163 PRO A C 1
ATOM 1231 O O . PRO A 1 163 ? -72.667 42.482 4.998 1.00 40.47 163 PRO A O 1
ATOM 1234 N N . ARG A 1 164 ? -70.725 42.130 3.916 1.00 40.44 164 ARG A N 1
ATOM 1235 C CA . ARG A 1 164 ? -71.228 42.326 2.545 1.00 40.44 164 ARG A CA 1
ATOM 1236 C C . ARG A 1 164 ? -70.731 41.246 1.581 1.00 40.44 164 ARG A C 1
ATOM 1238 O O . ARG A 1 164 ? -69.537 40.980 1.507 1.00 40.44 164 ARG A O 1
ATOM 1245 N N . GLU A 1 165 ? -71.652 40.704 0.793 1.00 33.19 165 GLU A N 1
ATOM 1246 C CA . GLU A 1 165 ? -71.393 39.811 -0.342 1.00 33.19 165 GLU A CA 1
ATOM 1247 C C . GLU A 1 165 ? -71.035 40.600 -1.616 1.00 33.19 165 GLU A C 1
ATOM 1249 O O . GLU A 1 165 ? -71.526 41.724 -1.789 1.00 33.19 165 GLU A O 1
ATOM 1254 N N . ARG A 1 166 ? -70.310 39.970 -2.562 1.00 38.31 166 ARG A N 1
ATOM 1255 C CA . ARG A 1 166 ? -70.685 39.876 -4.000 1.00 38.31 166 ARG A CA 1
ATOM 1256 C C . ARG A 1 166 ? -69.760 38.912 -4.795 1.00 38.31 166 ARG A C 1
ATOM 1258 O O . ARG A 1 166 ? -68.834 38.393 -4.178 1.00 38.31 166 ARG A O 1
ATOM 1265 N N . PRO A 1 167 ? -70.064 38.514 -6.058 1.00 41.31 167 PRO A N 1
ATOM 1266 C CA . PRO A 1 167 ? -70.237 37.083 -6.326 1.00 41.31 167 PRO A CA 1
ATOM 1267 C C . PRO A 1 167 ? -69.470 36.563 -7.566 1.00 41.31 167 PRO A C 1
ATOM 1269 O O . PRO A 1 167 ? -68.579 37.218 -8.099 1.00 41.31 167 PRO A O 1
ATOM 1272 N N . HIS A 1 168 ? -69.852 35.367 -8.022 1.00 33.00 168 HIS A N 1
ATOM 1273 C CA . HIS A 1 168 ? -69.313 34.638 -9.174 1.00 33.00 168 HIS A CA 1
ATOM 1274 C C . HIS A 1 168 ? -69.185 35.440 -10.484 1.00 33.00 168 HIS A C 1
ATOM 1276 O O . HIS A 1 168 ? -70.134 36.093 -10.918 1.00 33.00 168 HIS A O 1
ATOM 1282 N N . THR A 1 169 ? -68.097 35.179 -11.213 1.00 38.25 169 THR A N 1
ATOM 1283 C CA . THR A 1 169 ? -68.075 35.089 -12.684 1.00 38.25 169 THR A CA 1
ATOM 1284 C C . THR A 1 169 ? -67.224 33.888 -13.116 1.00 38.25 169 THR A C 1
ATOM 1286 O O . THR A 1 169 ? -66.378 33.403 -12.366 1.00 38.25 169 THR A O 1
ATOM 1289 N N . SER A 1 170 ? -67.490 33.357 -14.310 1.00 31.48 170 SER A N 1
ATOM 1290 C CA . SER A 1 170 ? -66.853 32.159 -14.878 1.00 31.48 170 SER A CA 1
ATOM 1291 C C . SER A 1 170 ? -65.720 32.505 -15.851 1.00 31.48 170 SER A C 1
ATOM 1293 O O . SER A 1 170 ? -65.903 33.388 -16.687 1.00 31.48 170 SER A O 1
ATOM 1295 N N . GLY A 1 171 ? -64.609 31.758 -15.835 1.00 34.81 171 GLY A N 1
ATOM 1296 C CA . GLY A 1 171 ? -63.499 31.953 -16.779 1.00 34.81 171 GLY A CA 1
ATOM 1297 C C . GLY A 1 171 ? -62.650 30.697 -17.012 1.00 34.81 171 GLY A C 1
ATOM 1298 O O . GLY A 1 171 ? -61.884 30.312 -16.142 1.00 34.81 171 GLY A O 1
ATOM 1299 N N . HIS A 1 172 ? -62.810 30.099 -18.197 1.00 39.56 172 HIS A N 1
ATOM 1300 C CA . HIS A 1 172 ? -61.977 29.087 -18.873 1.00 39.56 172 HIS A CA 1
ATOM 1301 C C . HIS A 1 172 ? -61.208 28.014 -18.071 1.00 39.56 172 HIS A C 1
ATOM 1303 O O . HIS A 1 172 ? -60.189 28.266 -17.433 1.00 39.56 172 HIS A O 1
ATOM 1309 N N . HIS A 1 173 ? -61.557 26.752 -18.352 1.00 32.81 173 HIS A N 1
ATOM 1310 C CA . HIS A 1 173 ? -60.600 25.647 -18.288 1.00 32.81 173 HIS A CA 1
ATOM 1311 C C . HIS A 1 173 ? -59.443 25.888 -19.272 1.00 32.81 173 HIS A C 1
ATOM 1313 O O . HIS A 1 173 ? -59.636 25.827 -20.485 1.00 32.81 173 HIS A O 1
ATOM 1319 N N . GLY A 1 174 ? -58.240 26.105 -18.745 1.00 34.47 174 GLY A N 1
ATOM 1320 C CA . GLY A 1 174 ? -56.984 26.009 -19.484 1.00 34.47 174 GLY A CA 1
ATOM 1321 C C . GLY A 1 174 ? -56.129 24.904 -18.877 1.00 34.47 174 GLY A C 1
ATOM 1322 O O . GLY A 1 174 ? -55.383 25.160 -17.937 1.00 34.47 174 GLY A O 1
ATOM 1323 N N . ALA A 1 175 ? -56.247 23.675 -19.387 1.00 31.86 175 ALA A N 1
ATOM 1324 C CA . ALA A 1 175 ? -55.462 22.526 -18.927 1.00 31.86 175 ALA A CA 1
ATOM 1325 C C . ALA A 1 175 ? -54.021 22.579 -19.471 1.00 31.86 175 ALA A C 1
ATOM 1327 O O . ALA A 1 175 ? -53.586 21.719 -20.232 1.00 31.86 175 ALA A O 1
ATOM 1328 N N . GLY A 1 176 ? -53.285 23.628 -19.100 1.00 34.19 176 GLY A N 1
ATOM 1329 C CA . GLY A 1 176 ? -51.844 23.680 -19.292 1.00 34.19 176 GLY A CA 1
ATOM 1330 C C . GLY A 1 176 ? -51.183 22.745 -18.291 1.00 34.19 176 GLY A C 1
ATOM 1331 O O . GLY A 1 176 ? -51.068 23.092 -17.117 1.00 34.19 176 GLY A O 1
ATOM 1332 N N . GLU A 1 177 ? -50.751 21.567 -18.743 1.00 35.00 177 GLU A N 1
ATOM 1333 C CA . GLU A 1 177 ? -49.899 20.696 -17.938 1.00 35.00 177 GLU A CA 1
ATOM 1334 C C . GLU A 1 177 ? -48.601 21.437 -17.610 1.00 35.00 177 GLU A C 1
ATOM 1336 O O . GLU A 1 177 ? -47.676 21.524 -18.422 1.00 35.00 177 GLU A O 1
ATOM 1341 N N . ALA A 1 178 ? -48.524 21.969 -16.390 1.00 34.91 178 ALA A N 1
ATOM 1342 C CA . ALA A 1 178 ? -47.277 22.410 -15.798 1.00 34.91 178 ALA A CA 1
ATOM 1343 C C . ALA A 1 178 ? -46.405 21.168 -15.588 1.00 34.91 178 ALA A C 1
ATOM 1345 O O . ALA A 1 178 ? -46.407 20.563 -14.515 1.00 34.91 178 ALA A O 1
ATOM 1346 N N . ARG A 1 179 ? -45.692 20.764 -16.649 1.00 36.75 179 ARG A N 1
ATOM 1347 C CA . ARG A 1 179 ? -44.717 19.674 -16.656 1.00 36.75 179 ARG A CA 1
ATOM 1348 C C . ARG A 1 179 ? -43.580 20.049 -15.716 1.00 36.75 179 ARG A C 1
ATOM 1350 O O . ARG A 1 179 ? -42.543 20.552 -16.139 1.00 36.75 179 ARG A O 1
ATOM 1357 N N . ALA A 1 180 ? -43.804 19.800 -14.431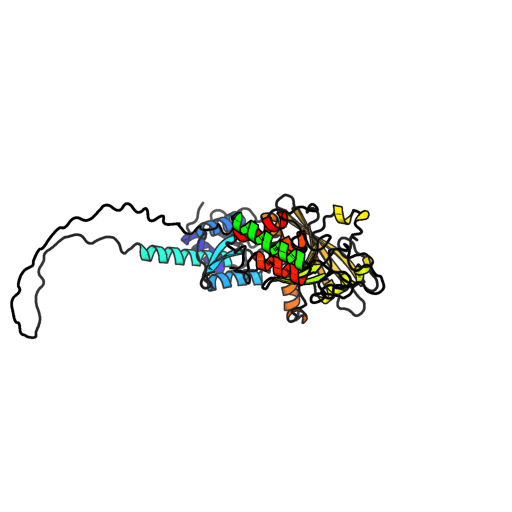 1.00 35.62 180 ALA A N 1
ATOM 1358 C CA . ALA A 1 180 ? -42.808 19.878 -13.389 1.00 35.62 180 ALA A CA 1
ATOM 1359 C C . ALA A 1 180 ? -41.735 18.837 -13.710 1.00 35.62 180 ALA A C 1
ATOM 1361 O O . ALA A 1 180 ? -41.832 17.668 -13.337 1.00 35.62 180 ALA A O 1
ATOM 1362 N N . THR A 1 181 ? -40.714 19.266 -14.448 1.00 36.50 181 THR A N 1
ATOM 1363 C CA . THR A 1 181 ? -39.447 18.559 -14.535 1.00 36.50 181 THR A CA 1
ATOM 1364 C C . THR A 1 181 ? -38.870 18.548 -13.130 1.00 36.50 181 THR A C 1
ATOM 1366 O O . THR A 1 181 ? -38.207 19.502 -12.718 1.00 36.50 181 THR A O 1
ATOM 1369 N N . ALA A 1 182 ? -39.179 17.489 -12.379 1.00 39.31 182 ALA A N 1
ATOM 1370 C CA . ALA A 1 182 ? -38.478 17.181 -11.147 1.00 39.31 182 ALA A CA 1
ATOM 1371 C C . ALA A 1 182 ? -36.972 17.290 -11.435 1.00 39.31 182 ALA A C 1
ATOM 1373 O O . ALA A 1 182 ? -36.543 16.806 -12.491 1.00 39.31 182 ALA A O 1
ATOM 1374 N N . PRO A 1 183 ? -36.175 17.933 -10.561 1.00 42.72 183 PRO A N 1
ATOM 1375 C CA . PRO A 1 183 ? -34.733 17.943 -10.730 1.00 42.72 183 PRO A CA 1
ATOM 1376 C C . PRO A 1 183 ? -34.286 16.495 -10.885 1.00 42.72 183 PRO A C 1
ATOM 1378 O O . PRO A 1 183 ? -34.607 15.664 -10.035 1.00 42.72 183 PRO A O 1
ATOM 1381 N N . SER A 1 184 ? -33.609 16.172 -11.986 1.00 45.81 184 SER A N 1
ATOM 1382 C CA . SER A 1 184 ? -33.066 14.835 -12.189 1.00 45.81 184 SER A CA 1
ATOM 1383 C C . SER A 1 184 ? -32.014 14.616 -11.111 1.00 45.81 184 SER A C 1
ATOM 1385 O O . SER A 1 184 ? -30.893 15.108 -11.233 1.00 45.81 184 SER A O 1
ATOM 1387 N N . THR A 1 185 ? -32.396 13.944 -10.024 1.00 58.12 185 THR A N 1
ATOM 1388 C CA . THR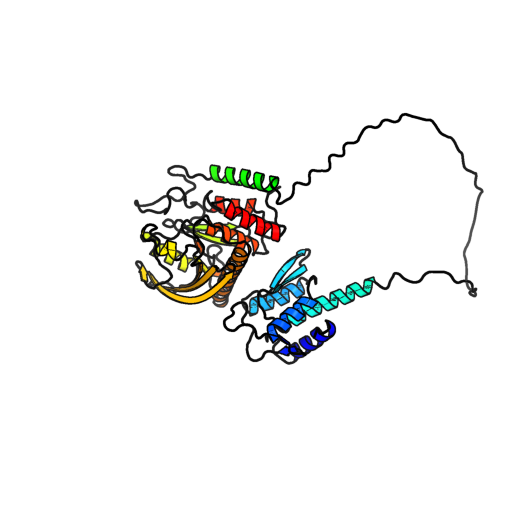 A 1 185 ? -31.521 13.645 -8.891 1.00 58.12 185 THR A CA 1
ATOM 1389 C C . THR A 1 185 ? -30.521 12.588 -9.333 1.00 58.12 185 THR A C 1
ATOM 1391 O O . THR A 1 185 ? -30.720 11.396 -9.093 1.00 58.12 185 THR A O 1
ATOM 1394 N N . VAL A 1 186 ? -29.482 13.038 -10.044 1.00 68.69 186 VAL A N 1
ATOM 1395 C CA . VAL A 1 186 ? -28.350 12.225 -10.488 1.00 68.69 186 VAL A CA 1
ATOM 1396 C C . VAL A 1 186 ? -27.839 11.465 -9.273 1.00 68.69 186 VAL A C 1
ATOM 1398 O O . VAL A 1 186 ? -27.446 12.072 -8.276 1.00 68.69 186 VAL A O 1
ATOM 1401 N N . SER A 1 187 ? -27.911 10.135 -9.328 1.00 87.38 187 SER A N 1
ATOM 1402 C CA . SER A 1 187 ? -27.505 9.306 -8.197 1.00 87.38 187 SER A CA 1
ATOM 1403 C C . SER A 1 187 ? -26.010 9.529 -7.934 1.00 87.38 187 SER A C 1
ATOM 1405 O O . SER A 1 187 ? -25.224 9.354 -8.870 1.00 87.38 187 SER A O 1
ATOM 1407 N N . PRO A 1 188 ? -25.579 9.874 -6.702 1.00 91.56 188 PRO A N 1
ATOM 1408 C CA . PRO A 1 188 ? -24.176 10.196 -6.418 1.00 91.56 188 PRO A CA 1
ATOM 1409 C C . PRO A 1 188 ? -23.169 9.085 -6.763 1.00 91.56 188 PRO A C 1
ATOM 1411 O O . PRO A 1 188 ? -21.987 9.373 -6.935 1.00 91.56 188 PRO A O 1
ATOM 1414 N N . TYR A 1 189 ? -23.639 7.838 -6.896 1.00 95.19 189 TYR A N 1
ATOM 1415 C CA . TYR A 1 189 ? -22.852 6.657 -7.283 1.00 95.19 189 TYR A CA 1
ATOM 1416 C C . TYR A 1 189 ? -23.374 5.977 -8.564 1.00 95.19 189 TYR A C 1
ATOM 1418 O O . TYR A 1 189 ? -22.932 4.875 -8.907 1.00 95.19 189 TYR A O 1
ATOM 1426 N N . GLY A 1 190 ? -24.327 6.615 -9.256 1.00 94.00 190 GLY A N 1
ATOM 1427 C CA . GLY A 1 190 ? -24.985 6.099 -10.456 1.00 94.00 190 GLY A CA 1
ATOM 1428 C C . GLY A 1 190 ? -24.097 6.094 -11.706 1.00 94.00 190 GLY A C 1
ATOM 1429 O O . GLY A 1 190 ? -22.992 6.648 -11.684 1.00 94.00 190 GLY A O 1
ATOM 1430 N N . PRO A 1 191 ? -24.566 5.480 -12.810 1.00 94.94 191 PRO A N 1
ATOM 1431 C CA . PRO A 1 191 ? -23.800 5.360 -14.051 1.00 94.94 191 PRO A CA 1
ATOM 1432 C C . PRO A 1 191 ? -23.283 6.700 -14.583 1.00 94.94 191 PRO A C 1
ATOM 1434 O O . PRO A 1 191 ? -22.152 6.773 -15.051 1.00 94.94 191 PRO A O 1
ATOM 1437 N N . GLU A 1 192 ? -24.073 7.766 -14.458 1.00 95.38 192 GLU A N 1
ATOM 1438 C CA . GLU A 1 192 ? -23.744 9.114 -14.925 1.00 95.38 192 GLU A CA 1
ATOM 1439 C C . GLU A 1 192 ? -22.578 9.710 -14.121 1.00 95.38 192 GLU A C 1
ATOM 1441 O O . GLU A 1 192 ? -21.607 10.201 -14.697 1.00 95.38 192 GLU A O 1
ATOM 1446 N N . ALA A 1 193 ? -22.629 9.597 -12.789 1.00 95.75 193 ALA A N 1
ATOM 1447 C CA . ALA A 1 193 ? -21.570 10.068 -11.896 1.00 95.75 193 ALA A CA 1
ATOM 1448 C C . ALA A 1 193 ? -20.266 9.267 -12.075 1.00 95.75 193 ALA A C 1
ATOM 1450 O O . ALA A 1 193 ? -19.177 9.844 -12.066 1.00 95.75 193 ALA A O 1
ATOM 1451 N N . ARG A 1 194 ? -20.360 7.946 -12.298 1.00 96.88 194 ARG A N 1
ATOM 1452 C CA . ARG A 1 194 ? -19.197 7.093 -12.611 1.00 96.88 194 ARG A CA 1
ATOM 1453 C C . ARG A 1 194 ? -18.599 7.412 -13.987 1.00 96.88 194 ARG A C 1
ATOM 1455 O O . ARG A 1 194 ? -17.375 7.434 -14.121 1.00 96.88 194 ARG A O 1
ATOM 1462 N N . ALA A 1 195 ? -19.430 7.688 -14.994 1.00 96.25 195 ALA A N 1
ATOM 1463 C CA . ALA A 1 195 ? -18.981 8.057 -16.336 1.00 96.25 195 ALA A CA 1
ATOM 1464 C C . ALA A 1 195 ? -18.250 9.409 -16.345 1.00 96.25 195 ALA A C 1
ATOM 1466 O O . ALA A 1 195 ? -17.161 9.508 -16.911 1.00 96.25 195 ALA A O 1
ATOM 1467 N N . GLU A 1 196 ? -18.790 10.420 -15.660 1.00 96.88 196 GLU A N 1
ATOM 1468 C CA . GLU A 1 196 ? -18.138 11.726 -15.500 1.00 96.88 196 GLU A CA 1
ATOM 1469 C C . GLU A 1 196 ? -16.816 11.608 -14.719 1.00 96.88 196 GLU A C 1
ATOM 1471 O O . GLU A 1 196 ? -15.794 12.152 -15.142 1.00 96.88 196 GLU A O 1
ATOM 1476 N N . LEU A 1 197 ? -16.774 10.807 -13.645 1.00 96.56 197 LEU A N 1
ATOM 1477 C CA . LEU A 1 197 ? -15.535 10.542 -12.901 1.00 96.56 197 LEU A CA 1
ATOM 1478 C C . LEU A 1 197 ? -14.470 9.904 -13.808 1.00 96.56 197 LEU A C 1
ATOM 1480 O O . LEU A 1 197 ? -13.314 10.330 -13.810 1.00 96.56 197 LEU A O 1
ATOM 1484 N N . SER A 1 198 ? -14.859 8.919 -14.622 1.00 96.44 198 SER A N 1
ATOM 1485 C CA . SER A 1 198 ? -13.965 8.287 -15.598 1.00 96.44 198 SER A CA 1
ATOM 1486 C C . SER A 1 198 ? -13.493 9.269 -16.681 1.00 96.44 198 SER A C 1
ATOM 1488 O O . SER A 1 198 ? -12.311 9.269 -17.032 1.00 96.44 198 SER A O 1
ATOM 1490 N N . SER A 1 199 ? -14.365 10.168 -17.151 1.00 96.88 199 SER A N 1
ATOM 1491 C CA . SER A 1 199 ? -14.046 11.231 -18.116 1.00 96.88 199 SER A CA 1
ATOM 1492 C C . SER A 1 199 ? -12.976 12.197 -17.584 1.00 96.88 199 SER A C 1
ATOM 1494 O O . SER A 1 199 ? -11.915 12.369 -18.203 1.00 96.88 199 SER A O 1
ATOM 1496 N N . ARG A 1 200 ? -13.188 12.759 -16.383 1.00 97.94 200 ARG A N 1
ATOM 1497 C CA . ARG A 1 200 ? -12.234 13.664 -15.713 1.00 97.94 200 ARG A CA 1
ATOM 1498 C C . ARG A 1 200 ? -10.893 12.978 -15.459 1.00 97.94 200 ARG A C 1
ATOM 1500 O O . ARG A 1 200 ? -9.836 13.494 -15.832 1.00 97.94 200 ARG A O 1
ATOM 1507 N N . LEU A 1 201 ? -10.923 11.769 -14.894 1.00 96.69 201 LEU A N 1
ATOM 1508 C CA . LEU A 1 201 ? -9.714 11.008 -14.583 1.00 96.69 201 LEU A CA 1
ATOM 1509 C C . LEU A 1 201 ? -8.950 10.571 -15.844 1.00 96.6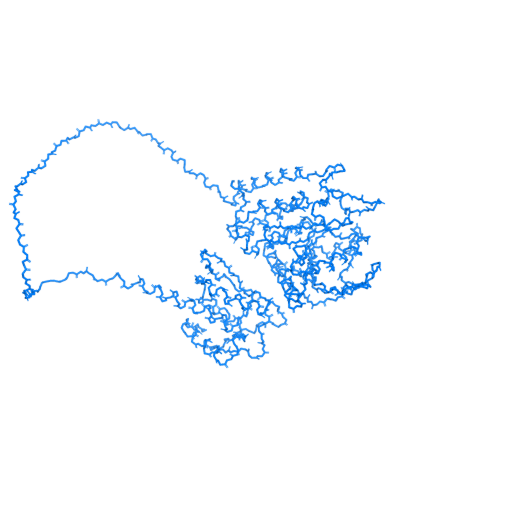9 201 LEU A C 1
ATOM 1511 O O . LEU A 1 201 ? -7.716 10.589 -15.834 1.00 96.69 201 LEU A O 1
ATOM 1515 N N . THR A 1 202 ? -9.636 10.212 -16.931 1.00 97.06 202 THR A N 1
ATOM 1516 C CA . THR A 1 202 ? -9.010 9.878 -18.224 1.00 97.06 202 THR A CA 1
ATOM 1517 C C . THR A 1 202 ? -8.350 11.104 -18.850 1.00 97.06 202 THR A C 1
ATOM 1519 O O . THR A 1 202 ? -7.204 11.025 -19.295 1.00 97.06 202 THR A O 1
ATOM 1522 N N . THR A 1 203 ? -9.008 12.262 -18.789 1.00 98.06 203 THR A N 1
ATOM 1523 C CA . THR A 1 203 ? -8.428 13.542 -19.221 1.00 98.06 203 THR A CA 1
ATOM 1524 C C . THR A 1 203 ? -7.147 13.855 -18.442 1.00 98.06 203 THR A C 1
ATOM 1526 O O . THR A 1 203 ? -6.105 14.118 -19.044 1.00 98.06 203 THR A O 1
ATOM 1529 N N . LEU A 1 204 ? -7.165 13.715 -17.111 1.00 96.00 204 LEU A N 1
ATOM 1530 C CA . LEU A 1 204 ? -5.976 13.904 -16.273 1.00 96.00 204 LEU A CA 1
ATOM 1531 C C . LEU A 1 204 ? -4.859 12.887 -16.576 1.00 96.00 204 LEU A C 1
ATOM 1533 O O . LEU A 1 204 ? -3.684 13.257 -16.596 1.00 96.00 204 LEU A O 1
ATOM 1537 N N . ARG A 1 205 ? -5.197 11.617 -16.846 1.00 96.44 205 ARG A N 1
ATOM 1538 C CA . ARG A 1 205 ? -4.229 10.582 -17.262 1.00 96.44 205 ARG A CA 1
ATOM 1539 C C . ARG A 1 205 ? -3.513 10.977 -18.554 1.00 96.44 205 ARG A C 1
ATOM 1541 O O . ARG A 1 205 ? -2.296 10.828 -18.621 1.00 96.44 205 ARG A O 1
ATOM 1548 N N . ASN A 1 206 ? -4.244 11.510 -19.532 1.00 96.44 206 ASN A N 1
ATOM 1549 C CA . ASN A 1 206 ? -3.691 11.947 -20.815 1.00 96.44 206 ASN A CA 1
ATOM 1550 C C . ASN A 1 206 ? -2.798 13.188 -20.653 1.00 96.44 206 ASN A C 1
ATOM 1552 O O . ASN A 1 206 ? -1.674 13.204 -21.150 1.00 96.44 206 ASN A O 1
ATOM 1556 N N . THR A 1 207 ? -3.236 14.186 -19.879 1.00 96.69 207 THR A N 1
ATOM 1557 C CA . THR A 1 207 ? -2.427 15.373 -19.538 1.00 96.69 207 THR A CA 1
ATOM 1558 C C . THR A 1 207 ? -1.128 15.005 -18.810 1.00 96.69 207 THR A C 1
ATOM 1560 O O . THR A 1 207 ? -0.098 15.652 -19.003 1.00 96.69 207 THR A O 1
ATOM 1563 N N . LEU A 1 208 ? -1.142 13.946 -17.995 1.00 95.25 208 LEU A N 1
ATOM 1564 C CA . LEU A 1 208 ? 0.019 13.408 -17.276 1.00 95.25 208 LEU A CA 1
ATOM 1565 C C . LEU A 1 208 ? 0.759 12.284 -18.033 1.00 95.25 208 LEU A C 1
ATOM 1567 O O . LEU A 1 208 ? 1.561 11.571 -17.429 1.00 95.25 208 LEU A O 1
ATOM 1571 N N . ALA A 1 209 ? 0.534 12.113 -19.339 1.00 95.50 209 ALA A N 1
ATOM 1572 C CA . ALA A 1 209 ? 1.364 11.224 -20.147 1.00 95.50 209 ALA A CA 1
ATOM 1573 C C . ALA A 1 209 ? 2.806 11.781 -20.232 1.00 95.50 209 ALA A C 1
ATOM 1575 O O . ALA A 1 209 ? 2.973 12.977 -20.498 1.00 95.50 209 ALA A O 1
ATOM 1576 N N . PRO A 1 210 ? 3.853 10.964 -19.996 1.00 94.00 210 PRO A N 1
ATOM 1577 C CA . PRO A 1 210 ? 5.235 11.437 -19.997 1.00 94.00 210 PRO A CA 1
ATOM 1578 C C . PRO A 1 210 ? 5.758 11.672 -21.420 1.00 94.00 210 PRO A C 1
ATOM 1580 O O . PRO A 1 210 ? 5.749 10.767 -22.256 1.00 94.00 210 PRO A O 1
ATOM 1583 N N . ALA A 1 211 ? 6.283 12.870 -21.674 1.00 93.75 211 ALA A N 1
ATOM 1584 C CA . ALA A 1 211 ? 7.023 13.175 -22.897 1.00 93.75 211 ALA A CA 1
ATOM 1585 C C . ALA A 1 211 ? 8.465 12.615 -22.864 1.00 93.75 211 ALA A C 1
ATOM 1587 O O . ALA A 1 211 ? 8.990 12.207 -21.823 1.00 93.75 211 ALA A O 1
ATOM 1588 N N . THR A 1 212 ? 9.159 12.638 -24.004 1.00 92.94 212 THR A N 1
ATOM 1589 C CA . THR A 1 212 ? 10.614 12.416 -24.036 1.00 92.94 212 THR A CA 1
ATOM 1590 C C . THR A 1 212 ? 11.325 13.546 -23.285 1.00 92.94 212 THR A C 1
ATOM 1592 O O . THR A 1 212 ? 11.069 14.716 -23.553 1.00 92.94 212 THR A O 1
ATOM 1595 N N . ASN A 1 213 ? 12.221 13.200 -22.352 1.00 91.19 213 ASN A N 1
ATOM 1596 C CA . ASN A 1 213 ? 12.951 14.139 -21.483 1.00 91.19 213 ASN A CA 1
ATOM 1597 C C . ASN A 1 213 ? 12.055 15.092 -20.659 1.00 91.19 213 ASN A C 1
ATOM 1599 O O . ASN A 1 213 ? 12.479 16.188 -20.292 1.00 91.19 213 ASN A O 1
ATOM 1603 N N . ASP A 1 214 ? 10.827 14.669 -20.342 1.00 94.06 214 ASP A N 1
ATOM 1604 C CA . ASP A 1 214 ? 9.821 15.479 -19.648 1.00 94.06 214 ASP A CA 1
ATOM 1605 C C . ASP A 1 214 ? 10.356 16.110 -18.339 1.00 94.06 214 ASP A C 1
ATOM 1607 O O . ASP A 1 214 ? 10.842 15.382 -17.457 1.00 94.06 214 ASP A O 1
ATOM 1611 N N . PRO A 1 215 ? 10.266 17.446 -18.165 1.00 94.94 215 PRO A N 1
ATOM 1612 C CA . PRO A 1 215 ? 10.740 18.132 -16.964 1.00 94.94 215 PRO A CA 1
ATOM 1613 C C . PRO A 1 215 ? 9.941 17.771 -15.702 1.00 94.94 215 PRO A C 1
ATOM 1615 O O . PRO A 1 215 ? 10.460 17.923 -14.596 1.00 94.94 215 PRO A O 1
ATOM 1618 N N . ARG A 1 216 ? 8.711 17.256 -15.845 1.00 95.62 216 ARG A N 1
ATOM 1619 C CA . ARG A 1 216 ? 7.860 16.812 -14.729 1.00 95.62 216 ARG A CA 1
ATOM 1620 C C . ARG A 1 216 ? 8.324 15.484 -14.136 1.00 95.62 216 ARG A C 1
ATOM 1622 O O . ARG A 1 216 ? 8.016 15.203 -12.981 1.00 95.62 216 ARG A O 1
ATOM 1629 N N . TYR A 1 217 ? 9.073 14.679 -14.892 1.00 97.50 217 TYR A N 1
ATOM 1630 C CA . TYR A 1 217 ? 9.467 13.324 -14.506 1.00 97.50 217 TYR A CA 1
ATOM 1631 C C . TYR A 1 217 ? 10.967 13.200 -14.218 1.00 97.50 217 TYR A C 1
ATOM 1633 O O . TYR A 1 217 ? 11.807 13.869 -14.824 1.00 97.50 217 TYR A O 1
ATOM 1641 N N . LEU A 1 218 ? 11.311 12.373 -13.233 1.00 96.62 218 LEU A N 1
ATOM 1642 C CA . LEU A 1 218 ? 12.680 12.029 -12.868 1.00 96.62 218 LEU A CA 1
ATOM 1643 C C . LEU A 1 218 ? 13.299 11.177 -13.985 1.00 96.62 218 LEU A C 1
ATOM 1645 O O . LEU A 1 218 ? 12.714 10.180 -14.413 1.00 96.62 218 LEU A O 1
ATOM 1649 N N . GLN A 1 219 ? 14.471 11.595 -14.459 1.00 94.62 219 GLN A N 1
ATOM 1650 C CA . GLN A 1 219 ? 15.178 10.966 -15.574 1.00 94.62 219 GLN A CA 1
ATOM 1651 C C . GLN A 1 219 ? 16.332 10.101 -15.058 1.00 94.62 219 GLN A C 1
ATOM 1653 O O . GLN A 1 219 ? 16.876 10.355 -13.985 1.00 94.62 219 GLN A O 1
ATOM 1658 N N . ALA A 1 220 ? 16.704 9.078 -15.826 1.00 91.88 220 ALA A N 1
ATOM 1659 C CA . ALA A 1 220 ? 17.847 8.227 -15.512 1.00 91.88 220 ALA A CA 1
ATOM 1660 C C . ALA A 1 220 ? 19.170 9.012 -15.568 1.00 91.88 220 ALA A C 1
ATOM 1662 O O . ALA A 1 220 ? 19.384 9.807 -16.484 1.00 91.88 220 ALA A O 1
ATOM 1663 N N . CYS A 1 221 ? 20.074 8.745 -14.624 1.00 87.88 221 CYS A N 1
ATOM 1664 C CA . CYS A 1 221 ? 21.438 9.276 -14.610 1.00 87.88 221 CYS A CA 1
ATOM 1665 C C . CYS A 1 221 ? 22.446 8.161 -14.939 1.00 87.88 221 CYS A C 1
ATOM 1667 O O . CYS A 1 221 ? 22.163 6.986 -14.718 1.00 87.88 221 CYS A O 1
ATOM 1669 N N . GLY A 1 222 ? 23.608 8.510 -15.502 1.00 82.50 222 GLY A N 1
ATOM 1670 C CA . GLY A 1 222 ? 24.720 7.572 -15.745 1.00 82.50 222 GLY A CA 1
ATOM 1671 C C . GLY A 1 222 ? 24.446 6.403 -16.706 1.00 82.50 222 GLY A C 1
ATOM 1672 O O . GLY A 1 222 ? 25.303 5.543 -16.866 1.00 82.50 222 GLY A O 1
ATOM 1673 N N . GLY A 1 223 ? 23.269 6.347 -17.339 1.00 83.25 223 GLY A N 1
ATOM 1674 C CA . GLY A 1 223 ? 22.813 5.194 -18.125 1.00 83.25 223 GLY A CA 1
ATOM 1675 C C . GLY A 1 223 ? 22.160 4.076 -17.299 1.00 83.25 223 GLY A C 1
ATOM 1676 O O . GLY A 1 223 ? 21.699 3.092 -17.878 1.00 83.25 223 GLY A O 1
ATOM 1677 N N . GLU A 1 224 ? 22.059 4.212 -15.972 1.00 91.00 224 GLU A N 1
ATOM 1678 C CA . GLU A 1 224 ? 21.409 3.205 -15.133 1.00 91.00 224 GLU A CA 1
ATOM 1679 C C . GLU A 1 224 ? 19.884 3.188 -15.310 1.00 91.00 224 GLU A C 1
ATOM 1681 O O . GLU A 1 224 ? 19.219 4.217 -15.461 1.00 91.00 224 GLU A O 1
ATOM 1686 N N . LYS A 1 225 ? 19.284 1.994 -15.255 1.00 96.00 225 LYS A N 1
ATOM 1687 C CA . LYS A 1 225 ? 17.835 1.839 -15.417 1.00 96.00 225 LYS A CA 1
ATOM 1688 C C . LYS A 1 225 ? 17.088 2.296 -14.156 1.00 96.00 225 LYS A C 1
ATOM 1690 O O . LYS A 1 225 ? 16.882 1.511 -13.240 1.00 96.00 225 LYS A O 1
ATOM 1695 N N . LEU A 1 226 ? 16.593 3.535 -14.160 1.00 97.50 226 LEU A N 1
ATOM 1696 C CA . LEU A 1 226 ? 15.725 4.084 -13.106 1.00 97.50 226 LEU A CA 1
ATOM 1697 C C . LEU A 1 226 ? 14.337 3.408 -13.057 1.00 97.50 226 LEU A C 1
ATOM 1699 O O . LEU A 1 226 ? 13.902 2.903 -12.019 1.00 97.50 226 LEU A O 1
ATOM 1703 N N . ASN A 1 227 ? 13.620 3.411 -14.186 1.00 97.69 227 ASN A N 1
ATOM 1704 C CA . ASN A 1 227 ? 12.214 2.999 -14.263 1.00 97.69 227 ASN A CA 1
ATOM 1705 C C . ASN A 1 227 ? 12.098 1.527 -14.692 1.00 97.69 227 ASN A C 1
ATOM 1707 O O . ASN A 1 227 ? 12.601 1.142 -15.749 1.00 97.69 227 ASN A O 1
ATOM 1711 N N . ARG A 1 228 ? 11.405 0.691 -13.908 1.00 97.62 228 ARG A N 1
ATOM 1712 C CA . ARG A 1 228 ? 11.175 -0.738 -14.199 1.00 97.62 228 ARG A CA 1
ATOM 1713 C C . ARG A 1 228 ? 10.401 -0.927 -15.508 1.00 97.62 228 ARG A C 1
ATOM 1715 O O . ARG A 1 228 ? 10.789 -1.777 -16.316 1.00 97.62 228 ARG A O 1
ATOM 1722 N N . PHE A 1 229 ? 9.386 -0.088 -15.716 1.00 96.69 229 PHE A N 1
ATOM 1723 C CA . PHE A 1 229 ? 8.567 0.049 -16.926 1.00 96.69 229 PHE A CA 1
ATOM 1724 C C . PHE A 1 229 ? 8.800 1.446 -17.530 1.00 96.69 229 PHE A C 1
ATOM 1726 O O . PHE A 1 229 ? 8.936 2.412 -16.784 1.00 96.69 229 PHE A O 1
ATOM 1733 N N . ARG A 1 230 ? 8.894 1.570 -18.861 1.00 94.25 230 ARG A N 1
ATOM 1734 C CA . ARG A 1 230 ? 9.333 2.810 -19.551 1.00 94.25 230 ARG A CA 1
ATOM 1735 C C . ARG A 1 230 ? 8.329 3.968 -19.419 1.00 94.25 230 ARG A C 1
ATOM 1737 O O . ARG A 1 230 ? 8.703 5.137 -19.395 1.00 94.25 230 ARG A O 1
ATOM 1744 N N . ASP A 1 231 ? 7.062 3.597 -19.375 1.00 92.81 231 ASP A N 1
ATOM 1745 C CA . ASP A 1 231 ? 5.846 4.403 -19.333 1.00 92.81 231 ASP A CA 1
ATOM 1746 C C . ASP A 1 231 ? 5.433 4.812 -17.907 1.00 92.81 231 ASP A C 1
ATOM 1748 O O . ASP A 1 231 ? 4.778 5.835 -17.722 1.00 92.81 231 ASP A O 1
ATOM 1752 N N . ILE A 1 232 ? 5.867 4.070 -16.881 1.00 96.75 232 ILE A N 1
ATOM 1753 C CA . ILE A 1 232 ? 5.500 4.316 -15.477 1.00 96.75 232 ILE A CA 1
ATOM 1754 C C . ILE A 1 232 ? 6.619 5.100 -14.779 1.00 96.75 232 ILE A C 1
ATOM 1756 O O . ILE A 1 232 ? 7.443 4.553 -14.043 1.00 96.75 232 ILE A O 1
ATOM 1760 N N . GLN A 1 233 ? 6.668 6.405 -15.050 1.00 97.81 233 GLN A N 1
ATOM 1761 C CA . GLN A 1 233 ? 7.714 7.310 -14.557 1.00 97.81 233 GLN A CA 1
ATOM 1762 C C . GLN A 1 233 ? 7.430 7.850 -13.139 1.00 97.81 233 GLN A C 1
ATOM 1764 O O . GLN A 1 233 ? 6.358 7.637 -12.571 1.00 97.81 233 GLN A O 1
ATOM 1769 N N . CYS A 1 234 ? 8.420 8.520 -12.548 1.00 98.44 234 CYS A N 1
ATOM 1770 C CA . CYS A 1 234 ? 8.397 9.061 -11.185 1.00 98.44 234 CYS A CA 1
ATOM 1771 C C . CYS A 1 234 ? 8.303 10.593 -11.234 1.00 98.44 234 CYS A C 1
ATOM 1773 O O . CYS A 1 234 ? 9.179 11.219 -11.830 1.00 98.44 234 CYS A O 1
ATOM 1775 N N . CYS A 1 235 ? 7.267 11.211 -10.656 1.00 98.06 235 CYS A N 1
ATOM 1776 C CA . CYS A 1 235 ? 7.151 12.676 -10.605 1.00 98.06 235 CYS A CA 1
ATOM 1777 C C . CYS A 1 235 ? 8.375 13.294 -9.902 1.00 98.06 235 CYS A C 1
ATOM 1779 O O . CYS A 1 235 ? 8.734 12.901 -8.794 1.00 98.06 235 CYS A O 1
ATOM 1781 N N . ARG A 1 236 ? 9.042 14.250 -10.556 1.00 97.69 236 ARG A N 1
ATOM 1782 C CA . ARG A 1 236 ? 10.326 14.813 -10.111 1.00 97.69 236 ARG A CA 1
ATOM 1783 C C . ARG A 1 236 ? 10.181 15.664 -8.851 1.00 97.69 236 ARG A C 1
ATOM 1785 O O . ARG A 1 236 ? 11.052 15.627 -7.993 1.00 97.69 236 ARG A O 1
ATOM 1792 N N . GLN A 1 237 ? 9.081 16.410 -8.740 1.00 97.38 237 GLN A N 1
ATOM 1793 C CA . GLN A 1 237 ? 8.825 17.346 -7.635 1.00 97.38 237 GLN A CA 1
ATOM 1794 C C . GLN A 1 237 ? 8.576 16.641 -6.291 1.00 97.38 237 GLN A C 1
ATOM 1796 O O . GLN A 1 237 ? 8.769 17.240 -5.240 1.00 97.38 237 GLN A O 1
ATOM 1801 N N . THR A 1 238 ? 8.165 15.371 -6.324 1.00 98.25 238 THR A N 1
ATOM 1802 C CA . THR A 1 238 ? 7.857 14.545 -5.146 1.00 98.25 238 THR A CA 1
ATOM 1803 C C . THR A 1 238 ? 8.802 13.348 -4.997 1.00 98.25 238 THR A C 1
ATOM 1805 O O . THR A 1 238 ? 8.541 12.462 -4.182 1.00 98.25 238 THR A O 1
ATOM 1808 N N . ALA A 1 239 ? 9.870 13.275 -5.798 1.00 98.25 239 ALA A N 1
ATOM 1809 C CA . ALA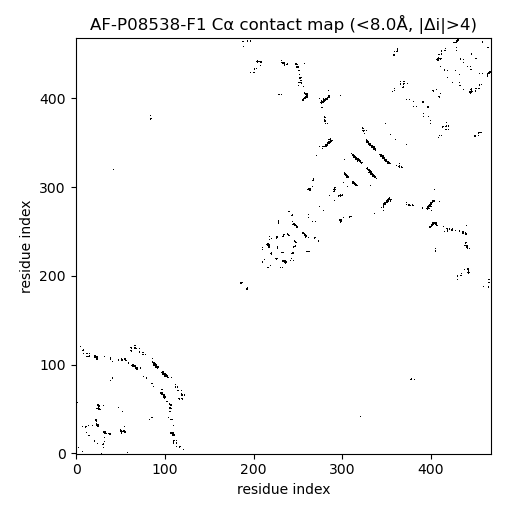 A 1 239 ? 10.798 12.149 -5.797 1.00 98.25 239 ALA A CA 1
ATOM 1810 C C . ALA A 1 239 ? 11.494 11.994 -4.433 1.00 98.25 239 ALA A C 1
ATOM 1812 O O . ALA A 1 239 ? 11.991 12.963 -3.863 1.00 98.25 239 ALA A O 1
ATOM 1813 N N . VAL A 1 240 ? 11.548 10.764 -3.915 1.00 98.56 240 VAL A N 1
ATOM 1814 C CA . VAL A 1 240 ? 12.126 10.480 -2.588 1.00 98.56 240 VAL A CA 1
ATOM 1815 C C . VAL A 1 240 ? 13.655 10.434 -2.637 1.00 98.56 240 VAL A C 1
ATOM 1817 O O . VAL A 1 240 ? 14.312 10.939 -1.729 1.00 98.56 240 VAL A O 1
ATOM 1820 N N . ARG A 1 241 ? 14.226 9.847 -3.699 1.00 98.19 241 ARG A N 1
ATOM 1821 C CA . ARG A 1 241 ? 15.670 9.797 -3.999 1.00 98.19 241 ARG A CA 1
ATOM 1822 C C . ARG A 1 241 ? 15.873 9.843 -5.520 1.00 98.19 241 ARG A C 1
ATOM 1824 O O . ARG A 1 241 ? 15.008 9.385 -6.263 1.00 98.19 241 ARG A O 1
ATOM 1831 N N . ALA A 1 242 ? 16.992 10.400 -5.987 1.00 97.31 242 ALA A N 1
ATOM 1832 C CA . ALA A 1 242 ? 17.233 10.675 -7.415 1.00 97.31 242 ALA A CA 1
ATOM 1833 C C . ALA A 1 242 ? 17.434 9.417 -8.291 1.00 97.31 242 ALA A C 1
ATOM 1835 O O . ALA A 1 242 ? 17.321 9.480 -9.512 1.00 97.31 242 ALA A O 1
ATOM 1836 N N . ASP A 1 243 ? 17.715 8.282 -7.662 1.00 97.81 243 ASP A N 1
ATOM 1837 C CA . ASP A 1 243 ? 17.994 6.971 -8.250 1.00 97.81 243 ASP A CA 1
ATOM 1838 C C . ASP A 1 243 ? 16.837 5.965 -8.074 1.00 97.81 243 ASP A C 1
ATOM 1840 O O . ASP A 1 243 ? 16.897 4.841 -8.581 1.00 97.81 243 ASP A O 1
ATOM 1844 N N . LEU A 1 244 ? 15.750 6.368 -7.400 1.00 98.56 244 LEU A N 1
ATOM 1845 C CA . LEU A 1 244 ? 14.568 5.543 -7.149 1.00 98.56 244 LEU A CA 1
ATOM 1846 C C . LEU A 1 244 ? 13.320 6.084 -7.857 1.00 98.56 244 LEU A C 1
ATOM 1848 O O . LEU A 1 244 ? 12.959 7.255 -7.751 1.00 98.56 244 LEU A O 1
ATOM 1852 N N . ASN A 1 245 ? 12.558 5.189 -8.487 1.00 98.69 245 ASN A N 1
ATOM 1853 C CA . ASN A 1 245 ? 11.169 5.466 -8.856 1.00 98.69 245 ASN A CA 1
ATOM 1854 C C . ASN A 1 245 ? 10.285 5.316 -7.599 1.00 98.69 245 ASN A C 1
ATOM 1856 O O . ASN A 1 245 ? 9.630 4.293 -7.377 1.00 98.69 245 ASN A O 1
ATOM 1860 N N . ALA A 1 246 ? 10.341 6.339 -6.747 1.00 98.88 246 ALA A N 1
ATOM 1861 C CA . ALA A 1 246 ? 9.647 6.444 -5.470 1.00 98.88 246 ALA A CA 1
ATOM 1862 C C . ALA A 1 246 ? 9.185 7.890 -5.250 1.00 98.88 246 ALA A C 1
ATOM 1864 O O . ALA A 1 246 ? 9.981 8.817 -5.392 1.00 98.88 246 ALA A O 1
ATOM 1865 N N . ASN A 1 247 ? 7.918 8.076 -4.878 1.00 98.88 247 ASN A N 1
ATOM 1866 C CA . ASN A 1 247 ? 7.304 9.384 -4.666 1.00 98.88 247 ASN A CA 1
ATOM 1867 C C . ASN A 1 247 ? 6.741 9.511 -3.253 1.00 98.88 247 ASN A C 1
ATOM 1869 O O . ASN A 1 247 ? 6.047 8.609 -2.783 1.00 98.88 247 ASN A O 1
ATOM 1873 N N . TYR A 1 248 ? 6.955 10.664 -2.624 1.00 98.81 248 TYR A N 1
ATOM 1874 C CA . TYR A 1 248 ? 6.090 11.124 -1.548 1.00 98.81 248 TYR A CA 1
ATOM 1875 C C . TYR A 1 248 ? 4.688 11.367 -2.113 1.00 98.81 248 TYR A C 1
ATOM 1877 O O . TYR A 1 248 ? 4.534 12.040 -3.130 1.00 98.81 248 TYR A O 1
ATOM 1885 N N . ILE A 1 249 ? 3.666 10.837 -1.445 1.00 98.56 249 ILE A N 1
ATOM 1886 C CA . ILE A 1 249 ? 2.267 11.142 -1.745 1.00 98.56 249 ILE A CA 1
ATOM 1887 C C . ILE A 1 249 ? 1.595 11.610 -0.456 1.00 98.56 249 ILE A C 1
ATOM 1889 O O . ILE A 1 249 ? 1.766 11.009 0.606 1.00 98.56 249 ILE A O 1
ATOM 1893 N N . GLN A 1 250 ? 0.824 12.686 -0.539 1.00 98.06 250 GLN A N 1
ATOM 1894 C CA . GLN A 1 250 ? -0.149 13.074 0.471 1.00 98.06 250 GLN A CA 1
ATOM 1895 C C . GLN A 1 250 ? -1.537 13.141 -0.174 1.00 98.06 250 GLN A C 1
ATOM 1897 O O . GLN A 1 250 ? -1.725 13.858 -1.152 1.00 98.06 250 GLN A O 1
ATOM 1902 N N . VAL A 1 251 ? -2.497 12.387 0.359 1.00 97.62 251 VAL A N 1
ATOM 1903 C CA . VAL A 1 251 ? -3.889 12.382 -0.109 1.00 97.62 251 VAL A CA 1
ATOM 1904 C C . VAL A 1 251 ? -4.761 12.884 1.037 1.00 97.62 251 VAL A C 1
ATOM 1906 O O . VAL A 1 251 ? -4.863 12.224 2.073 1.00 97.62 251 VAL A O 1
ATOM 1909 N N . GLY A 1 252 ? -5.277 14.108 0.913 1.00 95.44 252 GLY A N 1
ATOM 1910 C CA . GLY A 1 252 ? -5.795 14.866 2.055 1.00 95.44 252 GLY A CA 1
ATOM 1911 C C . GLY A 1 252 ? -4.729 15.022 3.150 1.00 95.44 252 GLY A C 1
ATOM 1912 O O . GLY A 1 252 ? -3.718 15.697 2.961 1.00 95.44 252 GLY A O 1
ATOM 1913 N N . ASN A 1 253 ? -4.934 14.361 4.290 1.00 94.62 253 ASN A N 1
ATOM 1914 C CA . ASN A 1 253 ? -4.020 14.315 5.436 1.00 94.62 253 ASN A CA 1
ATOM 1915 C C . ASN A 1 253 ? -3.170 13.028 5.496 1.00 94.62 253 ASN A C 1
ATOM 1917 O O . ASN A 1 253 ? -2.278 12.906 6.345 1.00 94.62 253 ASN A O 1
ATOM 1921 N N . THR A 1 254 ? -3.436 12.050 4.627 1.00 97.00 254 THR A N 1
ATOM 1922 C CA . THR A 1 254 ? -2.809 10.722 4.667 1.00 97.00 254 THR A CA 1
ATOM 1923 C C . THR A 1 254 ? -1.508 10.731 3.878 1.00 97.00 254 THR A C 1
ATOM 1925 O O . THR A 1 254 ? -1.495 10.964 2.670 1.00 97.00 254 THR A O 1
ATOM 1928 N N . ARG A 1 255 ? -0.390 10.500 4.569 1.00 98.31 255 ARG A N 1
ATOM 1929 C CA . ARG A 1 255 ? 0.972 10.722 4.062 1.00 98.31 255 ARG A CA 1
ATOM 1930 C C . ARG A 1 255 ? 1.713 9.405 3.896 1.00 98.31 255 ARG A C 1
ATOM 1932 O O . ARG A 1 255 ? 1.980 8.722 4.876 1.00 98.31 255 ARG A O 1
ATOM 1939 N N . THR A 1 256 ? 2.083 9.075 2.666 1.00 98.88 256 THR A N 1
ATOM 1940 C CA . THR A 1 256 ? 2.730 7.809 2.296 1.00 98.88 256 THR A CA 1
ATOM 1941 C C . THR A 1 256 ? 3.929 8.041 1.371 1.00 98.88 256 THR A C 1
ATOM 1943 O O . THR A 1 256 ? 4.220 9.172 0.961 1.00 98.88 256 THR A O 1
ATOM 1946 N N . ILE A 1 257 ? 4.641 6.957 1.066 1.00 98.94 257 ILE A N 1
ATOM 1947 C CA . ILE A 1 257 ? 5.571 6.833 -0.055 1.00 98.94 257 ILE A CA 1
ATOM 1948 C C . ILE A 1 257 ? 5.059 5.708 -0.962 1.00 98.94 257 ILE A C 1
ATOM 1950 O O . ILE A 1 257 ? 4.826 4.592 -0.495 1.00 98.94 257 ILE A O 1
ATOM 1954 N N . ALA A 1 258 ? 4.928 5.984 -2.258 1.00 98.94 258 ALA A N 1
ATOM 1955 C CA . ALA A 1 258 ? 4.577 4.997 -3.276 1.00 98.94 258 ALA A CA 1
ATOM 1956 C C . ALA A 1 258 ? 5.758 4.782 -4.229 1.00 98.94 258 ALA A C 1
ATOM 1958 O O . ALA A 1 258 ? 6.262 5.740 -4.820 1.00 98.94 258 ALA A O 1
ATOM 1959 N N . CYS A 1 259 ? 6.194 3.536 -4.409 1.00 98.88 259 CYS A N 1
ATOM 1960 C CA . CYS A 1 259 ? 7.334 3.205 -5.267 1.00 98.88 259 CYS A CA 1
ATOM 1961 C C . CYS A 1 259 ? 7.089 1.977 -6.153 1.00 98.88 259 CYS A C 1
ATOM 1963 O O . CYS A 1 259 ? 6.129 1.228 -5.967 1.00 98.88 259 CYS A O 1
ATOM 1965 N N . GLN A 1 260 ? 7.944 1.781 -7.160 1.00 98.62 260 GLN A N 1
ATOM 1966 C CA . GLN A 1 260 ? 8.017 0.511 -7.891 1.00 98.62 260 GLN A CA 1
ATOM 1967 C C . GLN A 1 260 ? 8.658 -0.584 -7.024 1.00 98.62 260 GLN A C 1
ATOM 1969 O O . GLN A 1 260 ? 9.371 -0.280 -6.071 1.00 98.62 260 GLN A O 1
ATOM 1974 N N . TYR A 1 261 ? 8.506 -1.857 -7.405 1.00 98.75 261 TYR A N 1
ATOM 1975 C CA . TYR A 1 261 ? 9.354 -2.908 -6.834 1.00 98.75 261 TYR A CA 1
ATOM 1976 C C . TYR A 1 261 ? 10.822 -2.615 -7.208 1.00 98.75 261 TYR A C 1
ATOM 1978 O O . TYR A 1 261 ? 11.104 -2.539 -8.413 1.00 98.75 261 TYR A O 1
ATOM 1986 N N . PRO A 1 262 ? 11.759 -2.450 -6.255 1.00 98.69 262 PRO A N 1
ATOM 1987 C CA . PRO A 1 262 ? 13.123 -2.004 -6.550 1.00 98.69 262 PRO A CA 1
ATOM 1988 C C . PRO A 1 262 ? 13.829 -2.938 -7.539 1.00 98.69 262 PRO A C 1
ATOM 1990 O O . PRO A 1 262 ? 13.619 -4.153 -7.532 1.00 98.69 262 PRO A O 1
ATOM 1993 N N . LEU A 1 263 ? 14.623 -2.375 -8.447 1.00 98.25 263 LEU A N 1
ATOM 1994 C CA . LEU A 1 263 ? 15.528 -3.140 -9.311 1.00 98.25 263 LEU A CA 1
ATOM 1995 C C . LEU A 1 263 ? 16.732 -3.639 -8.492 1.00 98.25 263 LEU A C 1
ATOM 1997 O O . LEU A 1 263 ? 17.007 -3.110 -7.419 1.00 98.25 263 LEU A O 1
ATOM 2001 N N . GLN A 1 264 ? 17.471 -4.636 -8.992 1.00 97.44 264 GLN A N 1
ATOM 2002 C CA . GLN A 1 264 ? 18.616 -5.207 -8.262 1.00 97.44 264 GLN A CA 1
ATOM 2003 C C . GLN A 1 264 ? 19.673 -4.147 -7.894 1.00 97.44 264 GLN A C 1
ATOM 2005 O O . GLN A 1 264 ? 20.173 -4.153 -6.773 1.00 97.44 264 GLN A O 1
ATOM 2010 N N . SER A 1 265 ? 19.959 -3.209 -8.805 1.00 96.81 265 SER A N 1
ATOM 2011 C CA . SER A 1 265 ? 20.861 -2.069 -8.572 1.00 96.81 265 SER A CA 1
ATOM 2012 C C . SER A 1 265 ? 20.329 -1.062 -7.545 1.00 96.81 265 SER A C 1
ATOM 2014 O O . SER A 1 265 ? 21.104 -0.372 -6.898 1.00 96.81 265 SER A O 1
ATOM 2016 N N . GLN A 1 266 ? 19.009 -0.995 -7.349 1.00 98.31 266 GLN A N 1
ATOM 2017 C CA . GLN A 1 266 ? 18.357 -0.027 -6.463 1.00 98.31 266 GLN A CA 1
ATOM 2018 C C . GLN A 1 266 ? 18.270 -0.494 -5.001 1.00 98.31 266 GLN A C 1
ATOM 2020 O O . GLN A 1 266 ? 17.829 0.281 -4.155 1.00 98.31 266 GLN A O 1
ATOM 2025 N N . LEU A 1 267 ? 18.649 -1.739 -4.677 1.00 98.75 267 LEU A N 1
ATOM 2026 C CA . LEU A 1 267 ? 18.387 -2.324 -3.355 1.00 98.75 267 LEU A CA 1
ATOM 2027 C C . LEU A 1 267 ? 19.066 -1.576 -2.203 1.00 98.75 267 LEU A C 1
ATOM 2029 O O . LEU A 1 267 ? 18.395 -1.278 -1.219 1.00 98.75 267 LEU A O 1
ATOM 2033 N N . GLU A 1 268 ? 20.345 -1.215 -2.325 1.00 98.44 268 GLU A N 1
ATOM 2034 C CA . GLU A 1 268 ? 21.048 -0.437 -1.293 1.00 98.44 268 GLU A CA 1
ATOM 2035 C C . GLU A 1 268 ? 20.329 0.896 -1.024 1.00 98.44 268 GLU A C 1
ATOM 2037 O O . GLU A 1 268 ? 19.972 1.212 0.110 1.00 98.44 268 GLU A O 1
ATOM 2042 N N . SER A 1 269 ? 20.029 1.656 -2.078 1.00 98.38 269 SER A N 1
ATOM 2043 C CA . SER A 1 269 ? 19.347 2.948 -1.961 1.00 98.38 269 SER A CA 1
ATOM 2044 C C . SER A 1 269 ? 17.905 2.818 -1.451 1.00 98.38 269 SER A C 1
ATOM 2046 O O . SER A 1 269 ? 17.433 3.671 -0.699 1.00 98.38 269 SER A O 1
ATOM 2048 N N . HIS A 1 270 ? 17.219 1.716 -1.772 1.00 98.88 270 HIS A N 1
ATOM 2049 C CA . HIS A 1 270 ? 15.901 1.375 -1.228 1.00 98.88 270 HIS A CA 1
ATOM 2050 C C . HIS A 1 270 ? 15.965 1.064 0.273 1.00 98.88 270 HIS A C 1
ATOM 2052 O O . HIS A 1 270 ? 15.162 1.595 1.035 1.00 98.88 270 HIS A O 1
ATOM 2058 N N . PHE A 1 271 ? 16.946 0.288 0.745 1.00 98.88 271 PHE A N 1
ATOM 2059 C CA . PHE A 1 271 ? 17.148 0.088 2.186 1.00 98.88 271 PHE A CA 1
ATOM 2060 C C . PHE A 1 271 ? 17.557 1.378 2.901 1.00 98.88 271 PHE A C 1
ATOM 2062 O O . PHE A 1 271 ? 17.074 1.643 4.006 1.00 98.88 271 PHE A O 1
ATOM 2069 N N . ARG A 1 272 ? 18.373 2.220 2.257 1.00 98.50 272 ARG A N 1
ATOM 2070 C CA . ARG A 1 272 ? 18.742 3.536 2.782 1.00 98.50 272 ARG A CA 1
ATOM 2071 C C . ARG A 1 272 ? 17.519 4.447 2.909 1.00 98.50 272 ARG A C 1
ATOM 2073 O O . ARG A 1 272 ? 17.297 4.982 3.990 1.00 98.50 272 ARG A O 1
ATOM 2080 N N . MET A 1 273 ? 16.651 4.510 1.894 1.00 98.75 273 MET A N 1
ATOM 2081 C CA . MET A 1 273 ? 15.337 5.171 1.961 1.00 98.75 273 MET A CA 1
ATOM 2082 C C . MET A 1 273 ? 14.495 4.645 3.133 1.00 98.75 273 MET A C 1
ATOM 2084 O O . MET A 1 273 ? 13.965 5.432 3.920 1.00 98.75 273 MET A O 1
ATOM 2088 N N . LEU A 1 274 ? 14.385 3.317 3.278 1.00 98.88 274 LEU A N 1
ATOM 2089 C CA . LEU A 1 274 ? 13.594 2.692 4.341 1.00 98.88 274 LEU A CA 1
ATOM 2090 C C . LEU A 1 274 ? 14.091 3.096 5.742 1.00 98.88 274 LEU A C 1
ATOM 2092 O O . LEU A 1 274 ? 13.272 3.391 6.623 1.00 98.88 274 LEU A O 1
ATOM 2096 N N . ALA A 1 275 ? 15.411 3.154 5.938 1.00 98.62 275 ALA A N 1
ATOM 2097 C CA . ALA A 1 275 ? 16.047 3.565 7.186 1.00 98.62 275 ALA A CA 1
ATOM 2098 C C . ALA A 1 275 ? 15.980 5.088 7.428 1.00 98.62 275 ALA A C 1
ATOM 2100 O O . ALA A 1 275 ? 15.656 5.521 8.536 1.00 98.62 275 ALA A O 1
ATOM 2101 N N . GLU A 1 276 ? 16.226 5.913 6.407 1.00 98.25 276 GLU A N 1
ATOM 2102 C CA . GLU A 1 276 ? 16.183 7.382 6.466 1.00 98.25 276 GLU A CA 1
ATOM 2103 C C . GLU A 1 276 ? 14.792 7.913 6.843 1.00 98.25 276 GLU A C 1
ATOM 2105 O O . GLU A 1 276 ? 14.687 8.812 7.688 1.00 98.25 276 GLU A O 1
ATOM 2110 N N . ASN A 1 277 ? 13.742 7.313 6.271 1.00 98.69 277 ASN A N 1
ATOM 2111 C CA . ASN A 1 277 ? 12.326 7.558 6.568 1.00 98.69 277 ASN A CA 1
ATOM 2112 C C . ASN A 1 277 ? 11.911 7.076 7.974 1.00 98.69 277 ASN A C 1
ATOM 2114 O O . ASN A 1 277 ? 10.876 7.498 8.479 1.00 98.69 277 ASN A O 1
ATOM 2118 N N . ARG A 1 278 ? 12.697 6.199 8.626 1.00 98.56 278 ARG A N 1
ATOM 2119 C CA . ARG A 1 278 ? 12.289 5.463 9.845 1.00 98.56 278 ARG A CA 1
ATOM 2120 C C . ARG A 1 278 ? 10.978 4.702 9.595 1.00 98.56 278 ARG A C 1
ATOM 2122 O O . ARG A 1 278 ? 10.035 4.782 10.373 1.00 98.56 278 ARG A O 1
ATOM 2129 N N . THR A 1 279 ? 10.920 4.004 8.458 1.00 98.81 279 THR A N 1
ATOM 2130 C CA . THR A 1 279 ? 9.678 3.476 7.869 1.00 98.81 279 THR A CA 1
ATOM 2131 C C . THR A 1 279 ? 8.804 2.750 8.900 1.00 98.81 279 THR A C 1
ATOM 2133 O O . THR A 1 279 ? 9.248 1.749 9.471 1.00 98.81 279 THR A O 1
ATOM 2136 N N . PRO A 1 280 ? 7.570 3.232 9.152 1.00 98.50 280 PRO A N 1
ATOM 2137 C CA . PRO A 1 280 ? 6.725 2.707 10.212 1.00 98.50 280 PRO A CA 1
ATOM 2138 C C . PRO A 1 280 ? 6.030 1.407 9.783 1.00 98.50 280 PRO A C 1
ATOM 2140 O O . PRO A 1 280 ? 5.755 0.562 10.622 1.00 98.50 280 PRO A O 1
ATOM 2143 N N . VAL A 1 281 ? 5.808 1.222 8.478 1.00 98.88 281 VAL A N 1
ATOM 2144 C CA . VAL A 1 281 ? 5.387 -0.034 7.846 1.00 98.88 281 VAL A CA 1
ATOM 2145 C C . VAL A 1 281 ? 5.809 -0.043 6.375 1.00 98.88 281 VAL A C 1
ATOM 2147 O O . VAL A 1 281 ? 5.761 0.990 5.700 1.00 98.88 281 VAL A O 1
ATOM 2150 N N . LEU A 1 282 ? 6.217 -1.210 5.885 1.00 98.94 282 LEU A N 1
ATOM 2151 C CA . LEU A 1 282 ? 6.462 -1.499 4.475 1.00 98.94 282 LEU A CA 1
ATOM 2152 C C . LEU A 1 282 ? 5.385 -2.474 3.972 1.00 98.94 282 LEU A C 1
ATOM 2154 O O . LEU A 1 282 ? 5.387 -3.643 4.349 1.00 98.94 282 LEU A O 1
ATOM 2158 N N . ALA A 1 283 ? 4.466 -2.009 3.128 1.00 98.88 283 ALA A N 1
ATOM 2159 C CA . ALA A 1 283 ? 3.418 -2.836 2.534 1.00 98.88 283 ALA A CA 1
ATOM 2160 C C . ALA A 1 283 ? 3.849 -3.337 1.144 1.00 98.88 283 ALA A C 1
ATOM 2162 O O . ALA A 1 283 ? 3.909 -2.568 0.178 1.00 98.88 283 ALA A O 1
ATOM 2163 N N . VAL A 1 284 ? 4.138 -4.637 1.046 1.00 98.69 284 VAL A N 1
ATOM 2164 C CA . VAL A 1 284 ? 4.497 -5.320 -0.202 1.00 98.69 284 VAL A CA 1
ATOM 2165 C C . VAL A 1 284 ? 3.256 -6.015 -0.757 1.00 98.69 284 VAL A C 1
ATOM 2167 O O . VAL A 1 284 ? 2.711 -6.934 -0.152 1.00 98.69 284 VAL A O 1
ATOM 2170 N N . LEU A 1 285 ? 2.808 -5.578 -1.930 1.00 97.69 285 LEU A N 1
ATOM 2171 C CA . LEU A 1 285 ? 1.560 -6.013 -2.573 1.00 97.69 285 LEU A CA 1
ATOM 2172 C C . LEU A 1 285 ? 1.794 -6.822 -3.858 1.00 97.69 285 LEU A C 1
ATOM 2174 O O . LEU A 1 285 ? 0.873 -7.005 -4.649 1.00 97.69 285 LEU A O 1
ATOM 2178 N N . ALA A 1 286 ? 3.037 -7.233 -4.114 1.00 96.00 286 ALA A N 1
ATOM 2179 C CA . ALA A 1 286 ? 3.378 -8.170 -5.178 1.00 96.00 286 ALA A CA 1
ATOM 2180 C C . ALA A 1 286 ? 3.378 -9.599 -4.622 1.00 96.00 286 ALA A C 1
ATOM 2182 O O . ALA A 1 286 ? 3.981 -9.850 -3.581 1.00 96.00 286 ALA A O 1
ATOM 2183 N N . SER A 1 287 ? 2.725 -10.531 -5.310 1.00 95.88 287 SER A N 1
ATOM 2184 C CA . SER A 1 287 ? 2.563 -11.911 -4.843 1.00 95.88 287 SER A CA 1
ATOM 2185 C C . SER A 1 287 ? 3.883 -12.684 -4.788 1.00 95.88 287 SER A C 1
ATOM 2187 O O . SER A 1 287 ? 4.831 -12.409 -5.529 1.00 95.88 287 SER A O 1
ATOM 2189 N N . SER A 1 288 ? 3.910 -13.740 -3.975 1.00 96.06 288 SER A N 1
ATOM 2190 C CA . SER A 1 288 ? 4.989 -14.732 -3.947 1.00 96.06 288 SER A CA 1
ATOM 2191 C C . SER A 1 288 ? 5.295 -15.304 -5.336 1.00 96.06 288 SER A C 1
ATOM 2193 O O . SER A 1 288 ? 6.465 -15.511 -5.654 1.00 96.06 288 SER A O 1
ATOM 2195 N N . SER A 1 289 ? 4.275 -15.501 -6.183 1.00 94.88 289 SER A N 1
ATOM 2196 C CA . SER A 1 289 ? 4.445 -15.985 -7.559 1.00 94.88 289 SER A CA 1
ATOM 2197 C C . SER A 1 289 ? 5.126 -14.979 -8.488 1.00 94.88 289 SER A C 1
ATOM 2199 O O . SER A 1 289 ? 5.891 -15.380 -9.360 1.00 94.88 289 SER A O 1
ATOM 2201 N N . GLU A 1 290 ? 4.892 -13.675 -8.311 1.00 95.00 290 GLU A N 1
ATOM 2202 C CA . GLU A 1 290 ? 5.578 -12.647 -9.104 1.00 95.00 290 GLU A CA 1
ATOM 2203 C C . GLU A 1 290 ? 7.036 -12.468 -8.671 1.00 95.00 290 GLU A C 1
ATOM 2205 O O . GLU A 1 290 ? 7.896 -12.259 -9.522 1.00 95.00 290 GLU A O 1
ATOM 2210 N N . ILE A 1 291 ? 7.309 -12.560 -7.364 1.00 97.12 291 ILE A N 1
ATOM 2211 C CA . ILE A 1 291 ? 8.660 -12.446 -6.791 1.00 97.12 291 ILE A CA 1
ATOM 2212 C C . ILE A 1 291 ? 9.516 -13.654 -7.203 1.00 97.12 291 ILE A C 1
ATOM 2214 O O . ILE A 1 291 ? 10.655 -13.490 -7.629 1.00 97.12 291 ILE A O 1
ATOM 2218 N N . ALA A 1 292 ? 8.956 -14.868 -7.162 1.00 96.19 292 ALA A N 1
ATOM 2219 C CA . ALA A 1 292 ? 9.647 -16.081 -7.608 1.00 96.19 292 ALA A CA 1
ATOM 2220 C C . ALA A 1 292 ? 9.889 -16.129 -9.134 1.00 96.19 292 ALA A C 1
ATOM 2222 O O . ALA A 1 292 ? 10.763 -16.863 -9.604 1.00 96.19 292 ALA A O 1
ATOM 2223 N N . ASN A 1 293 ? 9.135 -15.362 -9.930 1.00 95.94 293 ASN A N 1
ATOM 2224 C CA . ASN A 1 293 ? 9.276 -15.353 -11.382 1.00 95.94 293 ASN A CA 1
ATOM 2225 C C . ASN A 1 293 ? 10.490 -14.519 -11.821 1.00 95.94 293 ASN A C 1
ATOM 2227 O O . ASN A 1 293 ? 10.404 -13.308 -12.030 1.00 95.94 293 ASN A O 1
ATOM 2231 N N . GLN A 1 294 ? 11.612 -15.200 -12.057 1.00 95.25 294 GLN A N 1
ATOM 2232 C CA . GLN A 1 294 ? 12.879 -14.599 -12.492 1.00 95.25 294 GLN A CA 1
ATOM 2233 C C . GLN A 1 294 ? 12.742 -13.672 -13.717 1.00 95.25 294 GLN A C 1
ATOM 2235 O O . GLN A 1 294 ? 13.426 -12.653 -13.793 1.00 95.25 294 GLN A O 1
ATOM 2240 N N . ARG A 1 295 ? 11.800 -13.939 -14.642 1.00 96.81 295 ARG A N 1
ATOM 2241 C CA . ARG A 1 295 ? 11.545 -13.069 -15.812 1.00 96.81 295 ARG A CA 1
ATOM 2242 C C . ARG A 1 295 ? 11.037 -11.675 -15.432 1.00 96.81 295 ARG A C 1
ATOM 2244 O O . ARG A 1 295 ? 11.091 -10.761 -16.251 1.00 96.81 295 ARG A O 1
ATOM 2251 N N . PHE A 1 296 ? 10.506 -11.500 -14.224 1.00 96.38 296 PHE A N 1
ATOM 2252 C CA . PHE A 1 296 ? 10.035 -10.209 -13.731 1.00 96.38 296 PHE A CA 1
ATOM 2253 C C . PHE A 1 296 ? 11.139 -9.405 -13.030 1.00 96.38 296 PHE A C 1
ATOM 2255 O O . PHE A 1 296 ? 10.955 -8.200 -12.843 1.00 96.38 296 PHE A O 1
ATOM 2262 N N . GLY A 1 297 ? 12.282 -10.020 -12.692 1.00 97.31 297 GLY A N 1
ATOM 2263 C CA . GLY A 1 297 ? 13.439 -9.350 -12.089 1.00 97.31 297 GLY A CA 1
ATOM 2264 C C . GLY A 1 297 ? 13.101 -8.647 -10.773 1.00 97.31 297 GLY A C 1
ATOM 2265 O O . GLY A 1 297 ? 13.392 -7.459 -10.613 1.00 97.31 297 GLY A O 1
ATOM 2266 N N . MET A 1 298 ? 12.379 -9.331 -9.886 1.00 98.06 298 MET A N 1
ATOM 2267 C CA . MET A 1 298 ? 11.877 -8.810 -8.611 1.00 98.06 298 MET A CA 1
ATOM 2268 C C . MET A 1 298 ? 12.613 -9.506 -7.461 1.00 98.06 298 MET A C 1
ATOM 2270 O O . MET A 1 298 ? 12.174 -10.567 -7.029 1.00 98.06 298 MET A O 1
ATOM 2274 N N . PRO A 1 299 ? 13.748 -8.961 -6.988 1.00 98.19 299 PRO A N 1
ATOM 2275 C CA . PRO A 1 299 ? 14.553 -9.626 -5.970 1.00 98.19 299 PRO A CA 1
ATOM 2276 C C . PRO A 1 299 ? 13.782 -9.796 -4.663 1.00 98.19 299 PRO A C 1
ATOM 2278 O O . PRO A 1 299 ? 13.157 -8.853 -4.172 1.00 98.19 299 PRO A O 1
ATOM 2281 N N . ASP A 1 300 ? 13.843 -10.987 -4.076 1.00 98.44 300 ASP A N 1
ATOM 2282 C CA . ASP A 1 300 ? 13.249 -11.260 -2.769 1.00 98.44 300 ASP A CA 1
ATOM 2283 C C . ASP A 1 300 ? 14.107 -10.626 -1.667 1.00 98.44 300 ASP A C 1
ATOM 2285 O O . ASP A 1 300 ? 14.989 -11.253 -1.084 1.00 98.44 300 ASP A O 1
ATOM 2289 N N . TYR A 1 301 ? 13.920 -9.325 -1.465 1.00 98.62 301 TYR A N 1
ATOM 2290 C CA . TYR A 1 301 ? 14.785 -8.510 -0.617 1.00 98.62 301 TYR A CA 1
ATOM 2291 C C . TYR A 1 301 ? 14.354 -8.508 0.858 1.00 98.62 301 TYR A C 1
ATOM 2293 O O . TYR A 1 301 ? 15.058 -7.949 1.697 1.00 98.62 301 TYR A O 1
ATOM 2301 N N . PHE A 1 302 ? 13.183 -9.076 1.175 1.00 98.56 302 PHE A N 1
ATOM 2302 C CA . PHE A 1 302 ? 12.541 -8.917 2.482 1.00 98.56 302 PHE A CA 1
ATOM 2303 C C . PHE A 1 302 ? 12.158 -10.225 3.187 1.00 98.56 302 PHE A C 1
ATOM 2305 O O . PHE A 1 302 ? 11.827 -10.176 4.369 1.00 98.56 302 PHE A O 1
ATOM 2312 N N . ARG A 1 303 ? 12.222 -11.394 2.536 1.00 98.31 303 ARG A N 1
ATOM 2313 C CA . ARG A 1 303 ? 11.936 -12.695 3.188 1.00 98.31 303 ARG A CA 1
ATOM 2314 C C . ARG A 1 303 ? 13.190 -13.494 3.543 1.00 98.31 303 ARG A C 1
ATOM 2316 O O . ARG A 1 303 ? 13.101 -14.555 4.149 1.00 98.31 303 ARG A O 1
ATOM 2323 N N . GLN A 1 304 ? 14.354 -12.954 3.199 1.00 97.12 304 GLN A N 1
ATOM 2324 C CA . GLN A 1 304 ? 15.680 -13.499 3.472 1.00 97.12 304 GLN A CA 1
ATOM 2325 C C . GLN A 1 304 ? 16.631 -12.373 3.897 1.00 97.12 304 GLN A C 1
ATOM 2327 O O . GLN A 1 304 ? 16.399 -11.200 3.595 1.00 97.12 304 GLN A O 1
ATOM 2332 N N . SER A 1 305 ? 17.696 -12.734 4.607 1.00 98.31 305 SER A N 1
ATOM 2333 C CA . SER A 1 305 ? 18.774 -11.816 4.992 1.00 98.31 305 SER A CA 1
ATOM 2334 C C . SER A 1 305 ? 19.795 -11.660 3.858 1.00 98.31 305 SER A C 1
ATOM 2336 O O . SER A 1 305 ? 19.961 -12.568 3.047 1.00 98.31 305 SER A O 1
ATOM 2338 N N . GLY A 1 306 ? 20.511 -10.536 3.805 1.00 98.25 306 GLY A N 1
ATOM 2339 C CA . GLY A 1 306 ? 21.540 -10.297 2.788 1.00 98.25 306 GLY A CA 1
ATOM 2340 C C . GLY A 1 306 ? 22.311 -8.992 2.982 1.00 98.25 306 GLY A C 1
ATOM 2341 O O . GLY A 1 306 ? 21.951 -8.165 3.821 1.00 98.25 306 GLY A O 1
ATOM 2342 N N . THR A 1 307 ? 23.361 -8.802 2.185 1.00 98.44 307 THR A N 1
ATOM 2343 C CA . THR A 1 307 ? 24.187 -7.585 2.175 1.00 98.44 307 THR A CA 1
ATOM 2344 C C . THR A 1 307 ? 24.151 -6.946 0.789 1.00 98.44 307 THR A C 1
ATOM 2346 O O . THR A 1 307 ? 24.285 -7.626 -0.227 1.00 98.44 307 THR A O 1
ATOM 2349 N N . TYR A 1 308 ? 23.951 -5.633 0.764 1.00 97.88 308 TYR A N 1
ATOM 2350 C CA . TYR A 1 308 ? 23.696 -4.816 -0.414 1.00 97.88 308 TYR A CA 1
ATOM 2351 C C . TYR A 1 308 ? 24.570 -3.562 -0.292 1.00 97.88 308 TYR A C 1
ATOM 2353 O O . TYR A 1 308 ? 24.221 -2.624 0.425 1.00 97.88 308 TYR A O 1
ATOM 2361 N N . GLY A 1 309 ? 25.755 -3.603 -0.906 1.00 96.94 309 GLY A N 1
ATOM 2362 C CA . GLY A 1 309 ? 26.793 -2.586 -0.715 1.00 96.94 309 GLY A CA 1
ATOM 2363 C C . GLY A 1 309 ? 27.211 -2.457 0.752 1.00 96.94 309 GLY A C 1
ATOM 2364 O O . GLY A 1 309 ? 27.594 -3.445 1.378 1.00 96.94 309 GLY A O 1
ATOM 2365 N N . SER A 1 310 ? 27.116 -1.251 1.314 1.00 97.75 310 SER A N 1
ATOM 2366 C CA . SER A 1 310 ? 27.413 -0.964 2.730 1.00 97.75 310 SER A CA 1
ATOM 2367 C C . SER A 1 310 ? 26.352 -1.462 3.724 1.00 97.75 310 SER A C 1
ATOM 2369 O O . SER A 1 310 ? 26.581 -1.416 4.937 1.00 97.75 310 SER A O 1
ATOM 2371 N N . ILE A 1 311 ? 25.186 -1.910 3.244 1.00 98.69 311 ILE A N 1
ATOM 2372 C CA . ILE A 1 311 ? 24.013 -2.192 4.076 1.00 98.69 311 ILE A CA 1
ATOM 2373 C C . ILE A 1 311 ? 23.819 -3.698 4.240 1.00 98.69 311 ILE A C 1
ATOM 2375 O O . ILE A 1 311 ? 23.657 -4.427 3.267 1.00 98.69 311 ILE A O 1
ATOM 2379 N N . THR A 1 312 ? 23.757 -4.172 5.483 1.00 98.75 312 THR A N 1
ATOM 2380 C CA . THR A 1 312 ? 23.352 -5.546 5.814 1.00 98.75 312 THR A CA 1
ATOM 2381 C C . THR A 1 312 ? 21.942 -5.552 6.392 1.00 98.75 312 THR A C 1
ATOM 2383 O O . THR A 1 312 ? 21.602 -4.737 7.249 1.00 98.75 312 THR A O 1
ATOM 2386 N N . VAL A 1 313 ? 21.116 -6.481 5.921 1.00 98.81 313 VAL A N 1
ATOM 2387 C CA . VAL A 1 313 ? 19.705 -6.608 6.284 1.00 98.81 313 VAL A CA 1
ATOM 2388 C C . VAL A 1 313 ? 19.445 -8.008 6.811 1.00 98.81 313 VAL A C 1
ATOM 2390 O O . VAL A 1 313 ? 19.759 -9.004 6.165 1.00 98.81 313 VAL A O 1
ATOM 2393 N N . GLU A 1 314 ? 18.845 -8.069 7.991 1.00 98.75 314 GLU A N 1
ATOM 2394 C CA . GLU A 1 314 ? 18.382 -9.296 8.630 1.00 98.75 314 GLU A CA 1
ATOM 2395 C C . GLU A 1 314 ? 16.855 -9.357 8.530 1.00 98.75 314 GLU A C 1
ATOM 2397 O O . GLU A 1 314 ? 16.189 -8.420 8.977 1.00 98.75 314 GLU A O 1
ATOM 2402 N N . SER A 1 315 ? 16.298 -10.429 7.959 1.00 98.69 315 SER A N 1
ATOM 2403 C CA . SER A 1 315 ? 14.846 -10.649 7.922 1.00 98.69 315 SER A CA 1
ATOM 2404 C C . SER A 1 315 ? 14.412 -11.736 8.900 1.00 98.69 315 SER A C 1
ATOM 2406 O O . SER A 1 315 ? 15.050 -12.783 9.015 1.00 98.69 315 SER A O 1
ATOM 2408 N N . LYS A 1 316 ? 13.288 -11.496 9.580 1.00 98.44 316 LYS A N 1
ATOM 2409 C CA . LYS A 1 316 ? 12.612 -12.466 10.445 1.00 98.44 316 LYS A CA 1
ATOM 2410 C C . LYS A 1 316 ? 11.099 -12.373 10.260 1.00 98.44 316 LYS A C 1
ATOM 2412 O O . LYS A 1 316 ? 10.531 -11.305 10.476 1.00 98.44 316 LYS A O 1
ATOM 2417 N N . MET A 1 317 ? 10.445 -13.483 9.914 1.00 97.81 317 MET A N 1
ATOM 2418 C CA . MET A 1 317 ? 8.978 -13.591 9.929 1.00 97.81 317 MET A CA 1
ATOM 2419 C C . MET A 1 317 ? 8.459 -13.500 11.375 1.00 97.81 317 MET A C 1
ATOM 2421 O O . MET A 1 317 ? 9.087 -14.039 12.290 1.00 97.81 317 MET A O 1
ATOM 2425 N N . THR A 1 318 ? 7.344 -12.801 11.599 1.00 95.94 318 THR A N 1
ATOM 2426 C CA . THR A 1 318 ? 6.804 -12.525 12.944 1.00 95.94 318 THR A CA 1
ATOM 2427 C C . THR A 1 318 ? 5.407 -13.088 13.175 1.00 95.94 318 THR A C 1
ATOM 2429 O O . THR A 1 318 ? 5.159 -13.654 14.235 1.00 95.94 318 THR A O 1
ATOM 2432 N N . GLN A 1 319 ? 4.497 -12.931 12.214 1.00 92.62 319 GLN A N 1
ATOM 2433 C CA . GLN A 1 319 ? 3.097 -13.354 12.312 1.00 92.62 319 GLN A CA 1
ATOM 2434 C C . GLN A 1 319 ? 2.481 -13.506 10.915 1.00 92.62 319 GLN A C 1
ATOM 2436 O O . GLN A 1 319 ? 3.051 -13.049 9.925 1.00 92.62 319 GLN A O 1
ATOM 2441 N N . GLN A 1 320 ? 1.296 -14.108 10.847 1.00 94.81 320 GLN A N 1
ATOM 2442 C CA . GLN A 1 320 ? 0.465 -14.172 9.647 1.00 94.81 320 GLN A CA 1
ATOM 2443 C C . GLN A 1 320 ? -0.956 -13.722 10.015 1.00 94.81 320 GLN A C 1
ATOM 2445 O O . GLN A 1 320 ? -1.441 -14.042 11.100 1.00 94.81 320 GLN A O 1
ATOM 2450 N N . VAL A 1 321 ? -1.608 -12.952 9.143 1.00 94.31 321 VAL A N 1
ATOM 2451 C CA . VAL A 1 321 ? -2.941 -12.372 9.378 1.00 94.31 321 VAL A CA 1
ATOM 2452 C C . VAL A 1 321 ? -3.847 -12.667 8.183 1.00 94.31 321 VAL A C 1
ATOM 2454 O O . VAL A 1 321 ? -3.483 -12.378 7.045 1.00 94.31 321 VAL A O 1
ATOM 2457 N N . GLY A 1 322 ? -5.028 -13.239 8.425 1.00 95.62 322 GLY A N 1
ATOM 2458 C CA . GLY A 1 322 ? -6.055 -13.407 7.393 1.00 95.62 322 GLY A CA 1
ATOM 2459 C C . GLY A 1 322 ? -6.824 -12.108 7.156 1.00 95.62 322 GLY A C 1
ATOM 2460 O O . GLY A 1 322 ? -7.197 -11.435 8.114 1.00 95.62 322 GLY A O 1
ATOM 2461 N N . LEU A 1 323 ? -7.059 -11.754 5.891 1.00 94.00 323 LEU A N 1
ATOM 2462 C CA . LEU A 1 323 ? -7.704 -10.491 5.498 1.00 94.00 323 LEU A CA 1
ATOM 2463 C C . LEU A 1 323 ? -9.139 -10.660 4.966 1.00 94.00 323 LEU A C 1
ATOM 2465 O O . LEU A 1 323 ? -9.818 -9.663 4.738 1.00 94.00 323 LEU A O 1
ATOM 2469 N N . GLY A 1 324 ? -9.595 -11.900 4.772 1.00 91.88 324 GLY A N 1
ATOM 2470 C CA . GLY A 1 324 ? -10.829 -12.243 4.050 1.00 91.88 324 GLY A CA 1
ATOM 2471 C C . GLY A 1 324 ? -10.527 -12.907 2.702 1.00 91.88 324 GLY A C 1
ATOM 2472 O O . GLY A 1 324 ? -9.392 -12.871 2.240 1.00 91.88 324 GLY A O 1
ATOM 2473 N N . ASP A 1 325 ? -11.520 -13.560 2.094 1.00 90.31 325 ASP A N 1
ATOM 2474 C CA . ASP A 1 325 ? -11.457 -14.182 0.754 1.00 90.31 325 ASP A CA 1
ATOM 2475 C C . ASP A 1 325 ? -10.249 -15.118 0.500 1.00 90.31 325 ASP A C 1
ATOM 2477 O O . ASP A 1 325 ? -9.787 -15.284 -0.627 1.00 90.31 325 ASP A O 1
ATOM 2481 N N . GLY A 1 326 ? -9.701 -15.724 1.562 1.00 90.88 326 GLY A N 1
ATOM 2482 C CA . GLY A 1 326 ? -8.472 -16.530 1.513 1.00 90.88 326 GLY A CA 1
ATOM 2483 C C . GLY A 1 326 ? -7.172 -15.726 1.345 1.00 90.88 326 GLY A C 1
ATOM 2484 O O . GLY A 1 326 ? -6.097 -16.318 1.264 1.00 90.88 326 GLY A O 1
ATOM 2485 N N . ILE A 1 327 ? -7.240 -14.394 1.299 1.00 93.12 327 ILE A N 1
ATOM 2486 C CA . ILE A 1 327 ? -6.088 -13.499 1.185 1.00 93.12 327 ILE A CA 1
ATOM 2487 C C . ILE A 1 327 ? -5.372 -13.392 2.538 1.00 93.12 327 ILE A C 1
ATOM 2489 O O . ILE A 1 327 ? -5.994 -13.134 3.572 1.00 93.12 327 ILE A O 1
ATOM 2493 N N . MET A 1 328 ? -4.049 -13.566 2.520 1.00 94.31 328 MET A N 1
ATOM 2494 C CA . MET A 1 328 ? -3.199 -13.593 3.711 1.00 94.31 328 MET A CA 1
ATOM 2495 C C . MET A 1 328 ? -2.124 -12.503 3.650 1.00 94.31 328 MET A C 1
ATOM 2497 O O . MET A 1 328 ? -1.530 -12.251 2.599 1.00 94.31 328 MET A O 1
ATOM 2501 N N . ALA A 1 329 ? -1.848 -11.891 4.800 1.00 97.12 329 ALA A N 1
ATOM 2502 C CA . ALA A 1 329 ? -0.699 -11.030 5.033 1.00 97.12 329 ALA A CA 1
ATOM 2503 C C . ALA A 1 329 ? 0.352 -11.763 5.878 1.00 97.12 329 ALA A C 1
ATOM 2505 O O . ALA A 1 329 ? 0.151 -11.993 7.072 1.00 97.12 329 ALA A O 1
ATOM 2506 N N . ASP A 1 330 ? 1.489 -12.081 5.267 1.00 98.12 330 ASP A N 1
ATOM 2507 C CA . ASP A 1 330 ? 2.690 -12.548 5.954 1.00 98.12 330 ASP A CA 1
ATOM 2508 C C . ASP A 1 330 ? 3.470 -11.338 6.474 1.00 98.12 330 ASP A C 1
ATOM 2510 O O . ASP A 1 330 ? 3.777 -10.413 5.716 1.00 98.12 330 ASP A O 1
ATOM 2514 N N . MET A 1 331 ? 3.801 -11.316 7.764 1.00 98.50 331 MET A N 1
ATOM 2515 C CA . MET A 1 331 ? 4.506 -10.192 8.378 1.00 98.50 331 MET A CA 1
ATOM 2516 C C . MET A 1 331 ? 5.939 -10.547 8.756 1.00 98.50 331 MET A C 1
ATOM 2518 O O . MET A 1 331 ? 6.228 -11.633 9.262 1.00 98.50 331 MET A O 1
ATOM 2522 N N . TYR A 1 332 ? 6.837 -9.591 8.524 1.00 98.75 332 TYR A N 1
ATOM 2523 C CA . TYR A 1 332 ? 8.273 -9.716 8.772 1.00 98.75 332 TYR A CA 1
ATOM 2524 C C . TYR A 1 332 ? 8.794 -8.482 9.512 1.00 98.75 332 TYR A C 1
ATOM 2526 O O . TYR A 1 332 ? 8.165 -7.426 9.523 1.00 98.75 332 TYR A O 1
ATOM 2534 N N . THR A 1 333 ? 9.982 -8.583 10.097 1.00 98.75 333 THR A N 1
ATOM 2535 C CA . THR A 1 333 ? 10.786 -7.436 10.531 1.00 98.75 333 THR A CA 1
ATOM 2536 C C . THR A 1 333 ? 12.121 -7.459 9.800 1.00 98.75 333 THR A C 1
ATOM 2538 O O . THR A 1 333 ? 12.850 -8.444 9.889 1.00 98.75 333 THR A O 1
ATOM 2541 N N . LEU A 1 334 ? 12.444 -6.363 9.110 1.00 98.81 334 LEU A N 1
ATOM 2542 C CA . LEU A 1 334 ? 13.748 -6.123 8.493 1.00 98.81 334 LEU A CA 1
ATOM 2543 C C . LEU A 1 334 ? 14.598 -5.272 9.423 1.00 98.81 334 LEU A C 1
ATOM 2545 O O . LEU A 1 334 ? 14.272 -4.107 9.630 1.00 98.81 334 LEU A O 1
ATOM 2549 N N . THR A 1 335 ? 15.690 -5.809 9.954 1.00 98.81 335 THR A N 1
ATOM 2550 C CA . THR A 1 335 ? 16.674 -5.030 10.715 1.00 98.81 335 THR A CA 1
ATOM 2551 C C . THR A 1 335 ? 17.799 -4.598 9.782 1.00 98.81 335 THR A C 1
ATOM 2553 O O . THR A 1 335 ? 18.660 -5.394 9.412 1.00 98.81 335 THR A O 1
ATOM 2556 N N . ILE A 1 336 ? 17.757 -3.325 9.390 1.00 98.81 336 ILE A N 1
ATOM 2557 C CA . ILE A 1 336 ? 18.675 -2.670 8.457 1.00 98.81 336 ILE A CA 1
ATOM 2558 C C . ILE A 1 336 ? 19.849 -2.083 9.251 1.00 98.81 336 ILE A C 1
ATOM 2560 O O . ILE A 1 336 ? 19.645 -1.277 10.165 1.00 98.81 336 ILE A O 1
ATOM 2564 N N . ARG A 1 337 ? 21.072 -2.492 8.905 1.00 98.69 337 ARG A N 1
ATOM 2565 C CA . ARG A 1 337 ? 22.331 -2.132 9.573 1.00 98.69 337 ARG A CA 1
ATOM 2566 C C . ARG A 1 337 ? 23.300 -1.547 8.538 1.00 98.69 337 ARG A C 1
ATOM 2568 O O . ARG A 1 337 ? 23.564 -2.182 7.524 1.00 98.69 337 ARG A O 1
ATOM 2575 N N . GLU A 1 338 ? 23.854 -0.370 8.807 1.00 98.19 338 GLU A N 1
ATOM 2576 C CA . GLU A 1 338 ? 24.871 0.285 7.971 1.00 98.19 338 GLU A CA 1
ATOM 2577 C C . GLU A 1 338 ? 25.942 0.910 8.878 1.00 98.19 338 GLU A C 1
ATOM 2579 O O . GLU A 1 338 ? 25.626 1.421 9.956 1.00 98.19 338 GLU A O 1
ATOM 2584 N N . ALA A 1 339 ? 27.214 0.850 8.475 1.00 95.81 339 ALA A N 1
ATOM 2585 C CA . ALA A 1 339 ? 28.318 1.377 9.275 1.00 95.81 339 ALA A CA 1
ATOM 2586 C C . ALA A 1 339 ? 28.175 2.896 9.505 1.00 95.81 339 ALA A C 1
ATOM 2588 O O . ALA A 1 339 ? 27.889 3.657 8.585 1.00 95.81 339 ALA A O 1
ATOM 2589 N N . GLY A 1 340 ? 28.346 3.338 10.754 1.00 95.19 340 GLY A N 1
ATOM 2590 C CA . GLY A 1 340 ? 28.154 4.739 11.154 1.00 95.19 340 GLY A CA 1
ATOM 2591 C C . GLY A 1 340 ? 26.691 5.204 11.250 1.00 95.19 340 GLY A C 1
ATOM 2592 O O . GLY A 1 340 ? 26.447 6.313 11.720 1.00 95.19 340 GLY A O 1
ATOM 2593 N N . GLN A 1 341 ? 25.712 4.376 10.869 1.00 95.75 341 GLN A N 1
ATOM 2594 C CA . GLN A 1 341 ? 24.287 4.710 10.938 1.00 95.75 341 GLN A CA 1
ATOM 2595 C C . GLN A 1 341 ? 23.587 4.046 12.130 1.00 95.75 341 GLN A C 1
ATOM 2597 O O . GLN A 1 341 ? 23.978 2.985 12.616 1.00 95.75 341 GLN A O 1
ATOM 2602 N N . LYS A 1 342 ? 22.489 4.655 12.595 1.00 95.81 342 LYS A N 1
ATOM 2603 C CA . LYS A 1 342 ? 21.598 4.015 13.576 1.00 95.81 342 LYS A CA 1
ATOM 2604 C C . LYS A 1 342 ? 20.854 2.859 12.903 1.00 95.81 342 LYS A C 1
ATOM 2606 O O . LYS A 1 342 ? 20.095 3.111 11.972 1.00 95.81 342 LYS A O 1
ATOM 2611 N N . THR A 1 343 ? 21.009 1.637 13.415 1.00 98.19 343 THR A N 1
ATOM 2612 C CA . THR A 1 343 ? 20.220 0.458 13.009 1.00 98.19 343 THR A CA 1
ATOM 2613 C C . THR A 1 343 ? 18.719 0.745 13.077 1.00 98.19 343 THR A C 1
ATOM 2615 O O . THR A 1 343 ? 18.224 1.223 14.101 1.00 98.19 343 THR A O 1
ATOM 2618 N N . ILE A 1 344 ? 17.986 0.425 12.007 1.00 98.56 344 ILE A N 1
ATOM 2619 C CA . ILE A 1 344 ? 16.534 0.621 11.902 1.00 98.56 344 ILE A CA 1
ATOM 2620 C C . ILE A 1 344 ? 15.856 -0.719 11.625 1.00 98.56 344 ILE A C 1
ATOM 2622 O O . ILE A 1 344 ? 16.121 -1.350 10.607 1.00 98.56 344 ILE A O 1
ATOM 2626 N N . SER A 1 345 ? 14.931 -1.124 12.497 1.00 98.44 345 SER A N 1
ATOM 2627 C CA . SER A 1 345 ? 14.047 -2.267 12.239 1.00 98.44 345 SER A CA 1
ATOM 2628 C C . SER A 1 345 ? 12.712 -1.794 11.657 1.00 98.44 345 SER A C 1
ATOM 2630 O O . SER A 1 345 ? 12.005 -1.047 12.333 1.00 98.44 345 SER A O 1
ATOM 2632 N N . VAL A 1 346 ? 12.344 -2.245 10.457 1.00 98.88 346 VAL A N 1
ATOM 2633 C CA . VAL A 1 346 ? 11.101 -1.905 9.734 1.00 98.88 346 VAL A CA 1
ATOM 2634 C C . VAL A 1 346 ? 10.152 -3.112 9.736 1.00 98.88 346 VAL A C 1
ATOM 2636 O O . VAL A 1 346 ? 10.584 -4.191 9.324 1.00 98.88 346 VAL A O 1
ATOM 2639 N N . PRO A 1 347 ? 8.883 -2.984 10.171 1.00 98.81 347 PRO A N 1
ATOM 2640 C CA . PRO A 1 347 ? 7.901 -4.051 10.020 1.00 98.81 347 PRO A CA 1
ATOM 2641 C C . PRO A 1 347 ? 7.356 -4.081 8.584 1.00 98.81 347 PRO A C 1
ATOM 2643 O O . PRO A 1 347 ? 7.152 -3.041 7.952 1.00 98.81 347 PRO A O 1
ATOM 2646 N N . VAL A 1 348 ? 7.113 -5.282 8.074 1.00 98.88 348 VAL A N 1
ATOM 2647 C CA . VAL A 1 348 ? 6.648 -5.551 6.710 1.00 98.88 348 VAL A CA 1
ATOM 2648 C C . VAL A 1 348 ? 5.291 -6.236 6.766 1.00 98.88 348 VAL A C 1
ATOM 2650 O O . VAL A 1 348 ? 5.093 -7.127 7.587 1.00 98.88 348 VAL A O 1
ATOM 2653 N N . VAL A 1 349 ? 4.393 -5.857 5.860 1.00 98.81 349 VAL A N 1
ATOM 2654 C CA . VAL A 1 349 ? 3.120 -6.531 5.581 1.00 98.81 349 VAL A CA 1
ATOM 2655 C C . VAL A 1 349 ? 3.175 -6.999 4.127 1.00 98.81 349 VAL A C 1
ATOM 2657 O O . VAL A 1 349 ? 3.121 -6.175 3.215 1.00 98.81 349 VAL A O 1
ATOM 2660 N N . HIS A 1 350 ? 3.335 -8.303 3.891 1.00 98.69 350 HIS A N 1
ATOM 2661 C CA . HIS A 1 350 ? 3.405 -8.892 2.551 1.00 98.69 350 HIS A CA 1
ATOM 2662 C C . HIS A 1 350 ? 2.117 -9.639 2.217 1.00 98.69 350 HIS A C 1
ATOM 2664 O O . HIS A 1 350 ? 1.817 -10.665 2.819 1.00 98.69 350 HIS A O 1
ATOM 2670 N N . VAL A 1 351 ? 1.363 -9.156 1.228 1.00 97.38 351 VAL A N 1
ATOM 2671 C CA . VAL A 1 351 ? 0.148 -9.840 0.758 1.00 97.38 351 VAL A CA 1
ATOM 2672 C C . VAL A 1 351 ? 0.537 -10.909 -0.265 1.00 97.38 351 VAL A C 1
ATOM 2674 O O . VAL A 1 351 ? 0.482 -10.696 -1.479 1.00 97.38 351 VAL A O 1
ATOM 2677 N N . GLY A 1 352 ? 0.998 -12.053 0.243 1.00 92.25 352 GLY A N 1
ATOM 2678 C CA . GLY A 1 352 ? 1.680 -13.090 -0.535 1.00 92.25 352 GLY A CA 1
ATOM 2679 C C . GLY A 1 352 ? 0.859 -13.709 -1.669 1.00 92.25 352 GLY A C 1
ATOM 2680 O O . GLY A 1 352 ? 1.449 -14.222 -2.623 1.00 92.25 352 GLY A O 1
ATOM 2681 N N . ASN A 1 353 ? -0.473 -13.633 -1.604 1.00 91.88 353 ASN A N 1
ATOM 2682 C CA . ASN A 1 353 ? -1.393 -14.279 -2.542 1.00 91.88 353 ASN A CA 1
ATOM 2683 C C . ASN A 1 353 ? -2.413 -13.339 -3.226 1.00 91.88 353 ASN A C 1
ATOM 2685 O O . ASN A 1 353 ? -3.371 -13.837 -3.810 1.00 91.88 353 ASN A O 1
ATOM 2689 N N . TRP A 1 354 ? -2.209 -12.012 -3.233 1.00 84.12 354 TRP A N 1
ATOM 2690 C CA . TRP A 1 354 ? -3.005 -11.099 -4.081 1.00 84.12 354 TRP A CA 1
ATOM 2691 C C . TRP A 1 354 ? -2.703 -11.383 -5.568 1.00 84.12 354 TRP A C 1
ATOM 2693 O O . TRP A 1 354 ? -1.567 -11.131 -5.988 1.00 84.12 354 TRP A O 1
ATOM 2703 N N . PRO A 1 355 ? -3.662 -11.872 -6.385 1.00 72.56 355 PRO A N 1
ATOM 2704 C CA . PRO A 1 355 ? -3.397 -12.199 -7.787 1.00 72.56 355 PRO A CA 1
ATOM 2705 C C . PRO A 1 355 ? -2.951 -10.965 -8.591 1.00 72.56 355 PRO A C 1
ATOM 2707 O O . PRO A 1 355 ? -3.437 -9.855 -8.363 1.00 72.56 355 PRO A O 1
ATOM 2710 N N . ASP A 1 356 ? -2.016 -11.121 -9.536 1.00 64.88 356 ASP A N 1
ATOM 2711 C CA . ASP A 1 356 ? -1.620 -9.980 -10.370 1.00 64.88 356 ASP A CA 1
ATOM 2712 C C . ASP A 1 356 ? -2.793 -9.498 -11.241 1.00 64.88 356 ASP A C 1
ATOM 2714 O O . ASP A 1 356 ? -3.645 -10.275 -11.667 1.00 64.88 356 ASP A O 1
ATOM 2718 N N . GLN A 1 357 ? -2.817 -8.193 -11.515 1.00 61.09 357 GLN A N 1
ATOM 2719 C CA . GLN A 1 357 ? -3.812 -7.508 -12.345 1.00 61.09 357 GLN A CA 1
ATOM 2720 C C . GLN A 1 357 ? -5.288 -7.611 -11.912 1.00 61.09 357 GLN A C 1
ATOM 2722 O O . GLN A 1 357 ? -6.140 -7.102 -12.645 1.00 61.09 357 GLN A O 1
ATOM 2727 N N . THR A 1 358 ? -5.601 -8.160 -10.734 1.00 73.56 358 THR A N 1
ATOM 2728 C CA . THR A 1 358 ? -6.942 -8.106 -10.125 1.00 73.56 358 THR A CA 1
ATOM 2729 C C . THR A 1 358 ? -7.018 -7.074 -8.995 1.00 73.56 358 THR A C 1
ATOM 2731 O O . THR A 1 358 ? -6.006 -6.682 -8.400 1.00 73.56 358 THR A O 1
ATOM 2734 N N . ALA A 1 359 ? -8.237 -6.643 -8.673 1.00 80.00 359 ALA A N 1
ATOM 2735 C CA . ALA A 1 359 ? -8.553 -6.013 -7.396 1.00 80.00 359 ALA A CA 1
ATOM 2736 C C . ALA A 1 359 ? -9.016 -7.095 -6.401 1.00 80.00 359 ALA A C 1
ATOM 2738 O O . ALA A 1 359 ? -9.765 -7.995 -6.779 1.00 80.00 359 ALA A O 1
ATOM 2739 N N . VAL A 1 360 ? -8.584 -7.016 -5.137 1.00 89.69 360 VAL A N 1
ATOM 2740 C CA . VAL A 1 360 ? -9.264 -7.729 -4.036 1.00 89.69 360 VAL A CA 1
ATOM 2741 C C . VAL A 1 360 ? -10.526 -6.967 -3.628 1.00 89.69 360 VAL A C 1
ATOM 2743 O O . VAL A 1 360 ? -10.650 -5.778 -3.934 1.00 89.69 360 VAL A O 1
ATOM 2746 N N . SER A 1 361 ? -11.450 -7.636 -2.934 1.00 92.75 361 SER A N 1
ATOM 2747 C CA . SER A 1 361 ? -12.710 -7.046 -2.468 1.00 92.75 361 SER A CA 1
ATOM 2748 C C . SER A 1 361 ? -12.496 -5.788 -1.614 1.00 92.75 361 SER A C 1
ATOM 2750 O O . SER A 1 361 ? -11.444 -5.586 -1.001 1.00 92.75 361 SER A O 1
ATOM 2752 N N . SER A 1 362 ? -13.510 -4.925 -1.542 1.00 93.00 362 SER A N 1
ATOM 2753 C CA . SER A 1 362 ? -13.531 -3.763 -0.636 1.00 93.00 362 SER A CA 1
ATOM 2754 C C . SER A 1 362 ? -13.334 -4.159 0.830 1.00 93.00 362 SER A C 1
ATOM 2756 O O . SER A 1 362 ? -12.709 -3.432 1.594 1.00 93.00 362 SER A O 1
ATOM 2758 N N . GLU A 1 363 ? -13.817 -5.337 1.202 1.00 94.44 363 GLU A N 1
ATOM 2759 C CA . GLU A 1 363 ? -13.768 -5.929 2.528 1.00 94.44 363 GLU A CA 1
ATOM 2760 C C . GLU A 1 363 ? -12.319 -6.313 2.885 1.00 94.44 363 GLU A C 1
ATOM 2762 O O . GLU A 1 363 ? -11.778 -5.799 3.868 1.00 94.44 363 GLU A O 1
ATOM 2767 N N . VAL A 1 364 ? -11.636 -7.076 2.016 1.00 95.25 364 VAL A N 1
ATOM 2768 C CA . VAL A 1 364 ? -10.188 -7.353 2.126 1.00 95.25 364 VAL A CA 1
ATOM 2769 C C . VAL A 1 364 ? -9.367 -6.062 2.067 1.00 95.25 364 VAL A C 1
ATOM 2771 O O . VAL A 1 364 ? -8.386 -5.911 2.794 1.00 95.25 364 VAL A O 1
ATOM 2774 N N . THR A 1 365 ? -9.773 -5.092 1.243 1.00 96.06 365 THR A N 1
ATOM 2775 C CA . THR A 1 365 ? -9.080 -3.800 1.124 1.00 96.06 365 THR A CA 1
ATOM 2776 C C . THR A 1 365 ? -9.180 -2.985 2.425 1.00 96.06 365 THR A C 1
ATOM 2778 O O . THR A 1 365 ? -8.170 -2.442 2.875 1.00 96.06 365 THR A O 1
ATOM 2781 N N . LYS A 1 366 ? -10.353 -2.939 3.080 1.00 95.75 366 LYS A N 1
ATOM 2782 C CA . LYS A 1 366 ? -10.551 -2.270 4.383 1.00 95.75 366 LYS A CA 1
ATOM 2783 C C . LYS A 1 366 ? -9.777 -2.977 5.502 1.00 95.75 366 LYS A C 1
ATOM 2785 O O . LYS A 1 366 ? -9.194 -2.301 6.355 1.00 95.75 366 LYS A O 1
ATOM 2790 N N . ALA A 1 367 ? -9.733 -4.312 5.486 1.00 95.56 367 ALA A N 1
ATOM 2791 C CA . ALA A 1 367 ? -8.936 -5.106 6.420 1.00 95.56 367 ALA A CA 1
ATOM 2792 C C . ALA A 1 367 ? -7.429 -4.832 6.256 1.00 95.56 367 ALA A C 1
ATOM 2794 O O . ALA A 1 367 ? -6.743 -4.553 7.240 1.00 95.56 367 ALA A O 1
ATOM 2795 N N . LEU A 1 368 ? -6.924 -4.824 5.017 1.00 97.44 368 LEU A N 1
ATOM 2796 C CA . LEU A 1 368 ? -5.522 -4.535 4.710 1.00 97.44 368 LEU A CA 1
ATOM 2797 C C . LEU A 1 368 ? -5.122 -3.106 5.095 1.00 97.44 368 LEU A C 1
ATOM 2799 O O . LEU A 1 368 ? -4.089 -2.930 5.736 1.00 97.44 368 LEU A O 1
ATOM 2803 N N . ALA A 1 369 ? -5.933 -2.100 4.746 1.00 97.81 369 ALA A N 1
ATOM 2804 C CA . ALA A 1 369 ? -5.702 -0.715 5.162 1.00 97.81 369 ALA A CA 1
ATOM 2805 C C . ALA A 1 369 ? -5.622 -0.615 6.691 1.00 97.81 369 ALA A C 1
ATOM 2807 O O . ALA A 1 369 ? -4.629 -0.130 7.225 1.00 97.81 369 ALA A O 1
ATOM 2808 N N . SER A 1 370 ? -6.590 -1.210 7.398 1.00 96.06 370 SER A N 1
ATOM 2809 C CA . SER A 1 370 ? -6.603 -1.242 8.865 1.00 96.06 370 SER A CA 1
ATOM 2810 C C . SER A 1 370 ? -5.367 -1.926 9.465 1.00 96.06 370 SER A C 1
ATOM 2812 O O . SER A 1 370 ? -4.856 -1.452 10.478 1.00 96.06 370 SER A O 1
ATOM 2814 N N . LEU A 1 371 ? -4.874 -3.024 8.880 1.00 97.62 371 LEU A N 1
ATOM 2815 C CA . LEU A 1 371 ? -3.656 -3.707 9.339 1.00 97.62 371 LEU A CA 1
ATOM 2816 C C . LEU A 1 371 ? -2.403 -2.845 9.122 1.00 97.62 371 LEU A C 1
ATOM 2818 O O . LEU A 1 371 ? -1.551 -2.754 10.007 1.00 97.62 371 LEU A O 1
ATOM 2822 N N . VAL A 1 372 ? -2.287 -2.211 7.954 1.00 98.44 372 VAL A N 1
ATOM 2823 C CA . VAL A 1 372 ? -1.140 -1.368 7.586 1.00 98.44 372 VAL A CA 1
ATOM 2824 C C . VAL A 1 372 ? -1.108 -0.095 8.435 1.00 98.44 372 VAL A C 1
ATOM 2826 O O . VAL A 1 372 ? -0.052 0.226 8.979 1.00 98.44 372 VAL A O 1
ATOM 2829 N N . ASP A 1 373 ? -2.250 0.569 8.633 1.00 96.75 373 ASP A N 1
ATOM 2830 C CA . ASP A 1 373 ? -2.366 1.765 9.474 1.00 96.75 373 ASP A CA 1
ATOM 2831 C C . ASP A 1 373 ? -2.014 1.463 10.942 1.00 96.75 373 ASP A C 1
ATOM 2833 O O . ASP A 1 373 ? -1.153 2.133 11.508 1.00 96.75 373 ASP A O 1
ATOM 2837 N N . GLN A 1 374 ? -2.571 0.401 11.542 1.00 94.44 374 GLN A N 1
ATOM 2838 C CA . GLN A 1 374 ? -2.247 0.014 12.928 1.00 94.44 374 GLN A CA 1
ATOM 2839 C C . GLN A 1 374 ? -0.786 -0.421 13.098 1.00 94.44 374 GLN A C 1
ATOM 2841 O O . GLN A 1 374 ? -0.161 -0.105 14.110 1.00 94.44 374 GLN A O 1
ATOM 2846 N N . THR A 1 375 ? -0.208 -1.106 12.103 1.00 96.69 375 THR A N 1
ATOM 2847 C CA . THR A 1 375 ? 1.227 -1.441 12.111 1.00 96.69 375 THR A CA 1
ATOM 2848 C C . THR A 1 375 ? 2.074 -0.165 12.085 1.00 96.69 375 THR A C 1
ATOM 2850 O O . THR A 1 375 ? 3.055 -0.058 12.826 1.00 96.69 375 THR A O 1
ATOM 2853 N N . ALA A 1 376 ? 1.675 0.825 11.277 1.00 96.19 376 ALA A N 1
ATOM 2854 C CA . ALA A 1 376 ? 2.355 2.109 11.192 1.00 96.19 376 ALA A CA 1
ATOM 2855 C C . ALA A 1 376 ? 2.241 2.918 12.492 1.00 96.19 376 ALA A C 1
ATOM 2857 O O . ALA A 1 376 ? 3.250 3.422 12.981 1.00 96.19 376 ALA A O 1
ATOM 2858 N N . GLU A 1 377 ? 1.043 3.014 13.068 1.00 94.31 377 GLU A N 1
ATOM 2859 C CA . GLU A 1 377 ? 0.759 3.702 14.331 1.00 94.31 377 GLU A CA 1
ATOM 2860 C C . GLU A 1 377 ? 1.536 3.068 15.492 1.00 94.31 377 GLU A C 1
ATOM 2862 O O . GLU A 1 377 ? 2.329 3.747 16.148 1.00 94.31 377 GLU A O 1
ATOM 2867 N N . THR A 1 378 ? 1.455 1.739 15.638 1.00 92.62 378 THR A N 1
ATOM 2868 C CA . THR A 1 378 ? 2.244 0.970 16.613 1.00 92.62 378 THR A CA 1
ATOM 2869 C C . THR A 1 378 ? 3.735 1.295 16.524 1.00 92.62 378 THR A C 1
ATOM 2871 O O . THR A 1 378 ? 4.418 1.453 17.543 1.00 92.62 378 THR A O 1
ATOM 2874 N N . LYS A 1 379 ? 4.260 1.422 15.300 1.00 93.25 379 LYS A N 1
ATOM 2875 C CA . LYS A 1 379 ? 5.669 1.731 15.068 1.00 93.25 379 LYS A CA 1
ATOM 2876 C C . LYS A 1 379 ? 6.006 3.209 15.282 1.00 93.25 379 LYS A C 1
ATOM 2878 O O . LYS A 1 379 ? 7.096 3.500 15.777 1.00 93.25 379 LYS A O 1
ATOM 2883 N N . ARG A 1 380 ? 5.091 4.129 14.957 1.00 93.69 380 ARG A N 1
ATOM 2884 C CA . ARG A 1 380 ? 5.217 5.578 15.184 1.00 93.69 380 ARG A CA 1
ATOM 2885 C C . ARG A 1 380 ? 5.305 5.886 16.678 1.00 93.69 380 ARG A C 1
ATOM 2887 O O . ARG A 1 380 ? 6.255 6.541 17.101 1.00 93.69 380 ARG A O 1
ATOM 2894 N N . ASN A 1 381 ? 4.421 5.295 17.475 1.00 89.31 381 ASN A N 1
ATOM 2895 C CA . ASN A 1 381 ? 4.347 5.487 18.925 1.00 89.31 381 ASN A CA 1
ATOM 2896 C C . ASN A 1 381 ? 5.628 4.990 19.638 1.00 89.31 381 ASN A C 1
ATOM 2898 O O . ASN A 1 381 ? 6.087 5.577 20.622 1.00 89.31 381 ASN A O 1
ATOM 2902 N N . MET A 1 382 ? 6.301 3.971 19.084 1.00 92.56 382 MET A N 1
ATOM 2903 C CA . MET A 1 382 ? 7.631 3.512 19.526 1.00 92.56 382 MET A CA 1
ATOM 2904 C C . MET A 1 382 ? 8.767 4.505 19.200 1.00 92.56 382 MET A C 1
ATOM 2906 O O . MET A 1 382 ? 9.758 4.560 19.928 1.00 92.56 382 MET A O 1
ATOM 2910 N N . TYR A 1 383 ? 8.652 5.296 18.127 1.00 91.62 383 TYR A N 1
ATOM 2911 C CA . TYR A 1 383 ? 9.607 6.370 17.819 1.00 91.62 383 TYR A CA 1
ATOM 2912 C C . TYR A 1 383 ? 9.350 7.628 18.661 1.00 91.62 383 TYR A C 1
ATOM 2914 O O . TYR A 1 383 ? 10.306 8.278 19.087 1.00 91.62 383 TYR A O 1
ATOM 2922 N N . GLU A 1 384 ? 8.086 7.941 18.941 1.00 90.50 384 GLU A N 1
ATOM 2923 C CA . GLU A 1 384 ? 7.671 9.089 19.754 1.00 90.50 384 GLU A CA 1
ATOM 2924 C C . GLU A 1 384 ? 8.037 8.928 21.231 1.00 90.50 384 GLU A C 1
ATOM 2926 O O . GLU A 1 384 ? 8.731 9.780 21.783 1.00 90.50 384 GLU A O 1
ATOM 2931 N N . SER A 1 385 ? 7.742 7.771 21.831 1.00 88.06 385 SER A N 1
ATOM 2932 C CA . SER A 1 385 ? 8.192 7.415 23.191 1.00 88.06 385 SER A CA 1
ATOM 2933 C C . SER A 1 385 ? 9.722 7.378 23.370 1.00 88.06 385 SER A C 1
ATOM 2935 O O . SER A 1 385 ? 10.213 7.308 24.495 1.00 88.06 385 SER A O 1
ATOM 2937 N N . LYS A 1 386 ? 10.494 7.454 22.276 1.00 92.50 386 LYS A N 1
ATOM 2938 C CA . LYS A 1 386 ? 11.966 7.552 22.265 1.00 92.50 386 LYS A CA 1
ATOM 2939 C C . LYS A 1 386 ? 12.488 8.930 21.841 1.00 92.50 386 LYS A C 1
ATOM 2941 O O . LYS A 1 386 ? 13.675 9.052 21.539 1.00 92.50 386 LYS A O 1
ATOM 2946 N N . GLY A 1 387 ? 11.627 9.949 21.778 1.00 91.62 387 GLY A N 1
ATOM 2947 C CA . GLY A 1 387 ? 12.004 11.319 21.414 1.00 91.62 387 GLY A CA 1
ATOM 2948 C C . GLY A 1 387 ? 12.624 11.429 20.018 1.00 91.62 387 GLY A C 1
ATOM 2949 O O . GLY A 1 387 ? 13.550 12.213 19.807 1.00 91.62 387 GLY A O 1
ATOM 2950 N N . SER A 1 388 ? 12.196 10.596 19.063 1.00 94.19 388 SER A N 1
ATOM 2951 C CA . SER A 1 388 ? 12.800 10.586 17.731 1.00 94.19 388 SER A CA 1
ATOM 2952 C C . SER A 1 388 ? 12.470 11.866 16.965 1.00 94.19 388 SER A C 1
ATOM 2954 O O . SER A 1 388 ? 11.307 12.149 16.689 1.00 94.19 388 SER A O 1
ATOM 2956 N N . SER A 1 389 ? 13.498 12.592 16.516 1.00 94.31 389 SER A N 1
ATOM 2957 C CA . SER A 1 389 ? 13.341 13.797 15.685 1.00 94.31 389 SER A CA 1
ATOM 2958 C C . SER A 1 389 ? 12.584 13.558 14.371 1.00 94.31 389 SER A C 1
ATOM 2960 O O . SER A 1 389 ? 12.065 14.504 13.790 1.00 94.31 389 SER A O 1
ATOM 2962 N N . ALA A 1 390 ? 12.451 12.302 13.929 1.00 95.25 390 ALA A N 1
ATOM 2963 C CA . ALA A 1 390 ? 11.614 11.927 12.792 1.00 95.25 390 ALA A CA 1
ATOM 2964 C C . ALA A 1 390 ? 10.104 12.161 13.020 1.00 95.25 390 ALA A C 1
ATOM 2966 O O . ALA A 1 390 ? 9.351 12.153 12.052 1.00 95.25 390 ALA A O 1
ATOM 2967 N N . VAL A 1 391 ? 9.648 12.364 14.264 1.00 91.12 391 VAL A N 1
ATOM 2968 C CA . VAL A 1 391 ? 8.230 12.629 14.587 1.00 91.12 391 VAL A CA 1
ATOM 2969 C C . VAL A 1 391 ? 7.783 14.019 14.134 1.00 91.12 391 VAL A C 1
ATOM 2971 O O . VAL A 1 391 ? 6.647 14.158 13.684 1.00 91.12 391 VAL A O 1
ATOM 2974 N N . GLY A 1 392 ? 8.682 15.008 14.189 1.00 90.12 392 GLY A N 1
ATOM 2975 C CA . GLY A 1 392 ? 8.450 16.380 13.720 1.00 90.12 392 GLY A CA 1
ATOM 2976 C C . GLY A 1 392 ? 8.877 16.646 12.271 1.00 90.12 392 GLY A C 1
ATOM 2977 O O . GLY A 1 392 ? 8.921 17.802 11.863 1.00 90.12 392 GLY A O 1
ATOM 2978 N N . ASP A 1 393 ? 9.228 15.609 11.504 1.00 95.19 393 ASP A N 1
ATOM 2979 C CA . ASP A 1 393 ? 9.641 15.722 10.102 1.00 95.19 393 ASP A CA 1
ATOM 2980 C C . ASP A 1 393 ? 8.565 15.117 9.190 1.00 95.19 393 ASP A C 1
ATOM 2982 O O . ASP A 1 393 ? 8.422 13.899 9.086 1.00 95.19 393 ASP A O 1
ATOM 2986 N N . ASP A 1 394 ? 7.824 15.980 8.492 1.00 93.69 394 ASP A N 1
ATOM 2987 C CA . ASP A 1 394 ? 6.731 15.598 7.589 1.00 93.69 394 ASP A CA 1
ATOM 2988 C C . ASP A 1 394 ? 7.178 14.796 6.348 1.00 93.69 394 ASP A C 1
ATOM 2990 O O . ASP A 1 394 ? 6.328 14.238 5.639 1.00 93.69 394 ASP A O 1
ATOM 2994 N N . SER A 1 395 ? 8.484 14.690 6.071 1.00 95.06 395 SER A N 1
ATOM 2995 C CA . SER A 1 395 ? 9.034 13.761 5.071 1.00 95.06 395 SER A CA 1
ATOM 2996 C C . SER A 1 395 ? 9.199 12.332 5.608 1.00 95.06 395 SER A C 1
ATOM 2998 O O . SER A 1 395 ? 9.283 11.391 4.819 1.00 95.06 395 SER A O 1
ATOM 3000 N N . LYS A 1 396 ? 9.218 12.148 6.934 1.00 98.19 396 LYS A N 1
ATOM 3001 C CA . LYS A 1 396 ? 9.522 10.880 7.614 1.00 98.19 396 LYS A CA 1
ATOM 3002 C C . LYS A 1 396 ? 8.284 10.229 8.225 1.00 98.19 396 LYS A C 1
ATOM 3004 O O . LYS A 1 396 ? 7.181 10.773 8.219 1.00 98.19 396 LYS A O 1
ATOM 3009 N N . LEU A 1 397 ? 8.480 9.015 8.745 1.00 97.81 397 LEU A N 1
ATOM 3010 C CA . LEU A 1 397 ? 7.448 8.175 9.353 1.00 97.81 397 LEU A CA 1
ATOM 3011 C C . LEU A 1 397 ? 6.235 7.984 8.425 1.00 97.81 397 LEU A C 1
ATOM 3013 O O . LEU A 1 397 ? 5.089 7.945 8.876 1.00 97.81 397 LEU A O 1
ATOM 3017 N N . ARG A 1 398 ? 6.499 7.861 7.118 1.00 98.69 398 ARG A N 1
ATOM 3018 C CA . ARG A 1 398 ? 5.502 7.587 6.076 1.00 98.69 398 ARG A CA 1
ATOM 3019 C C . ARG A 1 398 ? 5.467 6.089 5.765 1.00 98.69 398 ARG A C 1
ATOM 3021 O O . ARG A 1 398 ? 6.529 5.540 5.462 1.00 98.69 398 ARG A O 1
ATOM 3028 N N . PRO A 1 399 ? 4.304 5.414 5.796 1.00 98.88 399 PRO A N 1
ATOM 3029 C CA . PRO A 1 399 ? 4.146 4.077 5.226 1.00 98.88 399 PRO A CA 1
ATOM 3030 C C . PRO A 1 399 ? 4.702 4.010 3.800 1.00 98.88 399 PRO A C 1
ATOM 3032 O O . PRO A 1 399 ? 4.435 4.903 2.994 1.00 98.88 399 PRO A O 1
ATOM 3035 N N . VAL A 1 400 ? 5.470 2.964 3.493 1.00 98.94 400 VAL A N 1
ATOM 3036 C CA . VAL A 1 400 ? 6.028 2.716 2.154 1.00 98.94 400 VAL A CA 1
ATOM 3037 C C . VAL A 1 400 ? 5.226 1.591 1.513 1.00 98.94 400 VAL A C 1
ATOM 3039 O O . VAL A 1 400 ? 5.193 0.488 2.051 1.00 98.94 400 VAL A O 1
ATOM 3042 N N . ILE A 1 401 ? 4.575 1.850 0.378 1.00 98.94 401 ILE A N 1
ATOM 3043 C CA . ILE A 1 401 ? 3.709 0.881 -0.303 1.00 98.94 401 ILE A CA 1
ATOM 3044 C C . ILE A 1 401 ? 4.208 0.641 -1.729 1.00 98.94 401 ILE A C 1
ATOM 3046 O O . ILE A 1 401 ? 4.329 1.578 -2.521 1.00 98.94 401 ILE A O 1
ATOM 3050 N N . HIS A 1 402 ? 4.403 -0.625 -2.103 1.00 98.62 402 HIS A N 1
ATOM 3051 C CA . HIS A 1 402 ? 4.621 -0.997 -3.500 1.00 98.62 402 HIS A CA 1
ATOM 3052 C C . HIS A 1 402 ? 3.982 -2.334 -3.876 1.00 98.62 402 HIS A C 1
ATOM 3054 O O . HIS A 1 402 ? 3.907 -3.278 -3.098 1.00 98.62 402 HIS A O 1
ATOM 3060 N N . CYS A 1 403 ? 3.555 -2.420 -5.130 1.00 95.38 403 CYS A N 1
ATOM 3061 C CA . CYS A 1 403 ? 3.307 -3.673 -5.836 1.00 95.38 403 CYS A CA 1
ATOM 3062 C C . CYS A 1 403 ? 4.481 -3.904 -6.800 1.00 95.38 403 CYS A C 1
ATOM 3064 O O . CYS A 1 403 ? 5.627 -3.606 -6.461 1.00 95.38 403 CYS A O 1
ATOM 3066 N N . ARG A 1 404 ? 4.220 -4.383 -8.019 1.00 96.50 404 ARG A N 1
ATOM 3067 C CA . ARG A 1 404 ? 5.233 -4.516 -9.073 1.00 96.50 404 ARG A CA 1
ATOM 3068 C C . ARG A 1 404 ? 5.653 -3.167 -9.682 1.00 96.50 404 ARG A C 1
ATOM 3070 O O . ARG A 1 404 ? 6.843 -2.897 -9.817 1.00 96.50 404 ARG A O 1
ATOM 3077 N N . ALA A 1 405 ? 4.683 -2.310 -10.011 1.00 96.69 405 ALA A N 1
ATOM 3078 C CA . ALA A 1 405 ? 4.896 -0.998 -10.647 1.00 96.69 405 ALA A CA 1
ATOM 3079 C C . ALA A 1 405 ? 4.592 0.213 -9.738 1.00 96.69 405 ALA A C 1
ATOM 3081 O O . ALA A 1 405 ? 4.932 1.348 -10.068 1.00 96.69 405 ALA A O 1
ATOM 3082 N N . GLY A 1 406 ? 3.937 -0.006 -8.596 1.00 97.38 406 GLY A N 1
ATOM 3083 C CA . GLY A 1 406 ? 3.583 1.073 -7.670 1.00 97.38 406 GLY A CA 1
ATOM 3084 C C . GLY A 1 406 ? 2.422 1.962 -8.118 1.00 97.38 406 GLY A C 1
ATOM 3085 O O . GLY A 1 406 ? 2.418 3.128 -7.742 1.00 97.38 406 GLY A O 1
ATOM 3086 N N . VAL A 1 407 ? 1.495 1.462 -8.952 1.00 97.06 407 VAL A N 1
ATOM 3087 C CA . VAL A 1 407 ? 0.376 2.264 -9.507 1.00 97.06 407 VAL A CA 1
ATOM 3088 C C . VAL A 1 407 ? -1.010 1.609 -9.444 1.00 97.06 407 VAL A C 1
ATOM 3090 O O . VAL A 1 407 ? -1.995 2.321 -9.287 1.00 97.06 407 VAL A O 1
ATOM 3093 N N . GLY A 1 408 ? -1.104 0.276 -9.520 1.00 94.88 408 GLY A N 1
ATOM 3094 C CA . GLY A 1 408 ? -2.377 -0.454 -9.417 1.00 94.88 408 GLY A CA 1
ATOM 3095 C C . GLY A 1 408 ? -2.773 -0.734 -7.964 1.00 94.88 408 GLY A C 1
ATOM 3096 O O . GLY A 1 408 ? -3.222 0.159 -7.252 1.00 94.88 408 GLY A O 1
ATOM 3097 N N . ARG A 1 409 ? -2.505 -1.961 -7.493 1.00 95.56 409 ARG A N 1
ATOM 3098 C CA . ARG A 1 409 ? -2.727 -2.435 -6.104 1.00 95.56 409 ARG A CA 1
ATOM 3099 C C . ARG A 1 409 ? -2.249 -1.438 -5.026 1.00 95.56 409 ARG A C 1
ATOM 3101 O O . ARG A 1 409 ? -2.914 -1.242 -4.016 1.00 95.56 409 ARG A O 1
ATOM 3108 N N . THR A 1 410 ? -1.137 -0.740 -5.282 1.00 97.50 410 THR A N 1
ATOM 3109 C CA . THR A 1 410 ? -0.610 0.359 -4.444 1.00 97.50 410 THR A CA 1
ATOM 3110 C C . THR A 1 410 ? -1.583 1.527 -4.281 1.00 97.50 410 THR A C 1
ATOM 3112 O O . THR A 1 410 ? -1.761 2.002 -3.166 1.00 97.50 410 THR A O 1
ATOM 3115 N N . ALA A 1 411 ? -2.218 1.987 -5.360 1.00 98.12 411 ALA A N 1
ATOM 3116 C CA . ALA A 1 411 ? -3.166 3.097 -5.310 1.00 98.12 411 ALA A CA 1
ATOM 3117 C C . ALA A 1 411 ? -4.510 2.680 -4.690 1.00 98.12 411 ALA A C 1
ATOM 3119 O O . ALA A 1 411 ? -5.095 3.460 -3.946 1.00 98.12 411 ALA A O 1
ATOM 3120 N N . GLN A 1 412 ? -4.955 1.436 -4.923 1.00 97.25 412 GLN A N 1
ATOM 3121 C CA . GLN A 1 412 ? -6.119 0.860 -4.236 1.00 97.25 412 GLN A CA 1
ATOM 3122 C C . GLN A 1 412 ? -5.917 0.860 -2.709 1.00 97.25 412 GLN A C 1
ATOM 3124 O O . GLN A 1 412 ? -6.801 1.298 -1.976 1.00 97.25 412 GLN A O 1
ATOM 3129 N N . LEU A 1 413 ? -4.737 0.449 -2.223 1.00 98.19 413 LEU A N 1
ATOM 3130 C CA . LEU A 1 413 ? -4.434 0.503 -0.790 1.00 98.19 413 LEU A CA 1
ATOM 3131 C C . LEU A 1 413 ? -4.312 1.945 -0.265 1.00 98.19 413 LEU A C 1
ATOM 3133 O O . LEU A 1 413 ? -4.911 2.257 0.757 1.00 98.19 413 LEU A O 1
ATOM 3137 N N . ILE A 1 414 ? -3.590 2.836 -0.957 1.00 98.69 414 ILE A N 1
ATOM 3138 C CA . ILE A 1 414 ? -3.425 4.236 -0.516 1.00 98.69 414 ILE A CA 1
ATOM 3139 C C . ILE A 1 414 ? -4.774 4.969 -0.458 1.00 98.69 414 ILE A C 1
ATOM 3141 O O . ILE A 1 414 ? -5.021 5.705 0.496 1.00 98.69 414 ILE A O 1
ATOM 3145 N N . GLY A 1 415 ? -5.670 4.737 -1.423 1.00 98.44 415 GLY A N 1
ATOM 3146 C CA . GLY A 1 415 ? -7.029 5.279 -1.391 1.00 98.44 415 GLY A CA 1
ATOM 3147 C C . GLY A 1 415 ? -7.850 4.741 -0.214 1.00 98.44 415 GLY A C 1
ATOM 3148 O O . GLY A 1 415 ? -8.521 5.506 0.471 1.00 98.44 415 GLY A O 1
ATOM 3149 N N . ALA A 1 416 ? -7.740 3.448 0.099 1.00 98.12 416 ALA A N 1
ATOM 3150 C CA . ALA A 1 416 ? -8.417 2.861 1.254 1.00 98.12 416 ALA A CA 1
ATOM 3151 C C . ALA A 1 416 ? -7.867 3.354 2.606 1.00 98.12 416 ALA A C 1
ATOM 3153 O O . ALA A 1 416 ? -8.658 3.642 3.500 1.00 98.12 416 ALA A O 1
ATOM 3154 N N . MET A 1 417 ? -6.547 3.529 2.746 1.00 98.50 417 MET A N 1
ATOM 3155 C CA . MET A 1 417 ? -5.932 4.184 3.915 1.00 98.50 417 MET A CA 1
ATOM 3156 C C . MET A 1 417 ? -6.422 5.637 4.043 1.00 98.50 417 MET A C 1
ATOM 3158 O O . MET A 1 417 ? -6.814 6.075 5.121 1.00 98.50 417 MET A O 1
ATOM 3162 N N . CYS A 1 418 ? -6.502 6.370 2.925 1.00 98.00 418 CYS A N 1
ATOM 3163 C CA . CYS A 1 418 ? -7.046 7.730 2.889 1.00 98.00 418 CYS A CA 1
ATOM 3164 C C . CYS A 1 418 ? -8.520 7.798 3.331 1.00 98.00 418 CYS A C 1
ATOM 3166 O O . CYS A 1 418 ? -8.921 8.761 3.985 1.00 98.00 418 CYS A O 1
ATOM 3168 N N . MET A 1 419 ? -9.313 6.763 3.037 1.00 96.38 419 MET A N 1
ATOM 3169 C CA . MET A 1 419 ? -10.697 6.632 3.504 1.00 96.38 419 MET A CA 1
ATOM 3170 C C . MET A 1 419 ? -10.829 6.126 4.949 1.00 96.38 419 MET A C 1
ATOM 3172 O O . MET A 1 419 ? -11.862 6.368 5.569 1.00 96.38 419 MET A O 1
ATOM 3176 N N . ASN A 1 420 ? -9.819 5.447 5.499 1.00 94.50 420 ASN A N 1
ATOM 3177 C CA . ASN A 1 420 ? -9.766 5.023 6.905 1.00 94.50 420 ASN A CA 1
ATOM 3178 C C . ASN A 1 420 ? -9.360 6.187 7.847 1.00 94.50 420 ASN A C 1
ATOM 3180 O O . ASN A 1 420 ? -9.645 6.155 9.042 1.00 94.50 420 ASN A O 1
ATOM 3184 N N . ASP A 1 421 ? -8.744 7.241 7.303 1.00 91.00 421 ASP A N 1
ATOM 3185 C CA . ASP A 1 421 ? -8.333 8.464 8.001 1.00 91.00 421 ASP A CA 1
ATOM 3186 C C . ASP A 1 421 ? -9.500 9.466 8.150 1.00 91.00 421 ASP A C 1
ATOM 3188 O O . ASP A 1 421 ? -9.916 10.142 7.202 1.00 91.00 421 ASP A O 1
ATOM 3192 N N . SER A 1 422 ? -10.023 9.597 9.374 1.00 89.75 422 SER A N 1
ATOM 3193 C CA . SER A 1 422 ? -11.191 10.433 9.703 1.00 89.75 422 SER A CA 1
ATOM 3194 C C . SER A 1 422 ? -11.012 11.924 9.384 1.00 89.75 422 SER A C 1
ATOM 3196 O O . SER A 1 422 ? -11.997 12.633 9.151 1.00 89.75 422 SER A O 1
ATOM 3198 N N . ARG A 1 423 ? -9.766 12.406 9.281 1.00 91.50 423 ARG A N 1
ATOM 3199 C CA . ARG A 1 423 ? -9.442 13.798 8.918 1.00 91.50 423 ARG A CA 1
ATOM 3200 C C . ARG A 1 423 ? -9.792 14.120 7.462 1.00 91.50 423 ARG A C 1
ATOM 3202 O O . ARG A 1 423 ? -9.890 15.288 7.101 1.00 91.50 423 ARG A O 1
ATOM 3209 N N . ASN A 1 424 ? -10.017 13.102 6.629 1.00 92.19 424 ASN A N 1
ATOM 3210 C CA . ASN A 1 424 ? -10.338 13.242 5.209 1.00 92.19 424 ASN A CA 1
ATOM 3211 C C . ASN A 1 424 ? -11.838 13.116 4.907 1.00 92.19 424 ASN A C 1
ATOM 3213 O O . ASN A 1 424 ? -12.188 12.874 3.757 1.00 92.19 424 ASN A O 1
ATOM 3217 N N . SER A 1 425 ? -12.731 13.207 5.899 1.00 83.81 425 SER A N 1
ATOM 3218 C CA . SER A 1 425 ? -14.145 12.787 5.787 1.00 83.81 425 SER A CA 1
ATOM 3219 C C . SER A 1 425 ? -14.913 13.279 4.542 1.00 83.81 425 SER A C 1
ATOM 3221 O O . SER A 1 425 ? -15.762 12.545 4.053 1.00 83.81 425 SER A O 1
ATOM 3223 N N . GLN A 1 426 ? -14.607 14.468 4.005 1.00 87.44 426 GLN A N 1
ATOM 3224 C CA . GLN A 1 426 ? -15.289 15.050 2.831 1.00 87.44 426 GLN A CA 1
ATOM 3225 C C . GLN A 1 426 ? -14.505 14.942 1.505 1.00 87.44 426 GLN A C 1
ATOM 3227 O O . GLN A 1 426 ? -15.001 15.373 0.470 1.00 87.44 426 GLN A O 1
ATOM 3232 N N . LEU A 1 427 ? -13.289 14.381 1.512 1.00 93.19 427 LEU A N 1
ATOM 3233 C CA . LEU A 1 427 ? -12.443 14.267 0.317 1.00 93.19 427 LEU A CA 1
ATOM 3234 C C . LEU A 1 427 ? -13.080 13.330 -0.722 1.00 93.19 427 LEU A C 1
ATOM 3236 O O . LEU A 1 427 ? -13.401 12.184 -0.384 1.00 93.19 427 LEU A O 1
ATOM 3240 N N . SER A 1 428 ? -13.226 13.789 -1.965 1.00 97.00 428 SER A N 1
ATOM 3241 C CA . SER A 1 428 ? -13.868 13.016 -3.034 1.00 97.00 428 SER A CA 1
ATOM 3242 C C . SER A 1 428 ? -12.967 11.914 -3.609 1.00 97.00 428 SER A C 1
ATOM 3244 O O . SER A 1 428 ? -11.747 11.911 -3.418 1.00 97.00 428 SER A O 1
ATOM 3246 N N . VAL A 1 429 ? -13.556 10.961 -4.341 1.00 98.06 429 VAL A N 1
ATOM 3247 C CA . VAL A 1 429 ? -12.779 9.968 -5.111 1.00 98.06 429 VAL A CA 1
ATOM 3248 C C . VAL A 1 429 ? -12.002 10.646 -6.248 1.00 98.06 429 VAL A C 1
ATOM 3250 O O . VAL A 1 429 ? -10.849 10.289 -6.495 1.00 98.06 429 VAL A O 1
ATOM 3253 N N . GLU A 1 430 ? -12.583 11.665 -6.887 1.00 97.88 430 GLU A N 1
ATOM 3254 C CA . GLU A 1 430 ? -11.913 12.516 -7.876 1.00 97.88 430 GLU A CA 1
ATOM 3255 C C . GLU A 1 430 ? -10.639 13.159 -7.310 1.00 97.88 430 GLU A C 1
ATOM 3257 O O . GLU A 1 430 ? -9.563 12.970 -7.884 1.00 97.88 430 GLU A O 1
ATOM 3262 N N . ASP A 1 431 ? -10.728 13.843 -6.164 1.00 96.69 431 ASP A N 1
ATOM 3263 C CA . ASP A 1 431 ? -9.581 14.433 -5.465 1.00 96.69 431 ASP A CA 1
ATOM 3264 C C . ASP A 1 431 ? -8.538 13.373 -5.119 1.00 96.69 431 ASP A C 1
ATOM 3266 O O . ASP A 1 431 ? -7.349 13.541 -5.389 1.00 96.69 431 ASP A O 1
ATOM 3270 N N . MET A 1 432 ? -8.981 12.265 -4.525 1.00 98.19 432 MET A N 1
ATOM 3271 C CA . MET A 1 432 ? -8.117 11.202 -4.023 1.00 98.19 432 MET A CA 1
ATOM 3272 C C . MET A 1 432 ? -7.260 10.589 -5.138 1.00 98.19 432 MET A C 1
ATOM 3274 O O . MET A 1 432 ? -6.043 10.434 -4.988 1.00 98.19 432 MET A O 1
ATOM 3278 N N . VAL A 1 433 ? -7.869 10.280 -6.287 1.00 98.50 433 VAL A N 1
ATOM 3279 C CA . VAL A 1 433 ? -7.152 9.727 -7.443 1.00 98.50 433 VAL A CA 1
ATOM 3280 C C . VAL A 1 433 ? -6.342 10.807 -8.164 1.00 98.50 433 VAL A C 1
ATOM 3282 O O . VAL A 1 433 ? -5.214 10.536 -8.582 1.00 98.50 433 VAL A O 1
ATOM 3285 N N . SER A 1 434 ? -6.840 12.042 -8.253 1.00 97.62 434 SER A N 1
ATOM 3286 C CA . SER A 1 434 ? -6.120 13.153 -8.892 1.00 97.62 434 SER A CA 1
ATOM 3287 C C . SE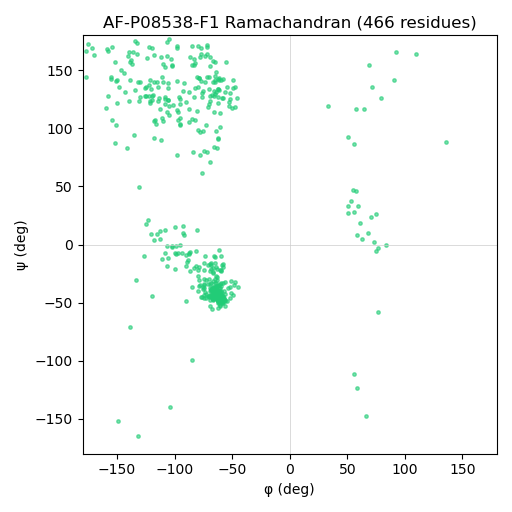R A 1 434 ? -4.857 13.547 -8.124 1.00 97.62 434 SER A C 1
ATOM 3289 O O . SER A 1 434 ? -3.786 13.669 -8.721 1.00 97.62 434 SER A O 1
ATOM 3291 N N . GLN A 1 435 ? -4.937 13.643 -6.794 1.00 98.19 435 GLN A N 1
ATOM 3292 C CA . GLN A 1 435 ? -3.797 13.903 -5.913 1.00 98.19 435 GLN A CA 1
ATOM 3293 C C . GLN A 1 435 ? -2.745 12.794 -6.032 1.00 98.19 435 GLN A C 1
ATOM 3295 O O . GLN A 1 435 ? -1.560 13.107 -6.170 1.00 98.19 435 GLN A O 1
ATOM 3300 N N . MET A 1 436 ? -3.150 11.516 -6.064 1.00 98.56 436 MET A N 1
ATOM 3301 C CA . MET A 1 436 ? -2.227 10.407 -6.347 1.00 98.56 436 MET A CA 1
ATOM 3302 C C . MET A 1 436 ? -1.573 10.530 -7.733 1.00 98.56 436 MET A C 1
ATOM 3304 O O . MET A 1 436 ? -0.367 10.309 -7.859 1.00 98.56 436 MET A O 1
ATOM 3308 N N . ARG A 1 437 ? -2.338 10.890 -8.773 1.00 98.12 437 ARG A N 1
ATOM 3309 C CA . ARG A 1 437 ? -1.835 10.987 -10.153 1.00 98.12 437 ARG A CA 1
ATOM 3310 C C . ARG A 1 437 ? -0.820 12.114 -10.335 1.00 98.12 437 ARG A C 1
ATOM 3312 O O . ARG A 1 437 ? 0.257 11.867 -10.877 1.00 98.12 437 ARG A O 1
ATOM 3319 N N . VAL A 1 438 ? -1.112 13.315 -9.836 1.00 96.38 438 VAL A N 1
ATOM 3320 C CA . VAL A 1 438 ? -0.208 14.479 -9.915 1.00 96.38 438 VAL A CA 1
ATOM 3321 C C . VAL A 1 438 ? 1.089 14.241 -9.128 1.00 96.38 438 VAL A C 1
ATOM 3323 O O . VAL A 1 438 ? 2.174 14.567 -9.606 1.00 96.38 438 VAL A O 1
ATOM 3326 N N . GLN A 1 439 ? 1.008 13.604 -7.955 1.00 98.25 439 GLN A N 1
ATOM 3327 C CA . GLN A 1 439 ? 2.176 13.356 -7.098 1.00 98.25 439 GLN A CA 1
ATOM 3328 C C . GLN A 1 439 ? 3.017 12.133 -7.495 1.00 98.25 439 GLN A C 1
ATOM 3330 O O . GLN A 1 439 ? 4.071 11.924 -6.899 1.00 98.25 439 GLN A O 1
ATOM 3335 N N . ARG A 1 440 ? 2.609 11.325 -8.484 1.00 98.38 440 ARG A N 1
ATOM 3336 C CA . ARG A 1 440 ? 3.390 10.160 -8.946 1.00 98.38 440 ARG A CA 1
ATOM 3337 C C . ARG A 1 440 ? 3.401 10.011 -10.464 1.00 98.38 440 ARG A C 1
ATOM 3339 O O . ARG A 1 440 ? 4.449 10.235 -11.064 1.00 98.38 440 ARG A O 1
ATOM 3346 N N . ASN A 1 441 ? 2.278 9.636 -11.076 1.00 97.62 441 ASN A N 1
ATOM 3347 C CA . ASN A 1 441 ? 2.045 9.641 -12.528 1.00 97.62 441 ASN A CA 1
ATOM 3348 C C . ASN A 1 441 ? 0.556 9.387 -12.846 1.00 97.62 441 ASN A C 1
ATOM 3350 O O . ASN A 1 441 ? -0.179 8.845 -12.019 1.00 97.62 441 ASN A O 1
ATOM 3354 N N . GLY A 1 442 ? 0.120 9.697 -14.074 1.00 96.94 442 GLY A N 1
ATOM 3355 C CA . GLY A 1 442 ? -1.268 9.515 -14.537 1.00 96.94 442 GLY A CA 1
ATOM 3356 C C . GLY A 1 442 ? -1.813 8.073 -14.534 1.00 96.94 442 GLY A C 1
ATOM 3357 O O . GLY A 1 442 ? -2.996 7.866 -14.812 1.00 96.94 442 GLY A O 1
ATOM 3358 N N . ILE A 1 443 ? -0.983 7.073 -14.217 1.00 97.44 443 ILE A N 1
ATOM 3359 C CA . ILE A 1 443 ? -1.340 5.646 -14.203 1.00 97.44 443 ILE A CA 1
ATOM 3360 C C . ILE A 1 443 ? -1.783 5.179 -12.799 1.00 97.44 443 ILE A C 1
ATOM 3362 O O . ILE A 1 443 ? -2.284 4.067 -12.662 1.00 97.44 443 ILE A O 1
ATOM 3366 N N . MET A 1 444 ? -1.658 6.012 -11.753 1.00 97.69 444 MET A N 1
ATOM 3367 C CA . MET A 1 444 ? -2.179 5.703 -10.408 1.00 97.69 444 MET A CA 1
ATOM 3368 C C . MET A 1 444 ? -3.685 5.393 -10.443 1.00 97.69 444 MET A C 1
ATOM 3370 O O . MET A 1 444 ? -4.459 6.145 -11.035 1.00 97.69 444 MET A O 1
ATOM 3374 N N . VAL A 1 445 ? -4.088 4.287 -9.808 1.00 95.19 445 VAL A N 1
ATOM 3375 C CA . VAL A 1 445 ? -5.336 3.554 -10.103 1.00 95.19 445 VAL A CA 1
ATOM 3376 C C . VAL A 1 445 ? -5.338 3.180 -11.586 1.00 95.19 445 VAL A C 1
ATOM 3378 O O . VAL A 1 445 ? -5.771 3.942 -12.455 1.00 95.19 445 VAL A O 1
ATOM 3381 N N . GLN A 1 446 ? -4.719 2.036 -11.878 1.00 90.44 446 GLN A N 1
ATOM 3382 C CA . GLN A 1 446 ? -4.334 1.657 -13.236 1.00 90.44 446 GLN A CA 1
ATOM 3383 C C . GLN A 1 446 ? -5.534 1.183 -14.051 1.00 90.44 446 GLN A C 1
ATOM 3385 O O . GLN A 1 446 ? -5.685 1.598 -15.202 1.00 90.44 446 GLN A O 1
ATOM 3390 N N . LYS A 1 447 ? -6.371 0.339 -13.448 1.00 91.56 447 LYS A N 1
ATOM 3391 C CA . LYS A 1 447 ? -7.547 -0.246 -14.086 1.00 91.56 447 LYS A CA 1
ATOM 3392 C C . LYS A 1 447 ? -8.847 0.161 -13.395 1.00 91.56 447 LYS A C 1
ATOM 3394 O O . LYS A 1 447 ? -8.837 0.565 -12.232 1.00 91.56 447 LYS A O 1
ATOM 3399 N N . ASP A 1 448 ? -9.952 -0.036 -14.097 1.00 92.81 448 ASP A N 1
ATOM 3400 C CA . ASP A 1 448 ? -11.278 0.374 -13.648 1.00 92.81 448 ASP A CA 1
ATOM 3401 C C . ASP A 1 448 ? -11.809 -0.516 -12.511 1.00 92.81 448 ASP A C 1
ATOM 3403 O O . ASP A 1 448 ? -12.413 0.010 -11.583 1.00 92.81 448 ASP A O 1
ATOM 3407 N N . GLU A 1 449 ? -11.454 -1.810 -12.443 1.00 92.75 449 GLU A N 1
ATOM 3408 C CA . GLU A 1 449 ? -11.870 -2.676 -11.321 1.00 92.75 449 GLU A CA 1
ATOM 3409 C C . GLU A 1 449 ? -11.222 -2.240 -9.986 1.00 92.75 449 GLU A C 1
ATOM 3411 O O . GLU A 1 449 ? -11.748 -2.501 -8.905 1.00 92.75 449 GLU A O 1
ATOM 3416 N N . GLN A 1 450 ? -10.082 -1.538 -10.044 1.00 91.88 450 GLN A N 1
ATOM 3417 C CA . GLN A 1 450 ? -9.436 -0.925 -8.873 1.00 91.88 450 GLN A CA 1
ATOM 3418 C C . GLN A 1 450 ? -10.124 0.390 -8.476 1.00 91.88 450 GLN A C 1
ATOM 3420 O O . GLN A 1 450 ? -10.138 0.735 -7.294 1.00 91.88 450 GLN A O 1
ATOM 3425 N N . LEU A 1 451 ? -10.697 1.114 -9.445 1.00 96.44 451 LEU A N 1
ATOM 3426 C CA . LEU A 1 451 ? -11.502 2.308 -9.198 1.00 96.44 451 LEU A CA 1
ATOM 3427 C C . LEU A 1 451 ? -12.874 1.932 -8.621 1.00 96.44 451 LEU A C 1
ATOM 3429 O O . LEU A 1 451 ? -13.298 2.559 -7.657 1.00 96.44 451 LEU A O 1
ATOM 3433 N N . ASP A 1 452 ? -13.520 0.873 -9.117 1.00 96.38 452 ASP A N 1
ATOM 3434 C CA . ASP A 1 452 ? -14.798 0.374 -8.591 1.00 96.38 452 ASP A CA 1
ATOM 3435 C C . ASP A 1 452 ? -14.711 -0.049 -7.117 1.00 96.38 452 ASP A C 1
ATOM 3437 O O . ASP A 1 452 ? -15.644 0.199 -6.352 1.00 96.38 452 ASP A O 1
ATOM 3441 N N . VAL A 1 453 ? -13.583 -0.616 -6.668 1.00 96.19 453 VAL A N 1
ATOM 3442 C CA . VAL A 1 453 ? -13.377 -0.906 -5.236 1.00 96.19 453 VAL A CA 1
ATOM 3443 C C . VAL A 1 453 ? -13.257 0.378 -4.407 1.00 96.19 453 VAL A C 1
ATOM 3445 O O . VAL A 1 453 ? -13.802 0.437 -3.304 1.00 96.19 453 VAL A O 1
ATOM 3448 N N . LEU A 1 454 ? -12.607 1.426 -4.928 1.00 97.31 454 LEU A N 1
ATOM 3449 C CA . LEU A 1 454 ? -12.567 2.734 -4.261 1.00 97.31 454 LEU A CA 1
ATOM 3450 C C . LEU A 1 454 ? -13.949 3.412 -4.255 1.00 97.31 454 LEU A C 1
ATOM 3452 O O . LEU A 1 454 ? -14.331 3.985 -3.238 1.00 97.31 454 LEU A O 1
ATOM 3456 N N . ILE A 1 455 ? -14.724 3.283 -5.336 1.00 97.50 455 ILE A N 1
ATOM 3457 C CA . ILE A 1 455 ? -16.110 3.759 -5.429 1.00 97.50 455 ILE A CA 1
ATOM 3458 C C . ILE A 1 455 ? -16.999 3.035 -4.410 1.00 97.50 455 ILE A C 1
ATOM 3460 O O . ILE A 1 455 ? -17.687 3.704 -3.648 1.00 97.50 455 ILE A O 1
ATOM 3464 N N . LYS A 1 456 ? -16.945 1.697 -4.318 1.00 96.75 456 LYS A N 1
ATOM 3465 C CA . LYS A 1 456 ? -17.732 0.921 -3.339 1.00 96.75 456 LYS A CA 1
ATOM 3466 C C . LYS A 1 456 ? -17.352 1.263 -1.889 1.00 96.75 456 LY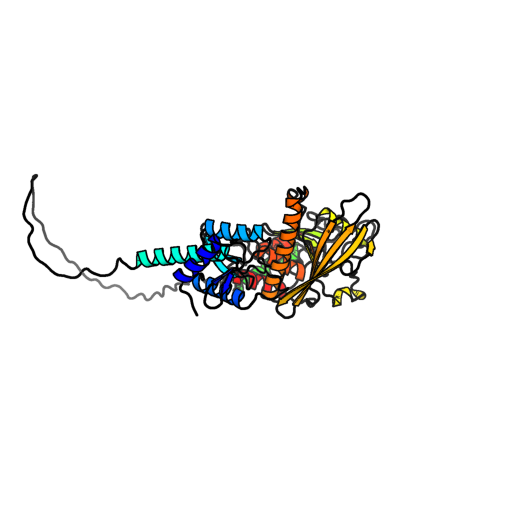S A C 1
ATOM 3468 O O . LYS A 1 456 ? -18.220 1.308 -1.018 1.00 96.75 456 LYS A O 1
ATOM 3473 N N . LEU A 1 457 ? -16.072 1.535 -1.617 1.00 95.69 457 LEU A N 1
ATOM 3474 C CA . LEU A 1 457 ? -15.619 2.021 -0.306 1.00 95.69 457 LEU A CA 1
ATOM 3475 C C . LEU A 1 457 ? -16.145 3.432 0.005 1.00 95.69 457 LEU A C 1
ATOM 3477 O O . LEU A 1 457 ? -16.563 3.678 1.135 1.00 95.69 457 LEU A O 1
ATOM 3481 N N . ALA A 1 458 ? -16.168 4.337 -0.977 1.00 96.00 458 ALA A N 1
ATOM 3482 C CA . ALA A 1 458 ? -16.720 5.682 -0.825 1.00 96.00 458 ALA A CA 1
ATOM 3483 C C . ALA A 1 458 ? -18.249 5.662 -0.631 1.00 96.00 458 ALA A C 1
ATOM 3485 O O . ALA A 1 458 ? -18.766 6.312 0.278 1.00 96.00 458 ALA A O 1
ATOM 3486 N N . GLU A 1 459 ? -18.958 4.841 -1.407 1.00 95.88 459 GLU A N 1
ATOM 3487 C CA . GLU A 1 459 ? -20.400 4.588 -1.312 1.00 95.88 459 GLU A CA 1
ATOM 3488 C C . GLU A 1 459 ? -20.789 4.079 0.083 1.00 95.88 459 GLU A C 1
ATOM 3490 O O . GLU A 1 459 ? -21.666 4.651 0.732 1.00 95.88 459 GLU A O 1
ATOM 3495 N N . GLY A 1 460 ? -20.043 3.107 0.622 1.00 93.94 460 GLY A N 1
ATOM 3496 C CA . GLY A 1 460 ? -20.199 2.623 2.000 1.00 93.94 460 GLY A CA 1
ATOM 3497 C C . GLY A 1 460 ? -19.877 3.649 3.102 1.00 93.94 460 GLY A C 1
ATOM 3498 O O . GLY A 1 460 ? -20.184 3.398 4.268 1.00 93.94 460 GLY A O 1
ATOM 3499 N N . GLN A 1 461 ? -19.280 4.796 2.761 1.00 91.81 461 GLN A N 1
ATOM 3500 C CA . GLN A 1 461 ? -19.023 5.921 3.671 1.00 91.81 461 GLN A CA 1
ATOM 3501 C C . GLN A 1 461 ? -19.953 7.126 3.452 1.00 91.81 461 GLN A C 1
ATOM 3503 O O . GLN A 1 461 ? -19.960 8.027 4.288 1.00 91.81 461 GLN A O 1
ATOM 3508 N N . GLY A 1 462 ? -20.721 7.174 2.358 1.00 93.44 462 GLY A N 1
ATOM 3509 C CA . GLY A 1 462 ? -21.428 8.390 1.937 1.00 93.44 462 GLY A CA 1
ATOM 3510 C C . GLY A 1 462 ? -20.497 9.491 1.401 1.00 93.44 462 GLY A C 1
ATOM 3511 O O . GLY A 1 462 ? -20.852 10.667 1.448 1.00 93.44 462 GLY A O 1
ATOM 3512 N N . ARG A 1 463 ? -19.305 9.122 0.918 1.00 94.62 463 ARG A N 1
ATOM 3513 C CA . ARG A 1 463 ? -18.242 10.020 0.442 1.00 94.62 463 ARG A CA 1
ATOM 3514 C C . ARG A 1 463 ? -18.418 10.370 -1.046 1.00 94.62 463 ARG A C 1
ATOM 3516 O O . ARG A 1 463 ? -18.537 9.452 -1.855 1.00 94.62 463 ARG A O 1
ATOM 3523 N N . PRO A 1 464 ? -18.346 11.655 -1.447 1.00 95.31 464 PRO A N 1
ATOM 3524 C CA . PRO A 1 464 ? -18.606 12.068 -2.827 1.00 95.31 464 PRO A CA 1
ATOM 3525 C C . PRO A 1 464 ? -17.656 11.418 -3.846 1.00 95.31 464 PRO A C 1
ATOM 3527 O O . PRO A 1 464 ? -16.454 11.281 -3.608 1.00 95.31 464 PRO A O 1
ATOM 3530 N N . LEU A 1 465 ? -18.184 11.060 -5.020 1.00 96.38 465 LEU A N 1
ATOM 3531 C CA . LEU A 1 465 ? -17.357 10.610 -6.144 1.00 96.38 465 LEU A CA 1
ATOM 3532 C C . LEU A 1 465 ? -16.666 11.774 -6.854 1.00 96.38 465 LEU A C 1
ATOM 3534 O O . LEU A 1 465 ? -15.472 11.692 -7.132 1.00 96.38 465 LEU A O 1
ATOM 3538 N N . LEU A 1 466 ? -17.421 12.839 -7.116 1.00 95.75 466 LEU A N 1
ATOM 3539 C CA . LEU A 1 466 ? -17.022 14.001 -7.905 1.00 95.75 466 LEU A CA 1
ATOM 3540 C C . LEU A 1 466 ? -16.850 15.244 -7.035 1.00 95.75 466 LEU A C 1
ATOM 3542 O O . LEU A 1 466 ? -17.517 15.391 -6.008 1.00 95.75 466 LEU A O 1
ATOM 3546 N N . ASN A 1 467 ? -16.027 16.169 -7.515 1.00 91.75 467 ASN A N 1
ATOM 3547 C CA . ASN A 1 467 ? -16.073 17.565 -7.103 1.00 91.75 467 ASN A CA 1
ATOM 3548 C C . ASN A 1 467 ? -17.232 18.284 -7.822 1.00 91.75 467 ASN A C 1
ATOM 3550 O O . ASN A 1 467 ? -17.538 17.974 -8.979 1.00 91.75 467 ASN A O 1
ATOM 3554 N N . SER A 1 468 ? -17.887 19.212 -7.115 1.00 85.00 468 SER A N 1
ATOM 3555 C CA . SER A 1 468 ? -19.020 20.015 -7.616 1.00 85.00 468 SER A CA 1
ATOM 3556 C C . SER A 1 468 ? -18.602 21.055 -8.653 1.00 85.00 468 SER A C 1
ATOM 3558 O O . SER A 1 468 ? -17.527 21.660 -8.451 1.00 85.00 468 SER A O 1
#

Solvent-accessible surface area (backbone atoms only — not comparable to full-atom values): 26685 Å² total; per-residue (Å²): 134,84,71,50,69,70,52,46,39,55,49,35,52,49,44,42,74,75,46,68,30,63,23,20,32,27,36,76,96,52,76,43,75,37,86,90,50,67,74,70,69,76,63,73,83,68,71,64,53,67,32,19,30,52,30,37,50,54,54,46,72,65,29,62,79,31,72,33,44,49,65,51,49,50,52,52,46,49,51,20,64,74,66,52,48,77,50,68,42,68,46,72,76,56,97,67,24,27,27,56,74,46,68,66,37,54,60,40,33,26,46,54,52,34,52,48,44,53,42,30,53,52,52,54,53,56,55,58,69,71,68,77,83,83,86,92,87,78,90,87,84,88,83,88,83,86,82,87,81,83,89,84,84,90,87,90,87,85,91,91,85,83,91,84,88,86,82,90,84,88,81,77,95,74,90,72,79,79,78,76,75,66,78,81,77,73,47,73,82,31,73,68,46,51,50,51,47,50,51,55,52,50,51,50,24,59,74,44,55,81,58,89,88,34,84,64,39,58,63,66,60,100,84,49,85,43,52,95,46,92,83,64,55,27,18,42,93,31,42,71,45,91,70,47,44,26,16,44,38,59,38,85,81,40,57,36,30,41,19,36,51,56,45,81,90,33,45,43,61,49,52,46,50,44,47,74,29,54,25,19,21,36,39,38,52,48,16,52,68,54,42,69,32,70,93,67,56,36,70,75,74,64,86,41,59,54,73,37,89,76,34,37,36,43,40,44,80,75,52,76,46,79,35,51,98,88,35,39,33,46,25,29,38,39,41,40,39,39,85,98,52,84,68,36,73,30,41,33,42,29,28,44,63,51,62,83,98,57,62,75,53,51,64,33,43,52,42,48,25,51,52,49,51,44,44,22,49,48,42,45,54,58,38,51,81,63,71,38,72,53,74,84,32,92,86,28,56,26,39,36,32,22,18,69,72,30,21,41,70,30,35,43,43,52,51,40,38,32,70,69,38,75,90,29,66,78,59,23,51,46,54,47,47,47,43,46,16,72,31,28,33,35,51,36,49,58,50,66,67,40,45,51,34,52,49,52,51,26,59,77,67,74,31,44,43,58,80,134

Mean predicted aligned error: 17.49 Å

Organism: Yersinia pseudotuberculosis serotype I (strain IP32953) (NCBI:txid273123)

Sequence (468 aa):
MNLSLSDLHRQVSRLVQQESGDCTGKLRGNVAANKETTFQGLTIASGARESEKVFAQTVLSHVANVVLTQEDTAKLLQSTVKHNLNNYDLRSVGNGNSVLVSLRSDQMTLQDAKVLLEAALRQESGARGHVSSHSHSALHAPGTPVREGLRSHLDPRTPPLPPRERPHTSGHHGAGEARATAPSTVSPYGPEARAELSSRLTTLRNTLAPATNDPRYLQACGGEKLNRFRDIQCCRQTAVRADLNANYIQVGNTRTIACQYPLQSQLESHFRMLAENRTPVLAVLASSSEIANQRFGMPDYFRQSGTYGSITVESKMTQQVGLGDGIMADMYTLTIREAGQKTISVPVVHVGNWPDQTAVSSEVTKALASLVDQTAETKRNMYESKGSSAVGDDSKLRPVIHCRAGVGRTAQLIGAMCMNDSRNSQLSVEDMVSQMRVQRNGIMVQKDEQLDVLIKLAEGQGRPLLNS